Protein AF-A0A9D4RR10-F1 (afdb_monomer_lite)

Secondary structure (DSSP, 8-state):
----S---GGG-----SHHHHHHHHHIIIIIHHHHHHHHHHHHH-SSEEEEEEEEEETT----S-SPPP--STTSPEEE--TT-EEEEEEEETTEEEEEEEEEEEEEETTEEEEEEEE--GGGHHHHHHHHTTSS---HHHHHHHHHHHHHHHHHHHT-TTTEEEEEESSTTTHHHHHHHHHHHHHHS-TT------S--------EEEEE--TT-HHHHHHHHHHHHHTT--EEEEPTT--TT---S---EEEEEEE-HHHHH-HHHHHHHHHHSSHHHHTTSEEEEEEEETT--TTTS-GGGTTS-EEEE-STT-THHHHHHHHHHTT-----SS-------HHHHHHHHIIIIIHHHTTSSHHHHHHHHHHHHT----EESSEEEEEETT----S-HHHHHHTT-SSEEEEEEEEEEEE-S-BTTBTT-EEEEEEEEEEE-S-TT-----EEEEEE-HHHHHHHHHHHTTT---HHHHHHHHHHHHHHHHHHHTSHHHHHHH-TTSEEEEEE-TTT-SS-HHHHHHHHHS-TT--EE-

InterPro domains:
  IPR029158 Stimulator of interferon genes protein [PTHR34339] (342-522)
  IPR035897 Toll/interleukin-1 receptor homology (TIR) domain superfamily [SSF52200] (205-311)
  IPR038623 Stimulator of interferon genes protein, C-terminal domain superfamily [G3DSA:3.40.50.12100] (49-189)
  IPR038623 Stimulator of interferon genes protein, C-terminal domain superfamily [G3DSA:3.40.50.12100] (383-539)
  IPR055432 STING, ligand-binding domain [PF15009] (19-183)
  IPR055432 STING, ligand-binding domain [PF15009] (343-528)

Radius of gyration: 25.75 Å; chains: 1; bounding box: 68×58×80 Å

pLDDT: mean 74.66, std 16.78, range [21.3, 95.44]

Structure (mmCIF, N/CA/C/O backbone):
data_AF-A0A9D4RR10-F1
#
_entry.id   AF-A0A9D4RR10-F1
#
loop_
_atom_site.group_PDB
_atom_site.id
_atom_site.type_symbol
_atom_site.label_atom_id
_atom_site.label_alt_id
_atom_site.label_comp_id
_atom_site.label_asym_id
_atom_site.label_entity_id
_atom_site.label_seq_id
_atom_site.pdbx_PDB_ins_code
_atom_site.Cartn_x
_atom_site.Cartn_y
_atom_site.Cartn_z
_atom_site.occupancy
_atom_site.B_iso_or_equiv
_atom_site.auth_seq_id
_atom_site.auth_comp_id
_atom_site.auth_asym_id
_atom_site.auth_atom_id
_atom_site.pdbx_PDB_model_num
ATOM 1 N N . MET A 1 1 ? 17.602 -36.811 22.071 1.00 31.20 1 MET A N 1
ATOM 2 C CA . MET A 1 1 ? 17.901 -36.712 20.627 1.00 31.20 1 MET A CA 1
ATOM 3 C C . MET A 1 1 ? 18.195 -35.257 20.318 1.00 31.20 1 MET A C 1
ATOM 5 O O . MET A 1 1 ? 17.310 -34.424 20.443 1.00 31.20 1 MET A O 1
ATOM 9 N N . SER A 1 2 ? 19.460 -34.953 20.051 1.00 23.91 2 SER A N 1
ATOM 10 C CA . SER A 1 2 ? 19.988 -33.626 19.740 1.00 23.91 2 SER A CA 1
ATOM 11 C C . SER A 1 2 ? 19.700 -33.275 18.281 1.00 23.91 2 SER A C 1
ATOM 13 O O . SER A 1 2 ? 20.117 -33.990 17.374 1.00 23.91 2 SER A O 1
ATOM 15 N N . TYR A 1 3 ? 18.974 -32.180 18.058 1.00 23.17 3 TYR A N 1
ATOM 16 C CA . TYR A 1 3 ? 18.689 -31.652 16.727 1.00 23.17 3 TYR A CA 1
ATOM 17 C C . TYR A 1 3 ? 19.835 -30.713 16.319 1.00 23.17 3 TYR A C 1
ATOM 19 O O . TYR A 1 3 ? 19.978 -29.625 16.869 1.00 23.17 3 TYR A O 1
ATOM 27 N N . THR A 1 4 ? 20.685 -31.156 15.392 1.00 21.34 4 THR A N 1
ATOM 28 C CA . THR A 1 4 ? 21.861 -30.433 14.868 1.00 21.34 4 THR A CA 1
ATOM 29 C C . THR A 1 4 ? 21.644 -29.993 13.418 1.00 21.34 4 THR A C 1
ATOM 31 O O . THR A 1 4 ? 22.464 -30.250 12.540 1.00 21.34 4 THR A O 1
ATOM 34 N N . GLY A 1 5 ? 20.513 -29.339 13.149 1.00 23.22 5 GLY A N 1
ATOM 35 C CA . GLY A 1 5 ? 20.280 -28.632 11.890 1.00 23.22 5 GLY A CA 1
ATOM 36 C C . GLY A 1 5 ? 20.376 -27.119 12.102 1.00 23.22 5 GLY A C 1
ATOM 37 O O . GLY A 1 5 ? 19.870 -26.637 13.116 1.00 23.22 5 GLY A O 1
ATOM 38 N N . PRO A 1 6 ? 20.977 -26.343 11.182 1.00 21.30 6 PRO A N 1
ATOM 39 C CA . PRO A 1 6 ? 20.880 -24.892 11.242 1.00 21.30 6 PRO A CA 1
ATOM 40 C C . PRO A 1 6 ? 19.409 -24.498 11.067 1.00 21.30 6 PRO A C 1
ATOM 42 O O . PRO A 1 6 ? 18.796 -24.795 10.038 1.00 21.30 6 PRO A O 1
ATOM 45 N N . LEU A 1 7 ? 18.835 -23.837 12.075 1.00 23.58 7 LEU A N 1
ATOM 46 C CA . LEU A 1 7 ? 17.568 -23.123 11.939 1.00 23.58 7 LEU A CA 1
ATOM 47 C C . LEU A 1 7 ? 17.716 -22.136 10.775 1.00 23.58 7 LEU A C 1
ATOM 49 O O . LEU A 1 7 ? 18.450 -21.152 10.862 1.00 23.58 7 LEU A O 1
ATOM 53 N N . ARG A 1 8 ? 17.055 -22.419 9.648 1.00 23.31 8 ARG A N 1
ATOM 54 C CA . ARG A 1 8 ? 17.001 -21.487 8.522 1.00 23.31 8 ARG A CA 1
ATOM 55 C C . ARG A 1 8 ? 16.148 -20.291 8.947 1.00 23.31 8 ARG A C 1
ATOM 57 O O . ARG A 1 8 ? 14.933 -20.414 9.083 1.00 23.31 8 ARG A O 1
ATOM 64 N N . LEU A 1 9 ? 16.794 -19.135 9.104 1.00 26.72 9 LEU A N 1
ATOM 65 C CA . LEU A 1 9 ? 16.194 -17.818 9.383 1.00 26.72 9 LEU A CA 1
ATOM 66 C C . LEU A 1 9 ? 15.077 -17.393 8.399 1.00 26.72 9 LEU A C 1
ATOM 68 O O . LEU A 1 9 ? 14.430 -16.377 8.613 1.00 26.72 9 LEU A O 1
ATOM 72 N N . THR A 1 10 ? 14.841 -18.142 7.319 1.00 26.20 10 THR A N 1
ATOM 73 C CA . THR A 1 10 ? 13.804 -17.877 6.308 1.00 26.20 10 THR A CA 1
ATOM 74 C C . THR A 1 10 ? 12.398 -18.324 6.716 1.00 26.20 10 THR A C 1
ATOM 76 O O . THR A 1 10 ? 11.448 -17.974 6.029 1.00 26.20 10 THR A O 1
ATOM 79 N N . ASN A 1 11 ? 12.238 -19.080 7.809 1.00 27.48 11 ASN A N 1
ATOM 80 C CA . ASN A 1 11 ? 10.945 -19.683 8.172 1.00 27.48 11 ASN A CA 1
ATOM 81 C C . ASN A 1 11 ? 10.207 -18.984 9.328 1.00 27.48 11 ASN A C 1
ATOM 83 O O . ASN A 1 11 ? 9.135 -19.435 9.717 1.00 27.48 11 ASN A O 1
ATOM 87 N N . LEU A 1 12 ? 10.747 -17.887 9.860 1.00 28.78 12 LEU A N 1
ATOM 88 C CA . LEU A 1 12 ? 10.116 -17.065 10.896 1.00 28.78 12 LEU A CA 1
ATOM 89 C C . LEU A 1 12 ? 10.473 -15.598 10.635 1.00 28.78 12 LEU A C 1
ATOM 91 O O . LEU A 1 12 ? 11.396 -15.052 11.233 1.00 28.78 12 LEU A O 1
ATOM 95 N N . LEU A 1 13 ? 9.763 -14.954 9.710 1.00 31.12 13 LEU A N 1
ATOM 96 C CA . LEU A 1 13 ? 9.598 -13.506 9.790 1.00 31.12 13 LEU A CA 1
ATOM 97 C C . LEU A 1 13 ? 8.399 -13.281 10.723 1.00 31.12 13 LEU A C 1
ATOM 99 O O . LEU A 1 13 ? 7.273 -13.495 10.271 1.00 31.12 13 LEU A O 1
ATOM 103 N N . PRO A 1 14 ? 8.583 -12.907 12.006 1.00 35.19 14 PRO A N 1
ATOM 104 C CA . PRO A 1 14 ? 7.469 -12.359 12.769 1.00 35.19 14 PRO A CA 1
ATOM 105 C C . PRO A 1 14 ? 6.947 -11.148 11.990 1.00 35.19 14 PRO A C 1
ATOM 107 O O . PRO A 1 14 ? 7.732 -10.374 11.433 1.00 35.19 14 PRO A O 1
ATOM 110 N N . ALA A 1 15 ? 5.627 -11.051 11.857 1.00 36.97 15 ALA A N 1
ATOM 111 C CA . ALA A 1 15 ? 4.937 -10.048 11.059 1.00 36.97 15 ALA A CA 1
ATOM 112 C C . ALA A 1 15 ? 5.273 -8.629 11.561 1.00 36.97 15 ALA A C 1
ATOM 114 O O . ALA A 1 15 ? 4.588 -8.074 12.412 1.00 36.97 15 ALA A O 1
ATOM 115 N N . GLY A 1 16 ? 6.366 -8.042 11.070 1.00 49.56 16 GLY A N 1
ATOM 116 C CA . GLY A 1 16 ? 6.705 -6.648 11.340 1.00 49.56 16 GLY A CA 1
ATOM 117 C C . GLY A 1 16 ? 5.627 -5.741 10.762 1.00 49.56 16 GLY A C 1
ATOM 118 O O . GLY A 1 16 ? 5.204 -6.007 9.645 1.00 49.56 16 GLY A O 1
ATOM 119 N N . ASN A 1 17 ? 5.187 -4.735 11.532 1.00 65.88 17 ASN A N 1
ATOM 120 C CA . ASN A 1 17 ? 4.254 -3.640 11.203 1.00 65.88 17 ASN A CA 1
ATOM 121 C C . ASN A 1 17 ? 3.453 -3.783 9.890 1.00 65.88 17 ASN A C 1
ATOM 123 O O . ASN A 1 17 ? 3.435 -2.878 9.048 1.00 65.88 17 ASN A O 1
ATOM 127 N N . VAL A 1 18 ? 2.770 -4.923 9.716 1.00 73.69 18 VAL A N 1
ATOM 128 C CA . VAL A 1 18 ? 2.071 -5.275 8.473 1.00 73.69 18 VAL A CA 1
ATOM 129 C C . VAL A 1 18 ? 0.959 -4.272 8.272 1.00 73.69 18 VAL A C 1
ATOM 131 O O . VAL A 1 18 ? 0.927 -3.586 7.251 1.00 73.69 18 VAL A O 1
ATOM 134 N N . HIS A 1 19 ? 0.129 -4.105 9.302 1.00 77.88 19 HIS A N 1
ATOM 135 C CA . HIS A 1 19 ? -0.889 -3.071 9.374 1.00 77.88 19 HIS A CA 1
ATOM 136 C C . HIS A 1 19 ? -0.372 -1.686 8.956 1.00 77.88 19 HIS A C 1
ATOM 138 O O . HIS A 1 19 ? -1.045 -1.009 8.188 1.00 77.88 19 HIS A O 1
ATOM 144 N N . PHE A 1 20 ? 0.827 -1.268 9.376 1.00 79.12 20 PHE A N 1
ATOM 145 C CA . PHE A 1 20 ? 1.348 0.068 9.082 1.00 79.12 20 PHE A CA 1
ATOM 146 C C . PHE A 1 20 ? 1.616 0.261 7.585 1.00 79.12 20 PHE A C 1
ATOM 148 O O . PHE A 1 20 ? 1.197 1.259 6.997 1.00 79.12 20 PHE A O 1
ATOM 155 N N . GLY A 1 21 ? 2.235 -0.736 6.941 1.00 82.69 21 GLY A N 1
ATOM 156 C CA . GLY A 1 21 ? 2.408 -0.753 5.487 1.00 82.69 21 GLY A CA 1
ATOM 157 C C . GLY A 1 21 ? 1.069 -0.764 4.740 1.00 82.69 21 GLY A C 1
ATOM 158 O O . GLY A 1 21 ? 0.910 -0.052 3.749 1.00 82.69 21 GLY A O 1
ATOM 159 N N . LEU A 1 22 ? 0.078 -1.514 5.234 1.00 90.50 22 LEU A N 1
ATOM 160 C CA . LEU A 1 22 ? -1.264 -1.575 4.638 1.00 90.50 22 LEU A CA 1
ATOM 161 C C . LEU A 1 22 ? -2.017 -0.247 4.753 1.00 90.50 22 LEU A C 1
ATOM 163 O O . LEU A 1 22 ? -2.594 0.221 3.768 1.00 90.50 22 LEU A O 1
ATOM 167 N N . VAL A 1 23 ? -1.984 0.377 5.932 1.00 89.62 23 VAL A N 1
ATOM 168 C CA . VAL A 1 23 ? -2.591 1.685 6.185 1.00 89.62 23 VAL A CA 1
ATOM 169 C C . VAL A 1 23 ? -1.987 2.720 5.238 1.00 89.62 23 VAL A C 1
ATOM 171 O O . VAL A 1 23 ? -2.730 3.376 4.512 1.00 89.62 23 VAL A O 1
ATOM 174 N N . TYR A 1 24 ? -0.657 2.827 5.161 1.00 88.44 24 TYR A N 1
ATOM 175 C CA . TYR A 1 24 ? -0.015 3.793 4.266 1.00 88.44 24 TYR A CA 1
ATOM 176 C C . TYR A 1 24 ? -0.239 3.484 2.788 1.00 88.44 24 TYR A C 1
ATOM 178 O O . TYR A 1 24 ? -0.408 4.413 1.997 1.00 88.44 24 TYR A O 1
ATOM 186 N N . SER A 1 25 ? -0.322 2.209 2.403 1.00 90.31 25 SER A N 1
ATOM 187 C CA . SER A 1 25 ? -0.693 1.820 1.041 1.00 90.31 25 SER A CA 1
ATOM 188 C C . SER A 1 25 ? -2.091 2.328 0.672 1.00 90.31 25 SER A C 1
ATOM 190 O O . SER A 1 25 ? -2.288 2.888 -0.408 1.00 90.31 25 SER A O 1
ATOM 192 N N . HIS A 1 26 ? -3.061 2.207 1.583 1.00 92.06 26 HIS A N 1
ATOM 193 C CA . HIS A 1 26 ? -4.418 2.711 1.363 1.00 92.06 26 HIS A CA 1
ATOM 194 C C . HIS A 1 26 ? -4.498 4.242 1.417 1.00 92.06 26 HIS A C 1
ATOM 196 O O . HIS A 1 26 ? -5.138 4.856 0.562 1.00 92.06 26 HIS A O 1
ATOM 202 N N . VAL A 1 27 ? -3.807 4.874 2.366 1.00 89.56 27 VAL A N 1
ATOM 203 C CA . VAL A 1 27 ? -3.784 6.334 2.518 1.00 89.56 27 VAL A CA 1
ATOM 204 C C . VAL A 1 27 ? -3.126 7.001 1.313 1.00 89.56 27 VAL A C 1
ATOM 206 O O . VAL A 1 27 ? -3.752 7.842 0.675 1.00 89.56 27 VAL A O 1
ATOM 209 N N . SER A 1 28 ? -1.908 6.598 0.947 1.00 85.62 28 SER A N 1
ATOM 210 C CA . SER A 1 28 ? -1.189 7.172 -0.202 1.00 85.62 28 SER A CA 1
ATOM 211 C C . SER A 1 28 ? -1.834 6.809 -1.542 1.00 85.62 28 SER A C 1
ATOM 213 O O . SER A 1 28 ? -1.797 7.596 -2.487 1.00 85.62 28 SER A O 1
ATOM 215 N N . GLY A 1 29 ? -2.447 5.626 -1.635 1.00 82.44 29 GLY A N 1
ATOM 216 C CA . GLY A 1 29 ? -3.031 5.113 -2.869 1.00 82.44 29 GLY A CA 1
ATOM 217 C C . GLY A 1 29 ? -4.475 5.539 -3.131 1.00 82.44 29 GLY A C 1
ATOM 218 O O . GLY A 1 29 ? -4.905 5.466 -4.281 1.00 82.44 29 GLY A O 1
ATOM 219 N N . PHE A 1 30 ? -5.233 5.945 -2.108 1.00 88.00 30 PHE A N 1
ATOM 220 C CA . PHE A 1 30 ? -6.662 6.255 -2.225 1.00 88.00 30 PHE A CA 1
ATOM 221 C C . PHE A 1 30 ? -7.077 7.467 -1.382 1.00 88.00 30 PHE A C 1
ATOM 223 O O . PHE A 1 30 ? -7.479 8.486 -1.948 1.00 88.00 30 PHE A O 1
ATOM 230 N N . MET A 1 31 ? -6.969 7.394 -0.048 1.00 89.06 31 MET A N 1
ATOM 231 C CA . MET A 1 31 ? -7.573 8.430 0.805 1.00 89.06 31 MET A CA 1
ATOM 232 C C . MET A 1 31 ? -6.926 9.801 0.681 1.00 89.06 31 MET A C 1
ATOM 234 O O . MET A 1 31 ? -7.646 10.786 0.777 1.00 89.06 31 MET A O 1
ATOM 238 N N . GLY A 1 32 ? -5.628 9.887 0.390 1.00 84.56 32 GLY A N 1
ATOM 239 C CA . GLY A 1 32 ? -4.947 11.160 0.151 1.00 84.56 32 GLY A CA 1
ATOM 240 C C . GLY A 1 32 ? -5.601 12.013 -0.933 1.00 84.56 32 GLY A C 1
ATOM 241 O O . GLY A 1 32 ? -5.540 13.231 -0.852 1.00 84.56 32 GLY A O 1
ATOM 242 N N . PHE A 1 33 ? -6.281 11.392 -1.901 1.00 83.19 33 PHE A N 1
ATOM 243 C CA . PHE A 1 33 ? -7.001 12.105 -2.961 1.00 83.19 33 PHE A CA 1
ATOM 244 C C . PHE A 1 33 ? -8.492 12.207 -2.675 1.00 83.19 33 PHE A C 1
ATOM 246 O O . PHE A 1 33 ? -9.104 13.251 -2.878 1.00 83.19 33 PHE A O 1
ATOM 253 N N . VAL A 1 34 ? -9.085 11.116 -2.195 1.00 86.81 34 VAL A N 1
ATOM 254 C CA . VAL A 1 34 ? -10.532 11.034 -1.998 1.00 86.81 34 VAL A CA 1
ATOM 255 C C . VAL A 1 34 ? -10.985 11.895 -0.819 1.00 86.81 34 VAL A C 1
ATOM 257 O O . VAL A 1 34 ? -12.014 12.555 -0.918 1.00 86.81 34 VAL A O 1
ATOM 260 N N . ALA A 1 35 ? -10.202 11.975 0.260 1.00 86.69 35 ALA A N 1
ATOM 261 C CA . ALA A 1 35 ? -10.519 12.791 1.432 1.00 86.69 35 ALA A CA 1
ATOM 262 C C . ALA A 1 35 ? -10.748 14.270 1.075 1.00 86.69 35 ALA A C 1
ATOM 264 O O . ALA A 1 35 ? -11.745 14.861 1.491 1.00 86.69 35 ALA A O 1
ATOM 265 N N . GLU A 1 36 ? -9.856 14.865 0.281 1.00 82.06 36 GLU A N 1
ATOM 266 C CA . GLU A 1 36 ? -9.927 16.287 -0.076 1.00 82.06 36 GLU A CA 1
ATOM 267 C C . GLU A 1 36 ? -11.154 16.617 -0.929 1.00 82.06 36 GLU A C 1
ATOM 269 O O . GLU A 1 36 ? -11.826 17.630 -0.712 1.00 82.06 36 GLU A O 1
ATOM 274 N N . GLU A 1 37 ? -11.485 15.743 -1.876 1.00 85.44 37 GLU A N 1
ATOM 275 C CA . GLU A 1 37 ? -12.658 15.919 -2.727 1.00 85.44 37 GLU A CA 1
ATOM 276 C C . GLU A 1 37 ? -13.965 15.655 -1.968 1.00 85.44 37 GLU A C 1
ATOM 278 O O . GLU A 1 37 ? -14.949 16.378 -2.150 1.00 85.44 37 GLU A O 1
ATOM 283 N N . LEU A 1 38 ? -13.973 14.702 -1.031 1.00 85.00 38 LEU A N 1
ATOM 284 C CA . LEU A 1 38 ? -15.115 14.470 -0.145 1.00 85.00 38 LEU A CA 1
ATOM 285 C C . LEU A 1 38 ? -15.411 15.676 0.756 1.00 85.00 38 LEU A C 1
ATOM 287 O O . LEU A 1 38 ? -16.583 15.992 0.959 1.00 85.00 38 LEU A O 1
ATOM 291 N N . ILE A 1 39 ? -14.392 16.409 1.233 1.00 82.06 39 ILE A N 1
ATOM 292 C CA . ILE A 1 39 ? -14.600 17.671 1.976 1.00 82.06 39 ILE A CA 1
ATOM 293 C C . ILE A 1 39 ? -15.421 18.655 1.139 1.00 82.06 39 ILE A C 1
ATOM 295 O O . ILE A 1 39 ? -16.331 19.309 1.656 1.00 82.06 39 ILE A O 1
ATOM 299 N N . LYS A 1 40 ? -15.097 18.790 -0.151 1.00 81.38 40 LYS A N 1
ATOM 300 C CA . LYS A 1 40 ? -15.817 19.688 -1.064 1.00 81.38 40 LYS A CA 1
ATOM 301 C C . LYS A 1 40 ? -17.238 19.183 -1.303 1.00 81.38 40 LYS A C 1
ATOM 303 O O . LYS A 1 40 ? -18.181 19.970 -1.239 1.00 81.38 40 LYS A O 1
ATOM 308 N N . TYR A 1 41 ? -17.393 17.877 -1.508 1.00 81.69 41 TYR A N 1
ATOM 309 C CA . TYR A 1 41 ? -18.676 17.243 -1.791 1.00 81.69 41 TYR A CA 1
ATOM 310 C C . TYR A 1 41 ? -19.659 17.306 -0.606 1.00 81.69 41 TYR A C 1
ATOM 312 O O . TYR A 1 41 ? -20.813 17.706 -0.767 1.00 81.69 41 TYR A O 1
ATOM 320 N N . PHE A 1 42 ? -19.221 16.993 0.618 1.00 82.44 42 PHE A N 1
ATOM 321 C CA . PHE A 1 42 ? -20.088 17.016 1.808 1.00 82.44 42 PHE A CA 1
ATOM 322 C C . PHE A 1 42 ? -20.543 18.428 2.206 1.00 82.44 42 PHE A C 1
ATOM 324 O O . PHE A 1 42 ? -21.564 18.583 2.882 1.00 82.44 42 PHE A O 1
ATOM 331 N N . LYS A 1 43 ? -19.827 19.477 1.776 1.00 77.44 43 LYS A N 1
ATOM 332 C CA . LYS A 1 43 ? -20.264 20.870 1.966 1.00 77.44 43 LYS A CA 1
ATOM 333 C C . LYS A 1 43 ? -21.490 21.214 1.121 1.00 77.44 43 LYS A C 1
ATOM 335 O O . LYS A 1 43 ? -22.329 21.995 1.569 1.00 77.44 43 LYS A O 1
ATOM 340 N N . THR A 1 44 ? -21.601 20.652 -0.080 1.00 77.56 44 THR A N 1
ATOM 341 C CA . THR A 1 44 ? -22.658 20.996 -1.042 1.00 77.56 44 THR A CA 1
ATOM 342 C C . THR A 1 44 ? -23.853 20.050 -0.964 1.00 77.56 44 THR A C 1
ATOM 344 O O . THR A 1 44 ? -24.986 20.491 -1.163 1.00 77.56 44 THR A O 1
ATOM 347 N N . ASN A 1 45 ? -23.643 18.778 -0.611 1.00 74.75 45 ASN A N 1
ATOM 348 C CA . ASN A 1 45 ? -24.716 17.789 -0.548 1.00 74.75 45 ASN A CA 1
ATOM 349 C C . ASN A 1 45 ? -25.291 17.633 0.874 1.00 74.75 45 ASN A C 1
ATOM 351 O O . ASN A 1 45 ? -24.615 17.183 1.796 1.00 74.75 45 ASN A O 1
ATOM 355 N N . LYS A 1 46 ? -26.566 18.007 1.057 1.00 71.25 46 LYS A N 1
ATOM 356 C CA . LYS A 1 46 ? -27.280 17.914 2.348 1.00 71.25 46 LYS A CA 1
ATOM 357 C C . LYS A 1 46 ? -28.007 16.584 2.573 1.00 71.25 46 LYS A C 1
ATOM 359 O O . LYS A 1 46 ? -28.447 16.350 3.690 1.00 71.25 46 LYS A O 1
ATOM 364 N N . LYS A 1 47 ? -28.181 15.757 1.535 1.00 74.94 47 LYS A N 1
ATOM 365 C CA . LYS A 1 47 ? -28.913 14.480 1.630 1.00 74.94 47 LYS A CA 1
ATOM 366 C C . LYS A 1 47 ? -28.044 13.332 2.144 1.00 74.94 47 LYS A C 1
ATOM 368 O O . LYS A 1 47 ? -28.571 12.323 2.594 1.00 74.94 47 LYS A O 1
ATOM 373 N N . LEU A 1 48 ? -26.727 13.491 2.060 1.00 78.50 48 LEU A N 1
ATOM 374 C CA . LEU A 1 48 ? -25.757 12.479 2.442 1.00 78.50 48 LEU A CA 1
ATOM 375 C C . LEU A 1 48 ? -25.331 12.658 3.904 1.00 78.50 48 LEU A C 1
ATOM 377 O O . LEU A 1 48 ? -25.109 13.784 4.362 1.00 78.50 48 LEU A O 1
ATOM 381 N N . VAL A 1 49 ? -25.139 11.547 4.610 1.00 80.88 49 VAL A N 1
ATOM 382 C CA . VAL A 1 49 ? -24.398 11.536 5.871 1.00 80.88 49 VAL A CA 1
ATOM 383 C C . VAL A 1 49 ? -23.002 12.100 5.602 1.00 80.88 49 VAL A C 1
ATOM 385 O O . VAL A 1 49 ? -22.273 11.587 4.759 1.00 80.88 49 VAL A O 1
ATOM 388 N N . ARG A 1 50 ? -22.622 13.177 6.301 1.00 84.00 50 ARG A N 1
ATOM 389 C CA . ARG A 1 50 ? -21.389 13.953 6.047 1.00 84.00 50 ARG A CA 1
ATOM 390 C C . ARG A 1 50 ? -20.116 13.271 6.563 1.00 84.00 50 ARG A C 1
ATOM 392 O O . ARG A 1 50 ? -19.248 13.922 7.140 1.00 84.00 50 ARG A O 1
ATOM 399 N N . LYS A 1 51 ? -20.027 11.957 6.388 1.00 89.12 51 LYS A N 1
ATOM 400 C CA . LYS A 1 51 ? -18.871 11.131 6.713 1.00 89.12 51 LYS A CA 1
ATOM 401 C C . LYS A 1 51 ? -18.687 10.080 5.632 1.00 89.12 51 LYS A C 1
ATOM 403 O O . LYS A 1 51 ? -19.646 9.515 5.113 1.00 89.12 51 LYS A O 1
ATOM 408 N N . PHE A 1 52 ? -17.430 9.797 5.355 1.00 91.25 52 PHE A N 1
ATOM 409 C CA . PHE A 1 52 ? -16.978 8.614 4.665 1.00 91.25 52 PHE A CA 1
ATOM 410 C C . PHE A 1 52 ? -16.745 7.512 5.691 1.00 91.25 52 PHE A C 1
ATOM 412 O O . PHE A 1 52 ? -15.923 7.672 6.598 1.00 91.25 52 PHE A O 1
ATOM 419 N N . LEU A 1 53 ? -17.487 6.419 5.573 1.00 91.75 53 LEU A N 1
ATOM 420 C CA . LEU A 1 53 ? -17.405 5.300 6.500 1.00 91.75 53 LEU A CA 1
ATOM 421 C C . LEU A 1 53 ? -16.349 4.308 6.006 1.00 91.75 53 LEU A C 1
ATOM 423 O O . LEU A 1 53 ? -16.516 3.657 4.975 1.00 91.75 53 LEU A O 1
ATOM 427 N N . LEU A 1 54 ? -15.249 4.212 6.748 1.00 92.75 54 LEU A N 1
ATOM 428 C CA . LEU A 1 54 ? -14.194 3.237 6.520 1.00 92.75 54 LEU A CA 1
ATOM 429 C C . LEU A 1 54 ? -14.497 1.981 7.333 1.00 92.75 54 LEU A C 1
ATOM 431 O O . LEU A 1 54 ? -14.308 1.953 8.546 1.00 92.75 54 LEU A O 1
ATOM 435 N N . ILE A 1 55 ? -14.983 0.947 6.668 1.00 91.88 55 ILE A N 1
ATOM 436 C CA . ILE A 1 55 ? -15.466 -0.264 7.322 1.00 91.88 55 ILE A CA 1
ATOM 437 C C . ILE A 1 55 ? -14.309 -1.246 7.493 1.00 91.88 55 ILE A C 1
ATOM 439 O O . ILE A 1 55 ? -13.635 -1.577 6.520 1.00 91.88 55 ILE A O 1
ATOM 443 N N . VAL A 1 56 ? -14.090 -1.732 8.712 1.00 92.50 56 VAL A N 1
ATOM 444 C CA . VAL A 1 56 ? -13.024 -2.687 9.037 1.00 92.50 56 VAL A CA 1
ATOM 445 C C . VAL A 1 56 ? -13.622 -3.912 9.742 1.00 92.50 56 VAL A C 1
ATOM 447 O O .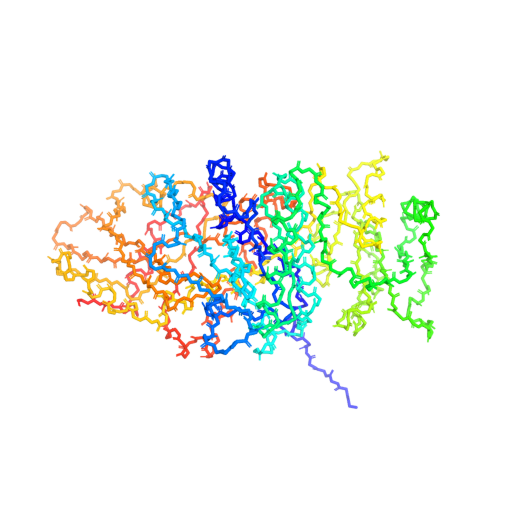 VAL A 1 56 ? -13.852 -3.859 10.953 1.00 92.50 56 VAL A O 1
ATOM 450 N N . PRO A 1 57 ? -13.876 -5.009 9.009 1.00 90.38 57 PRO A N 1
ATOM 451 C CA . PRO A 1 57 ? -14.294 -6.286 9.590 1.00 90.38 57 PRO A CA 1
ATOM 452 C C . PRO A 1 57 ? -13.241 -6.844 10.557 1.00 90.38 57 PRO A C 1
ATOM 454 O O . PRO A 1 57 ? -12.044 -6.724 10.288 1.00 90.38 57 PRO A O 1
ATOM 457 N N . GLU A 1 58 ? -13.662 -7.433 11.678 1.00 87.94 58 GLU A N 1
ATOM 458 C CA . GLU A 1 58 ? -12.767 -8.015 12.697 1.00 87.94 58 GLU A CA 1
ATOM 459 C C . GLU A 1 58 ? -11.950 -9.197 12.153 1.00 87.94 58 GLU A C 1
ATOM 461 O O . GLU A 1 58 ? -10.817 -9.417 12.580 1.00 87.94 58 GLU A O 1
ATOM 466 N N . ASP A 1 59 ? -12.490 -9.923 11.175 1.00 86.69 59 ASP A N 1
ATOM 467 C CA . ASP A 1 59 ? -11.826 -11.032 10.484 1.00 86.69 59 ASP A CA 1
ATOM 468 C C . ASP A 1 59 ? -10.944 -10.588 9.297 1.00 86.69 59 ASP A C 1
ATOM 470 O O . ASP A 1 59 ? -10.320 -11.423 8.634 1.00 86.69 59 ASP A O 1
ATOM 474 N N . CYS A 1 60 ? -10.877 -9.280 9.012 1.00 89.00 60 CYS A N 1
ATOM 475 C CA . CYS A 1 60 ? -10.215 -8.705 7.836 1.00 89.00 60 CYS A CA 1
ATOM 476 C C . CYS A 1 60 ? -10.666 -9.329 6.499 1.00 89.00 60 CYS A C 1
ATOM 478 O O . CYS A 1 60 ? -9.945 -9.247 5.492 1.00 89.00 60 CYS A O 1
ATOM 480 N N . ASN A 1 61 ? -11.839 -9.963 6.464 1.00 87.12 61 ASN A N 1
ATOM 481 C CA . ASN A 1 61 ? -12.416 -10.478 5.241 1.00 87.12 61 ASN A CA 1
ATOM 482 C C . ASN A 1 61 ? -13.061 -9.322 4.478 1.00 87.12 61 ASN A C 1
ATOM 484 O O . ASN A 1 61 ? -13.831 -8.539 5.027 1.00 87.12 61 ASN A O 1
ATOM 488 N N . VAL A 1 62 ? -12.709 -9.171 3.204 1.00 87.06 62 VAL A N 1
ATOM 489 C CA . VAL A 1 62 ? -13.203 -8.057 2.392 1.00 87.06 62 VAL A CA 1
ATOM 490 C C . VAL A 1 62 ? -14.317 -8.582 1.493 1.00 87.06 62 VAL A C 1
ATOM 492 O O . VAL A 1 62 ? -14.010 -9.323 0.555 1.00 87.06 62 VAL A O 1
ATOM 495 N N . PRO A 1 63 ? -15.584 -8.195 1.731 1.00 83.62 63 PRO A N 1
ATOM 496 C CA . PRO A 1 63 ? -16.690 -8.654 0.907 1.00 83.62 63 PRO A CA 1
ATOM 497 C C . PRO A 1 63 ? -16.569 -8.100 -0.516 1.00 83.62 63 PRO A C 1
ATOM 499 O O . PRO A 1 63 ? -15.912 -7.081 -0.773 1.00 83.62 63 PRO A O 1
ATOM 502 N N . GLN A 1 64 ? -17.208 -8.776 -1.469 1.00 75.88 64 GLN A N 1
ATOM 503 C CA . GLN A 1 64 ? -17.180 -8.365 -2.873 1.00 75.88 64 GLN A CA 1
ATOM 504 C C . GLN A 1 64 ? -17.919 -7.028 -3.080 1.00 75.88 64 GLN A C 1
ATOM 506 O O . GLN A 1 64 ? -17.424 -6.136 -3.776 1.00 75.88 64 GLN A O 1
ATOM 511 N N . ASP A 1 65 ? -19.073 -6.877 -2.429 1.00 74.38 65 ASP A N 1
ATOM 512 C CA . ASP A 1 65 ? -19.906 -5.674 -2.382 1.00 74.38 65 ASP A CA 1
ATOM 513 C C . ASP A 1 65 ? -20.535 -5.547 -0.980 1.00 74.38 65 ASP A C 1
ATOM 515 O O . ASP A 1 65 ? -20.535 -6.512 -0.224 1.00 74.38 65 ASP A O 1
ATOM 519 N N . LEU A 1 66 ? -21.051 -4.370 -0.625 1.00 78.38 66 LEU A N 1
ATOM 520 C CA . LEU A 1 66 ? -21.768 -4.138 0.638 1.00 78.38 66 LEU A CA 1
ATOM 521 C C . LEU A 1 66 ? -23.291 -4.302 0.493 1.00 78.38 66 LEU A C 1
ATOM 523 O O . LEU A 1 66 ? -24.019 -4.105 1.462 1.00 78.38 66 LEU A O 1
ATOM 527 N N . VAL A 1 67 ? -23.774 -4.615 -0.714 1.00 78.25 67 VAL A N 1
ATOM 528 C CA . VAL A 1 67 ? -25.197 -4.842 -1.005 1.00 78.25 67 VAL A CA 1
ATOM 529 C C . VAL A 1 67 ? -25.675 -6.119 -0.330 1.00 78.25 67 VAL A C 1
ATOM 531 O O . VAL A 1 67 ? -25.066 -7.174 -0.501 1.00 78.25 67 VAL A O 1
ATOM 534 N N . THR A 1 68 ? -26.799 -6.030 0.374 1.00 72.25 68 THR A N 1
ATOM 535 C CA . THR A 1 68 ? -27.478 -7.188 0.959 1.00 72.25 68 THR A CA 1
ATOM 536 C C . THR A 1 68 ? -28.625 -7.665 0.074 1.00 72.25 68 THR A C 1
ATOM 538 O O . THR A 1 68 ? -29.143 -6.912 -0.752 1.00 72.25 68 THR A O 1
ATOM 541 N N . ALA A 1 69 ? -29.002 -8.940 0.213 1.00 58.06 69 ALA A N 1
ATOM 542 C CA . ALA A 1 69 ? -30.209 -9.458 -0.423 1.00 58.06 69 ALA A CA 1
ATOM 543 C C . ALA A 1 69 ? -31.451 -8.763 0.159 1.00 58.06 69 ALA A C 1
ATOM 545 O O . ALA A 1 69 ? -31.500 -8.443 1.346 1.00 58.06 69 ALA A O 1
ATOM 546 N N . ASP A 1 70 ? -32.428 -8.508 -0.704 1.00 54.34 70 ASP A N 1
ATOM 547 C CA . ASP A 1 70 ? -33.668 -7.808 -0.376 1.00 54.34 70 ASP A CA 1
ATOM 548 C C . ASP A 1 70 ? -34.679 -8.845 0.140 1.00 54.34 70 ASP A C 1
ATOM 550 O O . ASP A 1 70 ? -35.500 -9.338 -0.629 1.00 54.34 70 ASP A O 1
ATOM 554 N N . ASP A 1 71 ? -34.571 -9.256 1.408 1.00 42.06 71 ASP A N 1
ATOM 555 C CA . ASP A 1 71 ? -35.465 -10.268 1.985 1.00 42.06 71 ASP A CA 1
ATOM 556 C C . ASP A 1 71 ? -36.197 -9.761 3.244 1.00 42.06 71 ASP A C 1
ATOM 558 O O . ASP A 1 71 ? -35.675 -9.707 4.350 1.00 42.06 71 ASP A O 1
ATOM 562 N N . SER A 1 72 ? -37.495 -9.498 3.061 1.00 42.88 72 SER A N 1
ATOM 563 C CA . SER A 1 72 ? -38.569 -9.435 4.071 1.00 42.88 72 SER A CA 1
ATOM 564 C C . SER A 1 72 ? -38.619 -8.276 5.093 1.00 42.88 72 SER A C 1
ATOM 566 O O . SER A 1 72 ? -37.639 -7.646 5.483 1.00 42.88 72 SER A O 1
ATOM 568 N N . GLU A 1 73 ? -39.855 -7.950 5.497 1.00 43.62 73 GLU A N 1
ATOM 569 C CA . GLU A 1 73 ? -40.215 -6.825 6.366 1.00 43.62 73 GLU A CA 1
ATOM 570 C C . GLU A 1 73 ? -39.503 -6.885 7.731 1.00 43.62 73 GLU A C 1
ATOM 572 O O . GLU A 1 73 ? -39.833 -7.707 8.583 1.00 43.62 73 GLU A O 1
ATOM 577 N N . GLY A 1 74 ? -38.559 -5.964 7.958 1.00 53.56 74 GLY A N 1
ATOM 578 C CA . GLY A 1 74 ? -37.881 -5.771 9.247 1.00 53.56 74 GLY A CA 1
ATOM 579 C C . GLY A 1 74 ? -36.351 -5.795 9.189 1.00 53.56 74 GLY A C 1
ATOM 580 O O . GLY A 1 74 ? -35.720 -5.384 10.163 1.00 53.56 74 GLY A O 1
ATOM 581 N N . GLU A 1 75 ? -35.751 -6.215 8.071 1.00 71.31 75 GLU A N 1
ATOM 582 C CA . GLU A 1 75 ? -34.293 -6.261 7.902 1.00 71.31 75 GLU A CA 1
ATOM 583 C C . GLU A 1 75 ? -33.697 -4.961 7.325 1.00 71.31 75 GLU A C 1
ATOM 585 O O . GLU A 1 75 ? -34.376 -4.147 6.692 1.00 71.31 75 GLU A O 1
ATOM 590 N N . ILE A 1 76 ? -32.406 -4.734 7.600 1.00 76.38 76 ILE A N 1
ATOM 591 C CA . ILE A 1 76 ? -31.648 -3.591 7.076 1.00 76.38 76 ILE A CA 1
ATOM 592 C C . ILE A 1 76 ? -31.219 -3.913 5.646 1.00 76.38 76 ILE A C 1
ATOM 594 O O . ILE A 1 76 ? -30.405 -4.807 5.421 1.00 76.38 76 ILE A O 1
ATOM 598 N N . VAL A 1 77 ? -31.707 -3.125 4.694 1.00 80.81 77 VAL A N 1
ATOM 599 C CA . VAL A 1 77 ? -31.378 -3.281 3.275 1.00 80.81 77 VAL A CA 1
ATOM 600 C C . VAL A 1 77 ? -30.300 -2.278 2.890 1.00 80.81 77 VAL A C 1
ATOM 602 O O . VAL A 1 77 ? -30.471 -1.070 3.087 1.00 80.81 77 VAL A O 1
ATOM 605 N N . ILE A 1 78 ? -29.200 -2.771 2.319 1.00 79.25 78 ILE A N 1
ATOM 606 C CA . ILE A 1 78 ? -28.159 -1.949 1.700 1.00 79.25 78 ILE A CA 1
ATOM 607 C C . ILE A 1 78 ? -28.258 -2.106 0.189 1.00 79.25 78 ILE A C 1
ATOM 609 O O . ILE A 1 78 ? -28.096 -3.199 -0.343 1.00 79.25 78 ILE A O 1
ATOM 613 N N . SER A 1 79 ? -28.475 -0.995 -0.507 1.00 80.62 79 SER A N 1
ATOM 614 C CA . SER A 1 79 ? -28.565 -0.945 -1.968 1.00 80.62 79 SER A CA 1
ATOM 615 C C . SER A 1 79 ? -27.736 0.207 -2.535 1.00 80.62 79 SER A C 1
ATOM 617 O O . SER A 1 79 ? -27.357 1.131 -1.815 1.00 80.62 79 SER A O 1
ATOM 619 N N . HIS A 1 80 ? -27.449 0.153 -3.833 1.00 78.69 80 HIS A N 1
ATOM 620 C CA . HIS A 1 80 ? -26.946 1.282 -4.620 1.00 78.69 80 HIS A CA 1
ATOM 621 C C . HIS A 1 80 ? -27.503 1.186 -6.041 1.00 78.69 80 HIS A C 1
ATOM 623 O O . HIS A 1 80 ? -27.666 0.087 -6.578 1.00 78.69 80 HIS A O 1
ATOM 629 N N . ASP A 1 81 ? -27.828 2.331 -6.635 1.00 69.44 81 ASP A N 1
ATOM 630 C CA . ASP A 1 81 ? -28.305 2.430 -8.010 1.00 69.44 81 ASP A CA 1
ATOM 631 C C . ASP A 1 81 ? -27.129 2.666 -8.980 1.00 69.44 81 ASP A C 1
ATOM 633 O O . ASP A 1 81 ? -26.065 3.186 -8.628 1.00 69.44 81 ASP A O 1
ATOM 637 N N . LYS A 1 82 ? -27.319 2.329 -10.267 1.00 56.75 82 LYS A N 1
ATOM 638 C CA . LYS A 1 82 ? -26.366 2.714 -11.325 1.00 56.75 82 LYS A CA 1
ATOM 639 C C . LYS A 1 82 ? -26.269 4.244 -11.390 1.00 56.75 82 LYS A C 1
ATOM 641 O O . LYS A 1 82 ? -27.173 4.890 -11.911 1.00 56.75 82 LYS A O 1
ATOM 646 N N . GLY A 1 83 ? -25.152 4.798 -10.922 1.00 57.56 83 GLY A N 1
ATOM 647 C CA . GLY A 1 83 ? -24.914 6.245 -10.859 1.00 57.56 83 GLY A CA 1
ATOM 648 C C . GLY A 1 83 ? -24.607 6.768 -9.455 1.00 57.56 83 GLY A C 1
ATOM 649 O O . GLY A 1 83 ? -24.177 7.912 -9.334 1.00 57.56 83 GLY A O 1
ATOM 650 N N . ASP A 1 84 ? -24.729 5.932 -8.421 1.00 70.31 84 ASP A N 1
ATOM 651 C CA . ASP A 1 84 ? -24.394 6.268 -7.031 1.00 70.31 84 ASP A CA 1
ATOM 652 C C . ASP A 1 84 ? -22.876 6.198 -6.752 1.00 70.31 84 ASP A C 1
ATOM 654 O O . ASP A 1 84 ? -22.428 5.854 -5.663 1.00 70.31 84 ASP A O 1
ATOM 658 N N . GLU A 1 85 ? -22.045 6.533 -7.739 1.00 78.44 85 GLU A N 1
ATOM 659 C CA . GLU A 1 85 ? -20.589 6.571 -7.602 1.00 78.44 85 GLU A CA 1
ATOM 660 C C . GLU A 1 85 ? -20.091 8.014 -7.652 1.00 78.44 85 GLU A C 1
ATOM 662 O O . GLU A 1 85 ? -20.350 8.764 -8.594 1.00 78.44 85 GLU A O 1
ATOM 667 N N . LEU A 1 86 ? -19.316 8.401 -6.644 1.00 80.75 86 LEU A N 1
ATOM 668 C CA . LEU A 1 86 ? -18.541 9.631 -6.672 1.00 80.75 86 LEU A CA 1
ATOM 669 C C . LEU A 1 86 ? -17.242 9.362 -7.424 1.00 80.75 86 LEU A C 1
ATOM 671 O O . LEU A 1 86 ? -16.400 8.591 -6.961 1.00 80.75 86 LEU A O 1
ATOM 675 N N . GLU A 1 87 ? -17.080 9.998 -8.581 1.00 83.00 87 GLU A N 1
ATOM 676 C CA . GLU A 1 87 ? -15.859 9.907 -9.375 1.00 83.00 87 GLU A CA 1
ATOM 677 C C . GLU A 1 87 ? -14.917 11.075 -9.075 1.00 83.00 87 GLU A C 1
ATOM 679 O O . GLU A 1 87 ? -15.256 12.244 -9.256 1.00 83.00 87 GLU A O 1
ATOM 684 N N . PHE A 1 88 ? -13.693 10.748 -8.668 1.00 81.44 88 PHE A N 1
ATOM 685 C CA . PHE A 1 88 ? -12.630 11.707 -8.399 1.00 81.44 88 PHE A CA 1
ATOM 686 C C . PHE A 1 88 ? -11.487 11.478 -9.374 1.00 81.44 88 PHE A C 1
ATOM 688 O O . PHE A 1 88 ? -10.873 10.410 -9.398 1.00 81.44 88 PHE A O 1
ATOM 695 N N . LYS A 1 89 ? -11.182 12.483 -10.189 1.00 77.44 89 LYS A N 1
ATOM 696 C CA . LYS A 1 89 ? -10.104 12.403 -11.173 1.00 77.44 89 LYS A CA 1
ATOM 697 C C . LYS A 1 89 ? -8.848 13.047 -10.613 1.00 77.44 89 LYS A C 1
ATOM 699 O O . LYS A 1 89 ? -8.845 14.232 -10.297 1.00 77.44 89 LYS A O 1
ATOM 704 N N . ARG A 1 90 ? -7.765 12.278 -10.542 1.00 72.12 90 ARG A N 1
ATOM 705 C CA . ARG A 1 90 ? -6.421 12.816 -10.327 1.00 72.12 90 ARG A CA 1
ATOM 706 C C . ARG A 1 90 ? -5.688 12.842 -11.657 1.00 72.12 90 ARG A C 1
ATOM 708 O O . ARG A 1 90 ? -5.597 11.810 -12.316 1.00 72.12 90 ARG A O 1
ATOM 715 N N . VAL A 1 91 ? -5.127 13.996 -12.000 1.00 62.22 91 VAL A N 1
ATOM 716 C CA . VAL A 1 91 ? -4.185 14.149 -13.112 1.00 62.22 91 VAL A CA 1
ATOM 717 C C . VAL A 1 91 ? -2.803 14.371 -12.507 1.00 62.22 91 VAL A C 1
ATOM 719 O O . VAL A 1 91 ? -2.609 15.316 -11.746 1.00 62.22 91 VAL A O 1
ATOM 722 N N . HIS A 1 92 ? -1.854 13.477 -12.782 1.00 58.12 92 HIS A N 1
ATOM 723 C CA . HIS A 1 92 ? -0.460 13.655 -12.367 1.00 58.12 92 HIS A CA 1
ATOM 724 C C . HIS A 1 92 ? 0.490 13.297 -13.509 1.00 58.12 92 HIS A C 1
ATOM 726 O O . HIS A 1 92 ? 0.462 12.160 -13.987 1.00 58.12 92 HIS A O 1
ATOM 732 N N . ALA A 1 93 ? 1.307 14.273 -13.919 1.00 53.97 93 ALA A N 1
ATOM 733 C CA . ALA A 1 93 ? 2.173 14.278 -15.101 1.00 53.97 93 ALA A CA 1
ATOM 734 C C . ALA A 1 93 ? 1.418 14.044 -16.428 1.00 53.97 93 ALA A C 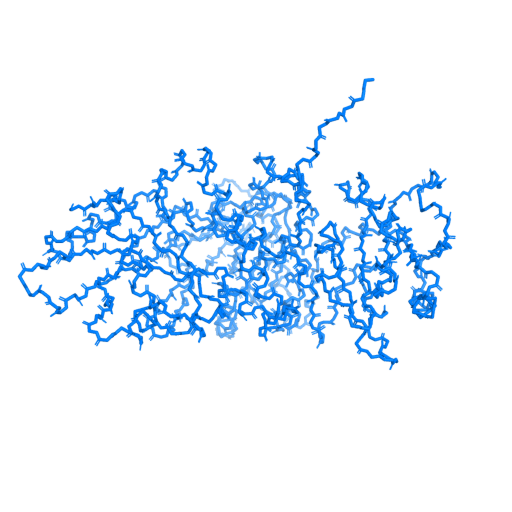1
ATOM 736 O O . ALA A 1 93 ? 1.336 14.980 -17.201 1.00 53.97 93 ALA A O 1
ATOM 737 N N . ASP A 1 94 ? 0.813 12.864 -16.623 1.00 45.16 94 ASP A N 1
ATOM 738 C CA . ASP A 1 94 ? -0.138 12.491 -17.701 1.00 45.16 94 ASP A CA 1
ATOM 739 C C . ASP A 1 94 ? -1.023 11.275 -17.325 1.00 45.16 94 ASP A C 1
ATOM 741 O O . ASP A 1 94 ? -1.742 10.687 -18.138 1.00 45.16 94 ASP A O 1
ATOM 745 N N . LYS A 1 95 ? -0.988 10.846 -16.057 1.00 57.81 95 LYS A N 1
ATOM 746 C CA . LYS A 1 95 ? -1.806 9.747 -15.541 1.00 57.81 95 LYS A CA 1
ATOM 747 C C . LYS A 1 95 ? -3.124 10.315 -15.033 1.00 57.81 95 LYS A C 1
ATOM 749 O O . LYS A 1 95 ? -3.196 10.787 -13.900 1.00 57.81 95 LYS A O 1
ATOM 754 N N . GLU A 1 96 ? -4.165 10.248 -15.859 1.00 66.25 96 GLU A N 1
ATOM 755 C CA . GLU A 1 96 ? -5.541 10.388 -15.378 1.00 66.25 96 GLU A CA 1
ATOM 756 C C . GLU A 1 96 ? -5.939 9.087 -14.672 1.00 66.25 96 GLU A C 1
ATOM 758 O O . GLU A 1 96 ? -6.069 8.025 -15.295 1.00 66.25 96 GLU A O 1
ATOM 763 N N . ARG A 1 97 ? -6.098 9.161 -13.350 1.00 70.94 97 ARG A N 1
ATOM 764 C CA . ARG A 1 97 ? -6.637 8.069 -12.541 1.00 70.94 97 ARG A CA 1
ATOM 765 C C . ARG A 1 97 ? -7.974 8.495 -11.960 1.00 70.94 97 ARG A C 1
ATOM 767 O O . ARG A 1 97 ? -8.049 9.483 -11.234 1.00 70.94 97 ARG A O 1
ATOM 774 N N . THR A 1 98 ? -9.003 7.716 -12.263 1.00 76.75 98 THR A N 1
ATOM 775 C CA . THR A 1 98 ? -10.322 7.862 -11.651 1.00 76.75 98 THR A CA 1
ATOM 776 C C . THR A 1 98 ? -10.384 7.005 -10.395 1.00 76.75 98 THR A C 1
ATOM 778 O O . THR A 1 98 ? -10.165 5.792 -10.445 1.00 76.75 98 THR A O 1
ATOM 781 N N . TYR A 1 99 ? -10.682 7.639 -9.271 1.00 79.94 99 TYR A N 1
ATOM 782 C CA . TYR A 1 99 ? -11.068 6.991 -8.028 1.00 79.94 99 TYR A CA 1
ATOM 783 C C . TYR A 1 99 ? -12.583 7.028 -7.914 1.00 79.94 99 TYR A C 1
ATOM 785 O O . TYR A 1 99 ? -13.204 8.021 -8.279 1.00 79.94 99 TYR A O 1
ATOM 793 N N . LYS A 1 100 ? -13.165 5.941 -7.419 1.00 80.56 100 LYS A N 1
ATOM 794 C CA . LYS A 1 100 ? -14.606 5.813 -7.236 1.00 80.56 100 LYS A CA 1
ATOM 795 C C . LYS A 1 100 ? -14.896 5.560 -5.768 1.00 80.56 100 LYS A C 1
ATOM 797 O O . LYS A 1 100 ? -14.220 4.733 -5.155 1.00 80.56 100 LYS A O 1
ATOM 802 N N . ALA A 1 101 ? -15.872 6.272 -5.224 1.00 83.50 101 ALA A N 1
ATOM 803 C CA . ALA A 1 101 ? -16.438 5.981 -3.917 1.00 83.50 101 ALA A CA 1
ATOM 804 C C . ALA A 1 101 ? -17.941 5.751 -4.064 1.00 83.50 101 ALA A C 1
ATOM 806 O O . ALA A 1 101 ? -18.647 6.596 -4.610 1.00 83.50 101 ALA A O 1
ATOM 807 N N . THR A 1 102 ? -18.407 4.602 -3.596 1.00 85.00 102 THR A N 1
ATOM 808 C CA . THR A 1 102 ? -19.801 4.188 -3.740 1.00 85.00 102 THR A CA 1
ATOM 809 C C . THR A 1 102 ? -20.645 4.819 -2.637 1.00 85.00 102 THR A C 1
ATOM 811 O O . THR A 1 102 ? -20.273 4.807 -1.458 1.00 85.00 102 THR A O 1
ATOM 814 N N . VAL A 1 103 ? -21.780 5.382 -3.032 1.00 86.44 103 VAL A N 1
ATOM 815 C CA . VAL A 1 103 ? -22.837 5.845 -2.143 1.00 86.44 103 VAL A CA 1
ATOM 816 C C . VAL A 1 103 ? -23.846 4.716 -1.994 1.00 86.44 103 VAL A C 1
ATOM 818 O O . VAL A 1 103 ? -24.370 4.194 -2.970 1.00 86.44 103 VAL A O 1
ATOM 821 N N . TYR A 1 104 ? -24.111 4.339 -0.753 1.00 86.75 104 TYR A N 1
ATOM 822 C CA . TYR A 1 104 ? -25.061 3.304 -0.397 1.00 86.75 104 TYR A CA 1
ATOM 823 C C . TYR A 1 104 ? -26.300 3.926 0.219 1.00 86.75 104 TYR A C 1
ATOM 825 O O . TYR A 1 104 ? -26.216 4.836 1.051 1.00 86.75 104 TYR A O 1
ATOM 833 N N . ARG A 1 105 ? -27.450 3.374 -0.148 1.00 88.50 105 ARG A N 1
ATOM 834 C CA . ARG A 1 105 ? -28.728 3.608 0.505 1.00 88.50 105 ARG A CA 1
ATOM 835 C C . ARG A 1 105 ? -28.947 2.511 1.537 1.00 88.50 105 ARG A C 1
ATOM 837 O O . ARG A 1 105 ? -29.041 1.338 1.184 1.00 88.50 105 ARG A O 1
ATOM 844 N N . ILE A 1 106 ? -29.029 2.908 2.802 1.00 88.12 106 ILE A N 1
ATOM 845 C CA . ILE A 1 106 ? -29.311 2.025 3.932 1.00 88.12 106 ILE A CA 1
ATOM 846 C C . ILE A 1 106 ? -30.736 2.301 4.395 1.00 88.12 106 ILE A C 1
ATOM 848 O O . ILE A 1 106 ? -31.040 3.425 4.803 1.00 88.12 106 ILE A O 1
ATOM 852 N N . LYS A 1 107 ? -31.596 1.285 4.352 1.00 87.81 107 LYS A N 1
ATOM 853 C CA . LYS A 1 107 ? -33.006 1.396 4.727 1.00 87.81 107 LYS A CA 1
ATOM 854 C C . LYS A 1 107 ? -33.359 0.421 5.845 1.00 87.81 107 LYS A C 1
ATOM 856 O O . LYS A 1 107 ? -32.969 -0.738 5.796 1.00 87.81 107 LYS A O 1
ATOM 861 N N . CYS A 1 108 ? -34.115 0.891 6.832 1.00 86.25 108 CYS A N 1
ATOM 862 C CA . CYS A 1 108 ? -34.713 0.061 7.878 1.00 86.25 108 CYS A CA 1
ATOM 863 C C . CYS A 1 108 ? -36.104 0.616 8.205 1.00 86.25 108 CYS A C 1
ATOM 865 O O . CYS A 1 108 ? -36.239 1.716 8.749 1.00 86.25 108 CYS A O 1
ATOM 867 N N . GLY A 1 109 ? -37.157 -0.107 7.815 1.00 85.62 109 GLY A N 1
ATOM 868 C CA . GLY A 1 109 ? -38.531 0.391 7.905 1.00 85.62 109 GLY A CA 1
ATOM 869 C C . GLY A 1 109 ? -38.733 1.687 7.104 1.00 85.62 109 GLY A C 1
ATOM 870 O O . GLY A 1 109 ? -38.572 1.706 5.882 1.00 85.62 109 GLY A O 1
ATOM 871 N N . THR A 1 110 ? -39.097 2.775 7.791 1.00 84.38 110 THR A N 1
ATOM 872 C CA . THR A 1 110 ? -39.300 4.110 7.192 1.00 84.38 110 THR A CA 1
ATOM 873 C C . THR A 1 110 ? -38.048 4.987 7.194 1.00 84.38 110 THR A C 1
ATOM 875 O O . THR A 1 110 ? -38.069 6.067 6.609 1.00 84.38 110 THR A O 1
ATOM 878 N N . GLU A 1 111 ? -36.986 4.578 7.889 1.00 87.88 111 GLU A N 1
ATOM 879 C CA . GLU A 1 111 ? -35.740 5.340 7.964 1.00 87.88 111 GLU A CA 1
ATOM 880 C C . GLU A 1 111 ? -34.845 4.992 6.769 1.00 87.88 111 GLU A C 1
ATOM 882 O O . GLU A 1 111 ? -34.626 3.819 6.460 1.00 87.88 111 GLU A O 1
ATOM 887 N N . GLU A 1 112 ? -34.322 6.023 6.105 1.00 88.81 112 GLU A N 1
ATOM 888 C CA . GLU A 1 112 ? -33.431 5.898 4.953 1.00 88.81 112 GLU A CA 1
ATOM 889 C C . GLU A 1 112 ? -32.241 6.845 5.110 1.00 88.81 112 GLU A C 1
ATOM 891 O O . GLU A 1 112 ? -32.406 8.039 5.379 1.00 88.81 112 GLU A O 1
ATOM 896 N N . TYR A 1 113 ? -31.039 6.312 4.904 1.00 88.12 113 TYR A N 1
ATOM 897 C CA . TYR A 1 113 ? -29.790 7.058 4.975 1.00 88.12 113 TYR A CA 1
ATOM 898 C C . TYR A 1 113 ? -28.949 6.818 3.728 1.00 88.12 113 TYR A C 1
ATOM 900 O O . TYR A 1 113 ? -28.849 5.697 3.237 1.00 88.12 113 TYR A O 1
ATOM 908 N N . HIS A 1 114 ? -28.303 7.877 3.245 1.00 87.81 114 HIS A N 1
ATOM 909 C CA . HIS A 1 114 ? -27.354 7.814 2.136 1.00 87.81 114 HIS A CA 1
ATOM 910 C C . HIS A 1 114 ? -25.953 8.000 2.706 1.00 87.81 114 HIS A C 1
ATOM 912 O O . HIS A 1 114 ? -25.667 9.046 3.294 1.00 87.81 114 HIS A O 1
ATOM 918 N N . VAL A 1 115 ? -25.090 6.995 2.568 1.00 87.69 115 VAL A N 1
ATOM 919 C CA . VAL A 1 115 ? -23.733 6.997 3.132 1.00 87.69 115 VAL A CA 1
ATOM 920 C C . VAL A 1 115 ? -22.701 6.728 2.054 1.00 87.69 115 VAL A C 1
ATOM 922 O O . VAL A 1 115 ? -22.907 5.890 1.189 1.00 87.69 115 VAL A O 1
ATOM 925 N N . CYS A 1 116 ? -21.561 7.406 2.117 1.00 88.75 116 CYS A N 1
ATOM 926 C CA . CYS A 1 116 ? -20.407 7.037 1.306 1.00 88.75 116 CYS A CA 1
ATOM 927 C C . CYS A 1 116 ? -19.527 6.105 2.142 1.00 88.75 116 CYS A C 1
ATOM 929 O O . CYS A 1 116 ? -19.133 6.485 3.246 1.00 88.75 116 CYS A O 1
ATOM 931 N N . ALA A 1 117 ? -19.258 4.889 1.669 1.00 89.19 117 ALA A N 1
ATOM 932 C CA . ALA A 1 117 ? -18.566 3.884 2.474 1.00 89.19 117 ALA A CA 1
ATOM 933 C C . ALA A 1 117 ? -17.650 2.984 1.640 1.00 89.19 117 ALA A C 1
ATOM 935 O O . ALA A 1 117 ? -17.873 2.790 0.446 1.00 89.19 117 ALA A O 1
ATOM 936 N N . GLN A 1 118 ? -16.628 2.402 2.270 1.00 89.50 118 GLN A N 1
ATOM 937 C CA . GLN A 1 118 ? -15.883 1.291 1.676 1.00 89.50 118 GLN A CA 1
ATOM 938 C C . GLN A 1 118 ? -15.229 0.401 2.726 1.00 89.50 118 GLN A C 1
ATOM 940 O O . GLN A 1 118 ? -14.888 0.863 3.816 1.00 89.50 118 GLN A O 1
ATOM 945 N N . VAL A 1 119 ? -14.906 -0.828 2.323 1.00 90.81 119 VAL A N 1
ATOM 946 C CA . VAL A 1 119 ? -13.952 -1.680 3.044 1.00 90.81 119 VAL A CA 1
ATOM 947 C C . VAL A 1 119 ? -12.563 -1.513 2.402 1.00 90.81 119 VAL A C 1
ATOM 949 O O . VAL A 1 119 ? -12.435 -1.637 1.179 1.00 90.81 119 VAL A O 1
ATOM 952 N N . PRO A 1 120 ? -11.490 -1.196 3.155 1.00 91.31 120 PRO A N 1
ATOM 953 C CA . PRO A 1 120 ? -10.141 -1.118 2.601 1.00 91.31 120 PRO A CA 1
ATOM 954 C C . PRO A 1 120 ? -9.704 -2.468 2.027 1.00 91.31 120 PRO A C 1
ATOM 956 O O . PRO A 1 120 ? -9.459 -3.417 2.765 1.00 91.31 120 PRO A O 1
ATOM 959 N N . THR A 1 121 ? -9.523 -2.548 0.707 1.00 89.00 121 THR A N 1
ATOM 960 C CA . THR A 1 121 ? -9.111 -3.802 0.051 1.00 89.00 121 THR A CA 1
ATOM 961 C C . THR A 1 121 ? -7.749 -4.298 0.529 1.00 89.00 121 THR A C 1
ATOM 963 O O . THR A 1 121 ? -7.481 -5.485 0.462 1.00 89.00 121 THR A O 1
ATOM 966 N N . VAL A 1 122 ? -6.899 -3.423 1.077 1.00 90.00 122 VAL A N 1
ATOM 967 C CA . VAL A 1 122 ? -5.615 -3.805 1.688 1.00 90.00 122 VAL A CA 1
ATOM 968 C C . VAL A 1 122 ? -5.760 -4.813 2.838 1.00 90.00 122 VAL A C 1
ATOM 970 O O . VAL A 1 122 ? -4.815 -5.552 3.094 1.00 90.00 122 VAL A O 1
ATOM 973 N N . LEU A 1 123 ? -6.932 -4.902 3.483 1.00 90.81 123 LEU A N 1
ATOM 974 C CA . LEU A 1 123 ? -7.212 -5.881 4.541 1.00 90.81 123 LEU A CA 1
ATOM 975 C C . LEU A 1 123 ? -7.201 -7.329 4.032 1.00 90.81 123 LEU A C 1
ATOM 977 O O . LEU A 1 123 ? -6.876 -8.228 4.807 1.00 90.81 123 LEU A O 1
ATOM 981 N N . THR A 1 124 ? -7.432 -7.557 2.729 1.00 87.75 124 THR A N 1
ATOM 982 C CA . THR A 1 124 ? -7.300 -8.894 2.123 1.00 87.75 124 THR A CA 1
ATOM 983 C C . THR A 1 124 ? -5.911 -9.483 2.340 1.00 87.75 124 THR A C 1
ATOM 985 O O . THR A 1 124 ? -5.766 -10.697 2.399 1.00 87.75 124 THR A O 1
ATOM 988 N N . ALA A 1 125 ? -4.876 -8.646 2.484 1.00 86.50 125 ALA A N 1
ATOM 989 C CA . ALA A 1 125 ? -3.529 -9.120 2.758 1.00 86.50 125 ALA A CA 1
ATOM 990 C C . ALA A 1 125 ? -3.435 -9.806 4.128 1.00 86.50 125 ALA A C 1
ATOM 992 O O . ALA A 1 125 ? -2.781 -10.840 4.233 1.00 86.50 125 ALA A O 1
ATOM 993 N N . ILE A 1 126 ? -4.114 -9.279 5.155 1.00 85.50 126 ILE A N 1
ATOM 994 C CA . ILE A 1 126 ? -4.126 -9.869 6.503 1.00 85.50 126 ILE A CA 1
ATOM 995 C C . ILE A 1 126 ? -4.845 -11.220 6.470 1.00 85.50 126 ILE A C 1
ATOM 997 O O . ILE A 1 126 ? -4.285 -12.223 6.916 1.00 85.50 126 ILE A O 1
ATOM 1001 N N . SER A 1 127 ? -6.047 -11.270 5.888 1.00 83.69 127 SER A N 1
ATOM 1002 C CA . SER A 1 127 ? -6.826 -12.512 5.800 1.00 83.69 127 SER A CA 1
ATOM 1003 C C . SER A 1 127 ? -6.122 -13.577 4.953 1.00 83.69 127 SER A C 1
ATOM 1005 O O . SER A 1 127 ? -6.032 -14.731 5.371 1.00 83.69 127 SER A O 1
ATOM 1007 N N . HIS A 1 128 ? -5.509 -13.208 3.823 1.00 78.88 128 HIS A N 1
ATOM 1008 C CA . HIS A 1 128 ? -4.713 -14.143 3.021 1.00 78.88 128 HIS A CA 1
ATOM 1009 C C . HIS A 1 128 ? -3.482 -14.674 3.753 1.00 78.88 128 HIS A C 1
ATOM 1011 O O . HIS A 1 128 ? -3.160 -15.858 3.613 1.00 78.88 128 HIS A O 1
ATOM 1017 N N . LEU A 1 129 ? -2.772 -13.822 4.495 1.00 74.31 129 LEU A N 1
ATOM 1018 C CA . LEU A 1 129 ? -1.606 -14.241 5.269 1.00 74.31 129 LEU A CA 1
ATOM 1019 C C . LEU A 1 129 ? -1.987 -15.270 6.337 1.00 74.31 129 LEU A C 1
ATOM 1021 O O . LEU A 1 129 ? -1.277 -16.266 6.492 1.00 74.31 129 LEU A O 1
ATOM 1025 N N . ALA A 1 130 ? -3.126 -15.062 7.002 1.00 76.00 130 ALA A N 1
ATOM 1026 C CA . ALA A 1 130 ? -3.664 -15.985 7.992 1.00 76.00 130 ALA A CA 1
ATOM 1027 C C . ALA A 1 130 ? -4.112 -17.321 7.373 1.00 76.00 130 ALA A C 1
ATOM 1029 O O . ALA A 1 130 ? -3.753 -18.385 7.874 1.00 76.00 130 ALA A O 1
ATOM 1030 N N . GLN A 1 131 ? -4.838 -17.284 6.250 1.00 73.69 131 GLN A N 1
ATOM 1031 C CA . GLN A 1 131 ? -5.382 -18.483 5.597 1.00 73.69 131 GLN A CA 1
ATOM 1032 C C . GLN A 1 131 ? -4.316 -19.365 4.939 1.00 73.69 131 GLN A C 1
ATOM 1034 O O . GLN A 1 131 ? -4.442 -20.585 4.934 1.00 73.69 131 GLN A O 1
ATOM 1039 N N . ASN A 1 132 ? -3.267 -18.772 4.362 1.00 64.12 132 ASN A N 1
ATOM 1040 C CA . ASN A 1 132 ? -2.278 -19.527 3.586 1.00 64.12 132 ASN A CA 1
ATOM 1041 C C . ASN A 1 132 ? -1.097 -20.031 4.434 1.00 64.12 132 ASN A C 1
ATOM 1043 O O . ASN A 1 132 ? -0.120 -20.515 3.871 1.00 64.12 132 ASN A O 1
ATOM 1047 N N . HIS A 1 133 ? -1.162 -19.924 5.769 1.00 52.34 133 HIS A N 1
ATOM 1048 C CA . HIS A 1 133 ? -0.100 -20.332 6.704 1.00 52.34 133 HIS A CA 1
ATOM 1049 C C . HIS A 1 133 ? 1.270 -19.689 6.421 1.00 52.34 133 HIS A C 1
ATOM 1051 O O . HIS A 1 133 ? 2.318 -20.252 6.741 1.00 52.34 133 HIS A O 1
ATOM 1057 N N . LEU A 1 134 ? 1.280 -18.501 5.806 1.00 49.00 134 LEU A N 1
ATOM 1058 C CA . LEU A 1 134 ? 2.512 -17.820 5.386 1.00 49.00 134 LEU A CA 1
ATOM 1059 C C . LEU A 1 134 ? 3.170 -17.026 6.524 1.00 49.00 134 LEU A C 1
ATOM 1061 O O . LEU A 1 134 ? 4.276 -16.515 6.358 1.00 49.00 134 LEU A O 1
ATOM 1065 N N . GLY A 1 135 ? 2.500 -16.991 7.676 1.00 49.09 135 GLY A N 1
ATOM 1066 C CA . GLY A 1 135 ? 2.981 -16.598 8.992 1.00 49.09 135 GLY A CA 1
ATOM 1067 C C . GLY A 1 135 ? 1.920 -16.958 10.039 1.00 49.09 135 GLY A C 1
ATOM 1068 O O . GLY A 1 135 ? 0.743 -17.093 9.704 1.00 49.09 135 GLY A O 1
ATOM 1069 N N . LYS A 1 136 ? 2.311 -17.117 11.309 1.00 53.72 136 LYS A N 1
ATOM 1070 C CA . LYS A 1 136 ? 1.350 -17.070 12.421 1.00 53.72 136 LYS A CA 1
ATOM 1071 C C . LYS A 1 136 ? 0.966 -15.603 12.616 1.00 53.72 136 LYS A C 1
ATOM 1073 O O . LYS A 1 136 ? 1.643 -14.891 13.348 1.00 53.72 136 LYS A O 1
ATOM 1078 N N . ILE A 1 137 ? -0.032 -15.128 11.875 1.00 64.19 137 ILE A N 1
ATOM 1079 C CA . ILE A 1 137 ? -0.582 -13.785 12.074 1.00 64.19 137 ILE A CA 1
ATOM 1080 C C . ILE A 1 137 ? -1.841 -13.909 12.913 1.00 64.19 137 ILE A C 1
ATOM 1082 O O . ILE A 1 137 ? -2.771 -14.623 12.540 1.00 64.19 137 ILE A O 1
ATOM 1086 N N . ASP A 1 138 ? -1.860 -13.190 14.028 1.00 70.69 138 ASP A N 1
ATOM 1087 C CA . ASP A 1 138 ? -3.085 -12.917 14.759 1.00 70.69 138 ASP A CA 1
ATOM 1088 C C . ASP A 1 138 ? -3.870 -11.838 14.001 1.00 70.69 138 ASP A C 1
ATOM 1090 O O . ASP A 1 138 ? -3.494 -10.662 13.963 1.00 70.69 138 ASP A O 1
ATOM 1094 N N . VAL A 1 139 ? -4.941 -12.272 13.335 1.00 80.38 139 VAL A N 1
ATOM 1095 C CA . VAL A 1 139 ? -5.805 -11.409 12.521 1.00 80.38 139 VAL A CA 1
ATOM 1096 C C . VAL A 1 139 ? -6.433 -10.309 13.368 1.00 80.38 139 VAL A C 1
ATOM 1098 O O . VAL A 1 139 ? -6.456 -9.161 12.929 1.00 80.38 139 VAL A O 1
ATOM 1101 N N . GLN A 1 140 ? -6.893 -10.638 14.578 1.00 77.62 140 GLN A N 1
ATOM 1102 C CA . GLN A 1 140 ? -7.560 -9.678 15.454 1.00 77.62 140 GLN A CA 1
ATOM 1103 C C . GLN A 1 140 ? -6.573 -8.609 15.917 1.00 77.62 140 GLN A C 1
ATOM 1105 O O . GLN A 1 140 ? -6.876 -7.416 15.870 1.00 77.62 140 GLN A O 1
ATOM 1110 N N . LEU A 1 141 ? -5.360 -9.016 16.297 1.00 73.38 141 LEU A N 1
ATOM 1111 C CA . LEU A 1 141 ? -4.315 -8.078 16.692 1.00 73.38 141 LEU A CA 1
ATOM 1112 C C . LEU A 1 141 ? -3.902 -7.152 15.536 1.00 73.38 141 LEU A C 1
ATOM 1114 O O . LEU A 1 141 ? -3.801 -5.938 15.726 1.00 73.38 141 LEU A O 1
ATOM 1118 N N . GLU A 1 142 ? -3.678 -7.682 14.329 1.00 77.06 142 GLU A N 1
ATOM 1119 C CA . GLU A 1 142 ? -3.315 -6.845 13.175 1.00 77.06 142 GLU A CA 1
ATOM 1120 C C . GLU A 1 142 ? -4.467 -5.939 12.719 1.00 77.06 142 GLU A C 1
ATOM 1122 O O . GLU A 1 142 ? -4.215 -4.809 12.298 1.00 77.06 142 GLU A O 1
ATOM 1127 N N . GLN A 1 143 ? -5.721 -6.372 12.862 1.00 86.25 143 GLN A N 1
ATOM 1128 C CA . GLN A 1 143 ? -6.901 -5.537 12.630 1.00 86.25 143 GLN A CA 1
ATOM 1129 C C . GLN A 1 143 ? -6.955 -4.356 13.606 1.00 86.25 143 GLN A C 1
ATOM 1131 O O . GLN A 1 143 ? -7.134 -3.208 13.186 1.00 86.25 143 GLN A O 1
ATOM 1136 N N . GLN A 1 144 ? -6.739 -4.607 14.899 1.00 76.00 144 GLN A N 1
ATOM 1137 C CA . GLN A 1 144 ? -6.740 -3.555 15.915 1.00 76.00 144 GLN A CA 1
ATOM 1138 C C . GLN A 1 144 ? -5.622 -2.548 15.648 1.00 76.00 144 GLN A C 1
ATOM 1140 O O . GLN A 1 144 ? -5.853 -1.335 15.656 1.00 76.00 144 GLN A O 1
ATOM 1145 N N . ARG A 1 145 ? -4.419 -3.041 15.335 1.00 75.50 145 ARG A N 1
ATOM 1146 C CA . ARG A 1 145 ? -3.269 -2.205 14.968 1.00 75.50 145 ARG A CA 1
ATOM 1147 C C . ARG A 1 145 ? -3.513 -1.410 13.684 1.00 75.50 145 ARG A C 1
ATOM 1149 O O . ARG A 1 145 ? -3.104 -0.248 13.605 1.00 75.50 145 ARG A O 1
ATOM 1156 N N . PHE A 1 146 ? -4.210 -1.991 12.702 1.00 84.44 146 PHE A N 1
ATOM 1157 C CA . PHE A 1 146 ? -4.650 -1.295 11.491 1.00 84.44 146 PHE A CA 1
ATOM 1158 C C . PHE A 1 146 ? -5.565 -0.127 11.845 1.00 84.44 146 PHE A C 1
ATOM 1160 O O . PHE A 1 146 ? -5.249 1.006 11.489 1.00 84.44 146 PHE A O 1
ATOM 1167 N N . CYS A 1 147 ? -6.637 -0.366 12.605 1.00 82.94 147 CYS A N 1
ATOM 1168 C CA . CYS A 1 147 ? -7.560 0.680 13.051 1.00 82.94 147 CYS A CA 1
ATOM 1169 C C . CYS A 1 147 ? -6.844 1.794 13.826 1.00 82.94 147 CYS A C 1
ATOM 1171 O O . CYS A 1 147 ? -7.066 2.971 13.552 1.00 82.94 147 CYS A O 1
ATOM 1173 N N . GLN A 1 148 ? -5.952 1.438 14.754 1.00 75.75 148 GLN A N 1
ATOM 1174 C CA . GLN A 1 148 ? -5.189 2.402 15.550 1.00 75.75 148 GLN A CA 1
ATOM 1175 C C . GLN A 1 148 ? -4.275 3.271 14.680 1.00 75.75 148 GLN A C 1
ATOM 1177 O O . GLN A 1 148 ? -4.300 4.495 14.793 1.00 75.75 148 GLN A O 1
ATOM 1182 N N . SER A 1 149 ? -3.499 2.653 13.788 1.00 76.75 149 SER A N 1
ATOM 1183 C CA . SER A 1 149 ? -2.599 3.368 12.875 1.00 76.75 149 SER A CA 1
ATOM 1184 C C . SER A 1 149 ? -3.368 4.247 11.889 1.00 76.75 149 SER A C 1
ATOM 1186 O O . SER A 1 149 ? -2.943 5.354 11.568 1.00 76.75 149 SER A O 1
ATOM 1188 N N . TYR A 1 150 ? -4.530 3.783 11.431 1.00 86.00 150 TYR A N 1
ATOM 1189 C CA . TYR A 1 150 ? -5.398 4.560 10.558 1.00 86.00 150 TYR A CA 1
ATOM 1190 C C . TYR A 1 150 ? -5.968 5.780 11.284 1.00 86.00 150 TYR A C 1
ATOM 1192 O O . TYR A 1 150 ? -5.864 6.896 10.778 1.00 86.00 150 TYR A O 1
ATOM 1200 N N . GLN A 1 151 ? -6.512 5.587 12.490 1.00 80.50 151 GLN A N 1
ATOM 1201 C CA . GLN A 1 151 ? -7.052 6.661 13.324 1.00 80.50 151 GLN A CA 1
ATOM 1202 C C . GLN A 1 151 ? -5.994 7.731 13.602 1.00 80.50 151 GLN A C 1
ATOM 1204 O O . GLN A 1 151 ? -6.251 8.919 13.440 1.00 80.50 151 GLN A O 1
ATOM 1209 N N . GLN A 1 152 ? -4.773 7.305 13.909 1.00 68.94 152 GLN A N 1
ATOM 1210 C CA . GLN A 1 152 ? -3.634 8.196 14.092 1.00 68.94 152 GLN A CA 1
ATOM 1211 C C . GLN A 1 152 ? -3.351 9.073 12.860 1.00 68.94 152 GLN A C 1
ATOM 1213 O O . GLN A 1 152 ? -3.056 10.263 12.995 1.00 68.94 152 GLN A O 1
ATOM 1218 N N . ILE A 1 153 ? -3.466 8.522 11.647 1.00 77.38 153 ILE A N 1
ATOM 1219 C CA . ILE A 1 153 ? -3.321 9.312 10.419 1.00 77.38 153 ILE A CA 1
ATOM 1220 C C . ILE A 1 153 ? -4.489 10.283 10.242 1.00 77.38 153 ILE A C 1
ATOM 1222 O O . ILE A 1 153 ? -4.261 11.428 9.845 1.00 77.38 153 ILE A O 1
ATOM 1226 N N . LEU A 1 154 ? -5.719 9.856 10.545 1.00 81.62 154 LEU A N 1
ATOM 1227 C CA . LEU A 1 154 ? -6.892 10.732 10.500 1.00 81.62 154 LEU A CA 1
ATOM 1228 C C . LEU A 1 154 ? -6.739 11.918 11.456 1.00 81.62 154 LEU A C 1
ATOM 1230 O O . LEU A 1 154 ? -7.024 13.048 11.057 1.00 81.62 154 LEU A O 1
ATOM 1234 N N . ASP A 1 155 ? -6.233 11.683 12.667 1.00 73.31 155 ASP A N 1
ATOM 1235 C CA . ASP A 1 155 ? -5.935 12.722 13.655 1.00 73.31 155 ASP A CA 1
ATOM 1236 C C . ASP A 1 155 ? -4.899 13.714 13.111 1.00 73.31 155 ASP A C 1
ATOM 1238 O O . ASP A 1 155 ? -5.147 14.922 13.052 1.00 73.31 155 ASP A O 1
ATOM 1242 N N . ALA A 1 156 ? -3.764 13.204 12.629 1.00 68.62 156 ALA A N 1
ATOM 1243 C CA . ALA A 1 156 ? -2.656 14.027 12.153 1.00 68.62 156 ALA A CA 1
ATOM 1244 C C . ALA A 1 156 ? -3.004 14.843 10.894 1.00 68.62 156 ALA A C 1
ATOM 1246 O O . ALA A 1 156 ? -2.610 16.005 10.777 1.00 68.62 156 ALA A O 1
ATOM 1247 N N . LYS A 1 157 ? -3.772 14.268 9.959 1.00 78.50 157 LYS A N 1
ATOM 1248 C CA . LYS A 1 157 ? -4.244 14.951 8.739 1.00 78.50 157 LYS A CA 1
ATOM 1249 C C . LYS A 1 157 ? -5.533 15.759 8.966 1.00 78.50 157 LYS A C 1
ATOM 1251 O O . LYS A 1 157 ? -5.999 16.419 8.040 1.00 78.50 157 LYS A O 1
ATOM 1256 N N . ARG A 1 158 ? -6.103 15.735 10.181 1.00 81.12 158 ARG A N 1
ATOM 1257 C CA . ARG A 1 158 ? -7.396 16.353 10.542 1.00 81.12 158 ARG A CA 1
ATOM 1258 C C . ARG A 1 158 ? -8.561 15.876 9.669 1.00 81.12 158 ARG A C 1
ATOM 1260 O O . ARG A 1 158 ? -9.465 16.636 9.331 1.00 81.12 158 ARG A O 1
ATOM 1267 N N . TRP A 1 159 ? -8.546 14.602 9.300 1.00 85.06 159 TRP A N 1
ATOM 1268 C CA . TRP A 1 159 ? -9.600 13.970 8.510 1.00 85.06 159 TRP A CA 1
ATOM 1269 C C . TRP A 1 159 ? -10.715 13.354 9.361 1.00 85.06 159 TRP A C 1
ATOM 1271 O O . TRP A 1 159 ? -11.697 12.878 8.804 1.00 85.06 159 TRP A O 1
ATOM 1281 N N . ASN A 1 160 ? -10.646 13.413 10.692 1.00 82.38 160 ASN A N 1
ATOM 1282 C CA . ASN A 1 160 ? -11.737 12.935 11.558 1.00 82.38 160 ASN A CA 1
ATOM 1283 C C . ASN A 1 160 ? -13.081 13.600 11.285 1.00 82.38 160 ASN A C 1
ATOM 1285 O O . ASN A 1 160 ? -14.128 13.002 11.519 1.00 82.38 160 ASN A O 1
ATOM 1289 N N . ASP A 1 161 ? -13.072 14.826 10.767 1.00 82.19 161 ASP A N 1
ATOM 1290 C CA . ASP A 1 161 ? -14.293 15.551 10.433 1.00 82.19 161 ASP A CA 1
ATOM 1291 C C . ASP A 1 161 ? -15.019 14.955 9.226 1.00 82.19 161 ASP A C 1
ATOM 1293 O O . ASP A 1 161 ? -16.235 15.112 9.121 1.00 82.19 161 ASP A O 1
ATOM 1297 N N . ILE A 1 162 ? -14.323 14.195 8.382 1.00 88.25 162 ILE A N 1
ATOM 1298 C CA . ILE A 1 162 ? -14.859 13.637 7.137 1.00 88.25 162 ILE A CA 1
ATOM 1299 C C . ILE A 1 162 ? -14.806 12.117 7.058 1.00 88.25 162 ILE A C 1
ATOM 1301 O O . ILE A 1 162 ? -15.561 11.558 6.277 1.00 88.25 162 ILE A O 1
ATOM 1305 N N . VAL A 1 163 ? -13.955 11.441 7.824 1.00 90.50 163 VAL A N 1
ATOM 1306 C CA . VAL A 1 163 ? -13.784 9.985 7.784 1.00 90.50 163 VAL A CA 1
ATOM 1307 C C . VAL A 1 163 ? -14.065 9.422 9.166 1.00 90.50 163 VAL A C 1
ATOM 1309 O O . VAL A 1 163 ? -13.626 9.985 10.166 1.00 90.50 163 VAL A O 1
ATOM 1312 N N . GLN A 1 164 ? -14.784 8.305 9.218 1.00 91.50 164 GLN A N 1
ATOM 1313 C CA . GLN A 1 164 ? -15.019 7.557 10.445 1.00 91.50 164 GLN A CA 1
ATOM 1314 C C . GLN A 1 164 ? -14.745 6.076 10.214 1.00 91.50 164 GLN A C 1
ATOM 1316 O O . GLN A 1 164 ? -15.259 5.490 9.264 1.00 91.50 164 GLN A O 1
ATOM 1321 N N . ILE A 1 165 ? -13.958 5.476 11.105 1.00 91.56 165 ILE A N 1
ATOM 1322 C CA . ILE A 1 165 ? -13.717 4.034 11.113 1.00 91.56 165 ILE A CA 1
ATOM 1323 C C . ILE A 1 165 ? -14.919 3.341 11.761 1.00 91.56 165 ILE A C 1
ATOM 1325 O O . ILE A 1 165 ? -15.386 3.757 12.821 1.00 91.56 165 ILE A O 1
ATOM 1329 N N . VAL A 1 166 ? -15.425 2.293 11.116 1.00 90.56 166 VAL A N 1
ATOM 1330 C CA . VAL A 1 166 ? -16.538 1.471 11.597 1.00 90.56 166 VAL A CA 1
ATOM 1331 C C . VAL A 1 166 ? -16.069 0.027 11.657 1.00 90.56 166 VAL A C 1
ATOM 1333 O O . VAL A 1 166 ? -15.819 -0.589 10.625 1.00 90.56 166 VAL A O 1
ATOM 1336 N N . THR A 1 167 ? -15.942 -0.519 12.861 1.00 88.69 167 THR A N 1
ATOM 1337 C CA . THR A 1 167 ? -15.636 -1.939 13.057 1.00 88.69 167 THR A CA 1
ATOM 1338 C C . THR A 1 167 ? -16.921 -2.761 13.060 1.00 88.69 167 THR A C 1
ATOM 1340 O O . THR A 1 167 ? -17.907 -2.347 13.671 1.00 88.69 167 THR A O 1
ATOM 1343 N N . CYS A 1 168 ? -16.906 -3.918 12.407 1.00 86.25 168 CYS A N 1
ATOM 1344 C CA . CYS A 1 168 ? -18.005 -4.890 12.414 1.00 86.25 168 CYS A CA 1
ATOM 1345 C C . CYS A 1 168 ? -17.431 -6.291 12.616 1.00 86.25 168 CYS A C 1
ATOM 1347 O O . CYS A 1 168 ? -16.275 -6.528 12.268 1.00 86.25 168 CYS A O 1
ATOM 1349 N N . LYS A 1 169 ? -18.211 -7.201 13.201 1.00 81.38 169 LYS A N 1
ATOM 1350 C CA . LYS A 1 169 ? -17.710 -8.547 13.525 1.00 81.38 169 LYS A CA 1
ATOM 1351 C C . LYS A 1 169 ? -17.387 -9.359 12.277 1.00 81.38 169 LYS A C 1
ATOM 1353 O O . LYS A 1 169 ? -16.326 -9.962 12.177 1.00 81.38 169 LYS A O 1
ATOM 1358 N N . ASP A 1 170 ? -18.315 -9.349 11.335 1.00 78.38 170 ASP A N 1
ATOM 1359 C CA . ASP A 1 170 ? -18.266 -10.120 10.105 1.00 78.38 170 ASP A CA 1
ATOM 1360 C C . ASP A 1 170 ? -19.171 -9.469 9.046 1.00 78.38 170 ASP A C 1
ATOM 1362 O O . ASP A 1 170 ? -19.783 -8.415 9.260 1.00 78.38 170 ASP A O 1
ATOM 1366 N N . GLU A 1 171 ? -19.254 -10.111 7.883 1.00 78.31 171 GLU A N 1
ATOM 1367 C CA . GLU A 1 171 ? -20.122 -9.696 6.780 1.00 78.31 171 GLU A CA 1
ATOM 1368 C C . GLU A 1 171 ? -21.615 -9.689 7.161 1.00 78.31 171 GLU A C 1
ATOM 1370 O O . GLU A 1 171 ? -22.373 -8.885 6.623 1.00 78.31 171 GLU A O 1
ATOM 1375 N N . ALA A 1 172 ? -22.047 -10.515 8.121 1.00 80.81 172 ALA A N 1
ATOM 1376 C CA . ALA A 1 172 ? -23.442 -10.574 8.558 1.00 80.81 172 ALA A CA 1
ATOM 1377 C C . ALA A 1 172 ? -23.818 -9.415 9.502 1.00 80.81 172 ALA A C 1
ATOM 1379 O O . ALA A 1 172 ? -24.951 -8.936 9.472 1.00 80.81 172 ALA A O 1
ATOM 1380 N N . ASP A 1 173 ? -22.884 -8.922 10.321 1.00 83.31 173 ASP A N 1
ATOM 1381 C CA . ASP A 1 173 ? -23.086 -7.749 11.187 1.00 83.31 173 ASP A CA 1
ATOM 1382 C C . ASP A 1 173 ? -22.942 -6.413 10.434 1.00 83.31 173 ASP A C 1
ATOM 1384 O O . ASP A 1 173 ? -23.418 -5.374 10.904 1.00 83.31 173 ASP A O 1
ATOM 1388 N N . LEU A 1 174 ? -22.335 -6.425 9.242 1.00 82.69 174 LEU A N 1
ATOM 1389 C CA . LEU A 1 174 ? -22.110 -5.245 8.404 1.00 82.69 174 LEU A CA 1
ATOM 1390 C C . LEU A 1 174 ? -23.351 -4.333 8.260 1.00 82.69 174 LEU A C 1
ATOM 1392 O O . LEU A 1 174 ? -23.211 -3.123 8.485 1.00 82.69 174 LEU A O 1
ATOM 1396 N N . PRO A 1 175 ? -24.567 -4.838 7.951 1.00 85.19 175 PRO A N 1
ATOM 1397 C CA . PRO A 1 175 ? -25.737 -3.980 7.761 1.00 85.19 175 PRO A CA 1
ATOM 1398 C C . PRO A 1 175 ? -26.174 -3.304 9.060 1.00 85.19 175 PRO A C 1
ATOM 1400 O O . PRO A 1 175 ? -26.431 -2.098 9.093 1.00 85.19 175 PRO A O 1
ATOM 1403 N N . SER A 1 176 ? -26.176 -4.067 10.156 1.00 84.50 176 SER A N 1
ATOM 1404 C CA . SER A 1 176 ? -26.473 -3.595 11.513 1.00 84.50 176 SER A CA 1
ATOM 1405 C C . SER A 1 176 ? -25.501 -2.500 11.953 1.00 84.50 176 SER A C 1
ATOM 1407 O O . SER A 1 176 ? -25.933 -1.442 12.426 1.00 84.50 176 SER A O 1
ATOM 1409 N N . ALA A 1 177 ? -24.198 -2.722 11.769 1.00 84.44 177 ALA A N 1
ATOM 1410 C CA . ALA A 1 177 ? -23.157 -1.767 12.128 1.00 84.44 177 ALA A CA 1
ATOM 1411 C C . ALA A 1 177 ? -23.296 -0.457 11.336 1.00 84.44 177 ALA A C 1
ATOM 1413 O O . ALA A 1 177 ? -23.313 0.632 11.920 1.00 84.44 177 ALA A O 1
ATOM 1414 N N . LEU A 1 178 ? -23.474 -0.559 10.017 1.00 84.25 178 LEU A N 1
ATOM 1415 C CA . LEU A 1 178 ? -23.626 0.596 9.139 1.00 84.25 178 LEU A CA 1
ATOM 1416 C C . LEU A 1 178 ? -24.879 1.414 9.449 1.00 84.25 178 LEU A C 1
ATOM 1418 O O . LEU A 1 178 ? -24.792 2.638 9.550 1.00 84.25 178 LEU A O 1
ATOM 1422 N N . PHE A 1 179 ? -26.027 0.766 9.653 1.00 85.44 179 PHE A N 1
ATOM 1423 C CA . PHE A 1 179 ? -27.269 1.461 9.983 1.00 85.44 179 PHE A CA 1
ATOM 1424 C C . PHE A 1 179 ? -27.177 2.221 11.308 1.00 85.44 179 PHE A C 1
ATOM 1426 O O . PHE A 1 179 ? -27.563 3.388 11.376 1.00 85.44 179 PHE A O 1
ATOM 1433 N N . LYS A 1 180 ? -26.618 1.598 12.356 1.00 86.31 180 LYS A N 1
ATOM 1434 C CA . LYS A 1 180 ? -26.433 2.243 13.669 1.00 86.31 180 LYS A CA 1
ATOM 1435 C C . LYS A 1 180 ? -25.580 3.506 13.558 1.00 86.31 180 LYS A C 1
ATOM 1437 O O . LYS A 1 180 ? -25.945 4.543 14.116 1.00 86.31 180 LYS A O 1
ATOM 1442 N N . VAL A 1 181 ? -24.474 3.436 12.816 1.00 85.38 181 VAL A N 1
ATOM 1443 C CA . VAL A 1 181 ? -23.590 4.587 12.596 1.00 85.38 181 VAL A CA 1
ATOM 1444 C C . VAL A 1 181 ? -24.284 5.649 11.745 1.00 85.38 181 VAL A C 1
ATOM 1446 O O . VAL A 1 181 ? -24.305 6.811 12.140 1.00 85.38 181 VAL A O 1
ATOM 1449 N N . ALA A 1 182 ? -24.919 5.270 10.634 1.00 85.56 182 ALA A N 1
ATOM 1450 C CA . ALA A 1 182 ? -25.634 6.197 9.758 1.00 85.56 182 ALA A CA 1
ATOM 1451 C C . ALA A 1 182 ? -26.737 6.965 10.505 1.00 85.56 182 ALA A C 1
ATOM 1453 O O . ALA A 1 182 ? -26.797 8.192 10.428 1.00 85.56 182 ALA A O 1
ATOM 1454 N N . LYS A 1 183 ? -27.548 6.257 11.300 1.00 87.44 183 LYS A N 1
ATOM 1455 C CA . LYS A 1 183 ? -28.592 6.837 12.150 1.00 87.44 183 LYS A CA 1
ATOM 1456 C C . LYS A 1 183 ? -28.020 7.795 13.194 1.00 87.44 183 LYS A C 1
ATOM 1458 O O . LYS A 1 183 ? -28.529 8.902 13.354 1.00 87.44 183 LYS A O 1
ATOM 1463 N N . SER A 1 184 ? -26.948 7.401 13.884 1.00 86.44 184 SER A N 1
ATOM 1464 C CA . SER A 1 184 ? -26.267 8.257 14.868 1.00 86.44 184 SER A CA 1
ATOM 1465 C C . SER A 1 184 ? -25.728 9.547 14.232 1.00 86.44 184 SER A C 1
ATOM 1467 O O . SER A 1 184 ? -25.926 10.649 14.750 1.00 86.44 184 SER A O 1
ATOM 1469 N N . LEU A 1 185 ? -25.116 9.429 13.053 1.00 83.94 185 LEU A N 1
ATOM 1470 C CA . LEU A 1 185 ? -24.568 10.557 12.302 1.00 83.94 185 LEU A CA 1
ATOM 1471 C C . LEU A 1 185 ? -25.643 11.484 11.724 1.00 83.94 185 LEU A C 1
ATOM 1473 O O . LEU A 1 185 ? -25.438 12.691 11.662 1.00 83.94 185 LEU A O 1
ATOM 1477 N N . ALA A 1 186 ? -26.783 10.942 11.300 1.00 81.56 186 ALA A N 1
ATOM 1478 C CA . ALA A 1 186 ? -27.896 11.738 10.792 1.00 81.56 186 ALA A CA 1
ATOM 1479 C C . ALA A 1 186 ? -28.620 12.511 11.907 1.00 81.56 186 ALA A C 1
ATOM 1481 O O . ALA A 1 186 ? -29.089 13.626 11.683 1.00 81.56 186 ALA A O 1
ATOM 1482 N N . ASN A 1 187 ? -28.688 11.932 13.110 1.00 79.69 187 ASN A N 1
ATOM 1483 C CA . ASN A 1 187 ? -29.385 12.517 14.259 1.00 79.69 187 ASN A CA 1
ATOM 1484 C C . ASN A 1 187 ? -28.530 13.498 15.071 1.00 79.69 187 ASN A C 1
ATOM 1486 O O . ASN A 1 187 ? -29.044 14.202 15.941 1.00 79.69 187 ASN A O 1
ATOM 1490 N N . SER A 1 188 ? -27.226 13.552 14.820 1.00 68.75 188 SER A N 1
ATOM 1491 C CA . SER A 1 188 ? -26.322 14.461 15.513 1.00 68.75 188 SER A CA 1
ATOM 1492 C C . SER A 1 188 ? -26.253 15.812 14.800 1.00 68.75 188 SER A C 1
ATOM 1494 O O . SER A 1 188 ? -25.990 15.918 13.603 1.00 68.75 188 SER A O 1
ATOM 1496 N N . LEU A 1 189 ? -26.476 16.885 15.564 1.00 51.81 189 LEU A N 1
ATOM 1497 C CA . LEU A 1 189 ? -26.207 18.248 15.107 1.00 51.81 189 LEU A CA 1
ATOM 1498 C C . LEU A 1 189 ? -24.714 18.386 14.750 1.00 51.81 189 LEU A C 1
ATOM 1500 O O . LEU A 1 189 ? -23.876 17.765 15.418 1.00 51.81 189 LEU A O 1
ATOM 1504 N N . PRO A 1 190 ? -24.356 19.205 13.740 1.00 46.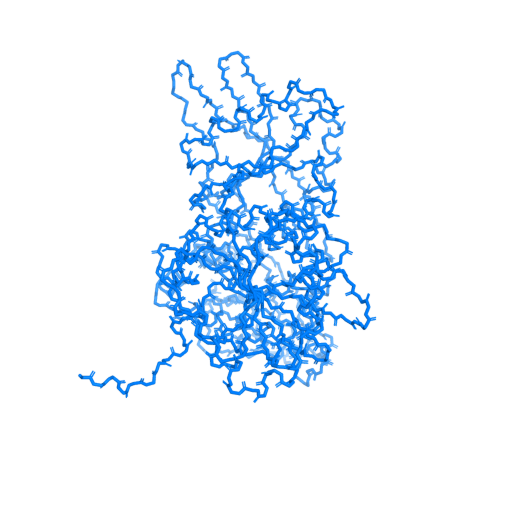78 190 PRO A N 1
ATOM 1505 C CA . PRO A 1 190 ? -22.964 19.422 13.363 1.00 46.78 190 PRO A CA 1
ATOM 1506 C C . PRO A 1 190 ? -22.212 20.036 14.553 1.00 46.78 190 PRO A C 1
ATOM 1508 O O . PRO A 1 190 ? -22.339 21.228 14.818 1.00 46.78 190 PRO A O 1
ATOM 1511 N N . GLY A 1 191 ? -21.484 19.201 15.300 1.00 39.72 191 GLY A N 1
ATOM 1512 C CA . GLY A 1 191 ? -20.716 19.609 16.480 1.00 39.72 191 GLY A CA 1
ATOM 1513 C C . GLY A 1 191 ? -20.643 18.600 17.635 1.00 39.72 191 GLY A C 1
ATOM 1514 O O . GLY A 1 191 ? -19.749 18.744 18.458 1.00 39.72 191 GLY A O 1
ATOM 1515 N N . ASN A 1 192 ? -21.512 17.577 17.703 1.00 31.81 192 ASN A N 1
ATOM 1516 C CA . ASN A 1 192 ? -21.628 16.718 18.905 1.00 31.81 192 ASN A CA 1
ATOM 1517 C C . ASN A 1 192 ? -21.231 15.241 18.738 1.00 31.81 192 ASN A C 1
ATOM 1519 O O . ASN A 1 192 ? -21.439 14.443 19.651 1.00 31.81 192 ASN A O 1
ATOM 1523 N N . LEU A 1 193 ? -20.648 14.849 17.608 1.00 36.97 193 LEU A N 1
ATOM 1524 C CA . LEU A 1 193 ? -20.164 13.480 17.438 1.00 36.97 193 LEU A CA 1
ATOM 1525 C C . LEU A 1 193 ? -18.776 13.342 18.047 1.00 36.97 193 LEU A C 1
ATOM 1527 O O . LEU A 1 193 ? -17.781 13.718 17.427 1.00 36.97 193 LEU A O 1
ATOM 1531 N N . GLN A 1 194 ? -18.708 12.774 19.250 1.00 33.12 194 GLN A N 1
ATOM 1532 C CA . GLN A 1 194 ? -17.458 12.171 19.685 1.00 33.12 194 GLN A CA 1
ATOM 1533 C C . GLN A 1 194 ? -17.141 10.998 18.748 1.00 33.12 194 GLN A C 1
ATOM 1535 O O . GLN A 1 194 ? -18.049 10.224 18.426 1.00 33.12 194 GLN A O 1
ATOM 1540 N N . PRO A 1 195 ? -15.891 10.857 18.280 1.00 35.72 195 PRO A N 1
ATOM 1541 C CA . PRO A 1 195 ? -15.493 9.678 17.536 1.00 35.72 195 PRO A CA 1
ATOM 1542 C C . PRO A 1 195 ? -15.778 8.455 18.410 1.00 35.72 195 PRO A C 1
ATOM 1544 O O . PRO A 1 195 ? -15.224 8.319 19.501 1.00 35.72 195 PRO A O 1
ATOM 1547 N N . HIS A 1 196 ? -16.648 7.559 17.940 1.00 35.50 196 HIS A N 1
ATOM 1548 C CA . HIS A 1 196 ? -16.620 6.186 18.420 1.00 35.50 196 HIS A CA 1
ATOM 1549 C C . HIS A 1 196 ? -15.292 5.616 17.934 1.00 35.50 196 HIS A C 1
ATOM 1551 O O . HIS A 1 196 ? -15.184 5.144 16.804 1.00 35.50 196 HIS A O 1
ATOM 1557 N N . GLY A 1 197 ? -14.255 5.755 18.764 1.00 35.59 197 GLY A N 1
ATOM 1558 C CA . GLY A 1 197 ? -13.030 4.995 18.592 1.00 35.59 197 GLY A CA 1
ATOM 1559 C C . GLY A 1 197 ? -13.377 3.506 18.519 1.00 35.59 197 GLY A C 1
ATOM 1560 O O . GLY A 1 197 ? -14.452 3.113 18.992 1.00 35.59 197 GLY A O 1
ATOM 1561 N N . PRO A 1 198 ? -12.501 2.674 17.928 1.00 33.09 198 PRO A N 1
ATOM 1562 C CA . PRO A 1 198 ? -12.681 1.229 17.991 1.00 33.09 198 PRO A CA 1
ATOM 1563 C C . PRO A 1 198 ? -13.003 0.870 19.439 1.00 33.09 198 PRO A C 1
ATOM 1565 O O . PRO A 1 198 ? -12.362 1.426 20.339 1.00 33.09 198 PRO A O 1
ATOM 1568 N N . ASN A 1 199 ? -14.023 0.023 19.657 1.00 33.38 199 ASN A N 1
ATOM 1569 C CA . ASN A 1 199 ? -14.292 -0.558 20.970 1.00 33.38 199 ASN A CA 1
ATOM 1570 C C . ASN A 1 199 ? -12.930 -0.922 21.539 1.00 33.38 199 ASN A C 1
ATOM 1572 O O . ASN A 1 199 ? -12.244 -1.770 20.966 1.00 33.38 199 ASN A O 1
ATOM 1576 N N . GLN A 1 200 ? -12.490 -0.189 22.565 1.00 34.84 200 GLN A N 1
ATOM 1577 C CA . GLN A 1 200 ? -11.215 -0.446 23.196 1.00 34.84 200 GLN A CA 1
ATOM 1578 C C . GLN A 1 200 ? -11.391 -1.809 23.852 1.00 34.84 200 GLN A C 1
ATOM 1580 O O . GLN A 1 200 ? -11.788 -1.912 25.010 1.00 34.84 200 GLN A O 1
ATOM 1585 N N . ALA A 1 201 ? -11.106 -2.874 23.103 1.00 33.75 201 ALA A N 1
ATOM 1586 C CA . ALA A 1 201 ? -10.518 -4.058 23.668 1.00 33.75 201 ALA A CA 1
ATOM 1587 C C . ALA A 1 201 ? -9.215 -3.555 24.281 1.00 33.75 201 ALA A C 1
ATOM 1589 O O . ALA A 1 201 ? -8.161 -3.515 23.655 1.00 33.75 201 ALA A O 1
ATOM 1590 N N . THR A 1 202 ? -9.324 -3.037 25.501 1.00 37.31 202 THR A N 1
ATOM 1591 C CA . THR A 1 202 ? -8.195 -2.834 26.374 1.00 37.31 202 THR A CA 1
ATOM 1592 C C . THR A 1 202 ? -7.682 -4.235 26.659 1.00 37.31 202 THR A C 1
ATOM 1594 O O . THR A 1 202 ? -7.998 -4.815 27.696 1.00 37.31 202 THR A O 1
ATOM 1597 N N . THR A 1 203 ? -6.873 -4.798 25.765 1.00 41.31 203 THR A N 1
ATOM 1598 C CA . THR A 1 203 ? -5.798 -5.683 26.201 1.00 41.31 203 THR A CA 1
ATOM 1599 C C . THR A 1 203 ? -4.872 -4.788 27.012 1.00 41.31 203 THR A C 1
ATOM 1601 O O . THR A 1 203 ? -3.874 -4.260 26.524 1.00 41.31 203 THR A O 1
ATOM 1604 N N . LYS A 1 204 ? -5.306 -4.485 28.241 1.00 48.41 204 LYS A N 1
ATOM 1605 C CA . LYS A 1 204 ? -4.557 -3.748 29.245 1.00 48.41 204 LYS A CA 1
ATOM 1606 C C . LYS A 1 204 ? -3.440 -4.696 29.658 1.00 48.41 204 LYS A C 1
ATOM 1608 O O . LYS A 1 204 ? -3.555 -5.405 30.651 1.00 48.41 204 LYS A O 1
ATOM 1613 N N . LEU A 1 205 ? -2.390 -4.749 28.844 1.00 55.06 205 LEU A N 1
ATOM 1614 C CA . LEU A 1 205 ? -1.111 -5.304 29.251 1.00 55.06 205 LEU A CA 1
ATOM 1615 C C . LEU A 1 205 ? -0.742 -4.558 30.537 1.00 55.06 205 LEU A C 1
ATOM 1617 O O . LEU A 1 205 ? -0.581 -3.339 30.541 1.00 55.06 205 LEU A O 1
ATOM 1621 N N . SER A 1 206 ? -0.797 -5.276 31.653 1.00 60.03 206 SER A N 1
ATOM 1622 C CA . SER A 1 206 ? -1.041 -4.674 32.969 1.00 60.03 206 SER A CA 1
ATOM 1623 C C . SER A 1 206 ? 0.225 -4.144 33.641 1.00 60.03 206 SER A C 1
ATOM 1625 O O . SER A 1 206 ? 0.137 -3.432 34.640 1.00 60.03 206 SER A O 1
ATOM 1627 N N . SER A 1 207 ? 1.395 -4.496 33.105 1.00 75.69 207 SER A N 1
ATOM 1628 C CA . SER A 1 207 ? 2.700 -4.193 33.691 1.00 75.69 207 SER A CA 1
ATOM 1629 C C . SER A 1 207 ? 3.736 -3.838 32.624 1.00 75.69 207 SER A C 1
ATOM 1631 O O . SER A 1 207 ? 3.730 -4.403 31.531 1.00 75.69 207 SER A O 1
ATOM 1633 N N . VAL A 1 208 ? 4.656 -2.932 32.958 1.00 81.06 208 VAL A N 1
ATOM 1634 C CA . VAL A 1 208 ? 5.809 -2.559 32.129 1.00 81.06 208 VAL A CA 1
ATOM 1635 C C . VAL A 1 208 ? 7.100 -3.055 32.779 1.00 81.06 208 VAL A C 1
ATOM 1637 O O . VAL A 1 208 ? 7.446 -2.673 33.891 1.00 81.06 208 VAL A O 1
ATOM 1640 N N . TYR A 1 209 ? 7.843 -3.895 32.080 1.00 82.69 209 TYR A N 1
ATOM 1641 C CA . TYR A 1 209 ? 9.151 -4.386 32.480 1.00 82.69 209 TYR A CA 1
ATOM 1642 C C . TYR A 1 209 ? 10.223 -3.524 31.827 1.00 82.69 209 TYR A C 1
ATOM 1644 O O . TYR A 1 209 ? 10.307 -3.424 30.606 1.00 82.69 209 TYR A O 1
ATOM 1652 N N . LEU A 1 210 ? 11.045 -2.893 32.648 1.00 84.12 210 LEU A N 1
ATOM 1653 C CA . LEU A 1 210 ? 12.157 -2.065 32.214 1.00 84.12 210 LEU A CA 1
ATOM 1654 C C . LEU A 1 210 ? 13.430 -2.912 32.232 1.00 84.12 210 LEU A C 1
ATOM 1656 O O . LEU A 1 210 ? 13.827 -3.403 33.292 1.00 84.12 210 LEU A O 1
ATOM 1660 N N . TYR A 1 211 ? 14.047 -3.103 31.064 1.00 81.38 211 TYR A N 1
ATOM 1661 C CA . TYR A 1 211 ? 15.281 -3.872 30.916 1.00 81.38 211 TYR A CA 1
ATOM 1662 C C . TYR A 1 211 ? 16.479 -2.973 30.611 1.00 81.38 211 TYR A C 1
ATOM 1664 O O . TYR A 1 211 ? 16.385 -2.068 29.776 1.00 81.38 211 TYR A O 1
ATOM 1672 N N . ASN A 1 212 ? 17.619 -3.293 31.238 1.00 70.31 212 ASN A N 1
ATOM 1673 C CA . ASN A 1 212 ? 18.865 -2.552 31.092 1.00 70.31 212 ASN A CA 1
ATOM 1674 C C . ASN A 1 212 ? 20.106 -3.407 30.830 1.00 70.31 212 ASN A C 1
ATOM 1676 O O . ASN A 1 212 ? 20.213 -4.526 31.330 1.00 70.31 212 ASN A O 1
ATOM 1680 N N . SER A 1 213 ? 21.118 -2.790 30.218 1.00 68.69 213 SER A N 1
ATOM 1681 C CA . SER A 1 213 ? 22.523 -3.067 30.546 1.00 68.69 213 SER A CA 1
ATOM 1682 C C . SER A 1 213 ? 22.990 -2.124 31.657 1.00 68.69 213 SER A C 1
ATOM 1684 O O . SER A 1 213 ? 22.488 -1.019 31.793 1.00 68.69 213 SER A O 1
ATOM 1686 N N . SER A 1 214 ? 23.992 -2.491 32.454 1.00 67.38 214 SER A N 1
ATOM 1687 C CA . SER A 1 214 ? 24.505 -1.648 33.558 1.00 67.38 214 SER A CA 1
ATOM 1688 C C . SER A 1 214 ? 24.907 -0.206 33.170 1.00 67.38 214 SER A C 1
ATOM 1690 O O . SER A 1 214 ? 25.112 0.631 34.045 1.00 67.38 214 SER A O 1
ATOM 1692 N N . THR A 1 215 ? 25.001 0.094 31.876 1.00 71.62 215 THR A N 1
ATOM 1693 C CA . THR A 1 215 ? 25.413 1.367 31.280 1.00 71.62 215 THR A CA 1
ATOM 1694 C C . THR A 1 215 ? 24.306 2.407 31.095 1.00 71.62 215 THR A C 1
ATOM 1696 O O . THR A 1 215 ? 24.643 3.564 30.866 1.00 71.62 215 THR A O 1
ATOM 1699 N N . ASP A 1 216 ? 23.017 2.047 31.171 1.00 77.44 216 ASP A N 1
ATOM 1700 C CA . ASP A 1 216 ? 21.914 2.941 30.758 1.00 77.44 216 ASP A CA 1
ATOM 1701 C C . ASP A 1 216 ? 20.869 3.218 31.860 1.00 77.44 216 ASP A C 1
ATOM 1703 O O . ASP A 1 216 ? 19.680 3.401 31.603 1.00 77.44 216 ASP A O 1
ATOM 1707 N N . LEU A 1 217 ? 21.313 3.215 33.125 1.00 80.38 217 LEU A N 1
ATOM 1708 C CA . LEU A 1 217 ? 20.455 3.366 34.315 1.00 80.38 217 LEU A CA 1
ATOM 1709 C C . LEU A 1 217 ? 19.732 4.715 34.392 1.00 80.38 217 LEU A C 1
ATOM 1711 O O . LEU A 1 217 ? 18.558 4.757 34.736 1.00 80.38 217 LEU A O 1
ATOM 1715 N N . ASP A 1 218 ? 20.406 5.796 34.013 1.00 84.69 218 ASP A N 1
ATOM 1716 C CA . ASP A 1 218 ? 19.858 7.153 34.030 1.00 84.69 218 ASP A CA 1
ATOM 1717 C C . ASP A 1 218 ? 18.604 7.289 33.155 1.00 84.69 218 ASP A C 1
ATOM 1719 O O . ASP A 1 218 ? 17.588 7.843 33.568 1.00 84.69 218 ASP A O 1
ATOM 1723 N N . MET A 1 219 ? 18.648 6.712 31.958 1.00 84.75 219 MET A N 1
ATOM 1724 C CA . MET A 1 219 ? 17.534 6.738 31.017 1.00 84.75 219 MET A CA 1
ATOM 1725 C C . MET A 1 219 ? 16.356 5.877 31.486 1.00 84.75 219 MET A C 1
ATOM 1727 O O . MET A 1 219 ? 15.193 6.210 31.258 1.00 84.75 219 MET A O 1
ATOM 1731 N N . LEU A 1 220 ? 16.644 4.766 32.163 1.00 85.06 220 LEU A N 1
ATOM 1732 C CA . LEU A 1 220 ? 15.601 3.961 32.782 1.00 85.06 220 LEU A CA 1
ATOM 1733 C C . LEU A 1 220 ? 14.928 4.671 33.943 1.00 85.06 220 LEU A C 1
ATOM 1735 O O . LEU A 1 220 ? 13.709 4.571 34.058 1.00 85.06 220 LEU A O 1
ATOM 1739 N N . ASP A 1 221 ? 15.687 5.392 34.763 1.00 86.94 221 ASP A N 1
ATOM 1740 C CA . ASP A 1 221 ? 15.125 6.194 35.844 1.00 86.94 221 ASP A CA 1
ATOM 1741 C C . ASP A 1 221 ? 14.189 7.275 35.283 1.00 86.94 221 ASP A C 1
ATOM 1743 O O . ASP A 1 221 ? 13.101 7.480 35.817 1.00 86.94 221 ASP A O 1
ATOM 1747 N N . GLU A 1 222 ? 14.530 7.904 34.152 1.00 89.00 222 GLU A N 1
ATOM 1748 C CA . GLU A 1 222 ? 13.627 8.832 33.453 1.00 89.00 222 GLU A CA 1
ATOM 1749 C C . GLU A 1 222 ? 12.321 8.160 32.997 1.00 89.00 222 GLU A C 1
ATOM 1751 O O . GLU A 1 222 ? 11.232 8.690 33.238 1.00 89.00 222 GLU A O 1
ATOM 1756 N N . ILE A 1 223 ? 12.408 6.989 32.354 1.00 89.31 223 ILE A N 1
ATOM 1757 C CA . ILE A 1 223 ? 11.227 6.238 31.895 1.00 89.31 223 ILE A CA 1
ATOM 1758 C C . ILE A 1 223 ? 10.371 5.809 33.087 1.00 89.31 223 ILE A C 1
ATOM 1760 O O . ILE A 1 223 ? 9.150 5.956 33.053 1.00 89.31 223 ILE A O 1
ATOM 1764 N N . ARG A 1 224 ? 11.008 5.292 34.139 1.00 89.75 224 ARG A N 1
ATOM 1765 C CA . ARG A 1 224 ? 10.363 4.841 35.369 1.00 89.75 224 ARG A CA 1
ATOM 1766 C C . ARG A 1 224 ? 9.617 5.974 36.053 1.00 89.75 224 ARG A C 1
ATOM 1768 O O . ARG A 1 224 ? 8.435 5.823 36.335 1.00 89.75 224 ARG A O 1
ATOM 1775 N N . ASN A 1 225 ? 10.283 7.110 36.248 1.00 90.62 225 ASN A N 1
ATOM 1776 C CA . ASN A 1 225 ? 9.679 8.288 36.857 1.00 90.62 225 ASN A CA 1
ATOM 1777 C C . ASN A 1 225 ? 8.438 8.733 36.078 1.00 90.62 225 ASN A C 1
ATOM 1779 O O . ASN A 1 225 ? 7.409 9.026 36.679 1.00 90.62 225 ASN A O 1
ATOM 1783 N N . GLU A 1 226 ? 8.499 8.739 34.743 1.00 91.25 226 GLU A N 1
ATOM 1784 C CA . GLU A 1 226 ? 7.330 9.075 33.932 1.00 91.25 226 GLU A CA 1
ATOM 1785 C C . GLU A 1 226 ? 6.216 8.018 34.085 1.00 91.25 226 GLU A C 1
ATOM 1787 O O . GLU A 1 226 ? 5.065 8.379 34.304 1.00 91.25 226 GLU A O 1
ATOM 1792 N N . LEU A 1 227 ? 6.517 6.715 34.049 1.00 89.31 227 LEU A N 1
ATOM 1793 C CA . LEU A 1 227 ? 5.512 5.662 34.273 1.00 89.31 227 LEU A CA 1
ATOM 1794 C C . LEU A 1 227 ? 4.848 5.766 35.658 1.00 89.31 227 LEU A C 1
ATOM 1796 O O . LEU A 1 227 ? 3.628 5.618 35.758 1.00 89.31 227 LEU A O 1
ATOM 1800 N N . ASP A 1 228 ? 5.628 6.070 36.698 1.00 89.81 228 ASP A N 1
ATOM 1801 C CA . ASP A 1 228 ? 5.154 6.261 38.072 1.00 89.81 228 ASP A CA 1
ATOM 1802 C C . ASP A 1 228 ? 4.225 7.483 38.187 1.00 89.81 228 ASP A C 1
ATOM 1804 O O . ASP A 1 228 ? 3.169 7.393 38.821 1.00 89.81 228 ASP A O 1
ATOM 1808 N N . ILE A 1 229 ? 4.561 8.596 37.516 1.00 90.50 229 ILE A N 1
ATOM 1809 C CA . ILE A 1 229 ? 3.711 9.800 37.424 1.00 90.50 229 ILE A CA 1
ATOM 1810 C C . ILE A 1 229 ? 2.332 9.464 36.840 1.00 90.50 229 ILE A C 1
ATOM 1812 O O . ILE A 1 229 ? 1.326 10.010 37.290 1.00 90.50 229 ILE A O 1
ATOM 1816 N N . HIS A 1 230 ? 2.269 8.557 35.859 1.00 84.56 230 HIS A N 1
ATOM 1817 C CA . HIS A 1 230 ? 1.017 8.131 35.216 1.00 84.56 230 HIS A CA 1
ATOM 1818 C C . HIS A 1 230 ? 0.387 6.884 35.855 1.00 84.56 230 HIS A C 1
ATOM 1820 O O . HIS A 1 230 ? -0.565 6.331 35.306 1.00 84.56 230 HIS A O 1
ATOM 1826 N N . HIS A 1 231 ? 0.885 6.450 37.017 1.00 87.62 231 HIS A N 1
ATOM 1827 C CA . HIS A 1 231 ? 0.388 5.290 37.766 1.00 87.62 231 HIS A CA 1
ATOM 1828 C C . HIS A 1 231 ? 0.373 3.979 36.960 1.00 87.62 231 HIS A C 1
ATOM 1830 O O . HIS A 1 231 ? -0.509 3.135 37.141 1.00 87.62 231 HIS A O 1
ATOM 1836 N N . ILE A 1 232 ? 1.348 3.795 36.067 1.00 82.69 232 ILE A N 1
ATOM 1837 C CA . ILE A 1 232 ? 1.497 2.572 35.275 1.00 82.69 232 ILE A CA 1
ATOM 1838 C C . ILE A 1 232 ? 2.394 1.597 36.047 1.00 82.69 232 ILE A C 1
ATOM 1840 O O . ILE A 1 232 ? 3.559 1.924 36.302 1.00 82.69 232 ILE A O 1
ATOM 1844 N N . PRO A 1 233 ? 1.901 0.392 36.404 1.00 84.19 233 PRO A N 1
ATOM 1845 C CA . PRO A 1 233 ? 2.701 -0.590 37.125 1.00 84.19 233 PRO A CA 1
ATOM 1846 C C . PRO A 1 233 ? 3.960 -0.936 36.337 1.00 84.19 233 PRO A C 1
ATOM 1848 O O . PRO A 1 233 ? 3.880 -1.363 35.184 1.00 84.19 233 PRO A O 1
ATOM 1851 N N . ASN A 1 234 ? 5.125 -0.758 36.952 1.00 86.25 234 ASN A N 1
ATOM 1852 C CA . ASN A 1 234 ? 6.397 -1.065 36.318 1.00 86.25 234 ASN A CA 1
ATOM 1853 C C . ASN A 1 234 ? 7.344 -1.822 37.253 1.00 86.25 234 ASN A C 1
ATOM 1855 O O . ASN A 1 234 ? 7.251 -1.732 38.478 1.00 86.25 234 ASN A O 1
ATOM 1859 N N . LYS A 1 235 ? 8.224 -2.627 36.657 1.00 82.38 235 LYS A N 1
ATOM 1860 C CA . LYS A 1 235 ? 9.257 -3.404 37.348 1.00 82.38 235 LYS A CA 1
ATOM 1861 C C . LYS A 1 235 ? 10.579 -3.234 36.614 1.00 82.38 235 LYS A C 1
ATOM 1863 O O . LYS A 1 235 ? 10.638 -3.425 35.402 1.00 82.38 235 LYS A O 1
ATOM 1868 N N . THR A 1 236 ? 11.636 -2.905 37.345 1.00 71.50 236 THR A N 1
ATOM 1869 C CA . THR A 1 236 ? 13.003 -2.884 36.815 1.00 71.50 236 THR A CA 1
ATOM 1870 C C . THR A 1 236 ? 13.659 -4.216 37.137 1.00 71.50 236 THR A C 1
ATOM 1872 O O . THR A 1 236 ? 13.724 -4.577 38.308 1.00 71.50 236 THR A O 1
ATOM 1875 N N . ASN A 1 237 ? 14.139 -4.929 36.120 1.00 65.81 237 ASN A N 1
ATOM 1876 C CA . ASN A 1 237 ? 14.990 -6.097 36.341 1.00 65.81 237 ASN A CA 1
ATOM 1877 C C . ASN A 1 237 ? 16.450 -5.642 36.312 1.00 65.81 237 ASN A C 1
ATOM 1879 O O . ASN A 1 237 ? 16.857 -4.917 35.399 1.00 65.81 237 ASN A O 1
ATOM 1883 N N . LEU A 1 238 ? 17.229 -6.047 37.314 1.00 53.16 238 LEU A N 1
ATOM 1884 C CA . LEU A 1 238 ? 18.661 -5.753 37.356 1.00 53.16 238 LEU A CA 1
ATOM 1885 C C . LEU A 1 238 ? 19.433 -6.670 36.383 1.00 53.16 238 LEU A C 1
ATOM 1887 O O . LEU A 1 238 ? 18.977 -7.782 36.097 1.00 53.16 238 LEU A O 1
ATOM 1891 N N . PRO A 1 239 ? 20.611 -6.248 35.881 1.00 47.69 239 PRO A N 1
ATOM 1892 C CA . PRO A 1 239 ? 21.509 -7.131 35.133 1.00 47.69 239 PRO A CA 1
ATOM 1893 C C . PRO A 1 239 ? 21.773 -8.427 35.919 1.00 47.69 239 PRO A C 1
ATOM 1895 O O . PRO A 1 239 ? 22.038 -8.383 37.121 1.00 47.69 239 PRO A O 1
ATOM 1898 N N . GLY A 1 240 ? 21.662 -9.581 35.262 1.00 46.47 240 GLY A N 1
ATOM 1899 C CA . GLY A 1 240 ? 21.745 -10.909 35.881 1.00 46.47 240 GLY A CA 1
ATOM 1900 C C . GLY A 1 240 ? 20.427 -11.506 36.399 1.00 46.47 240 GLY A C 1
ATOM 1901 O O . GLY A 1 240 ? 20.371 -12.718 36.622 1.00 46.47 240 GLY A O 1
ATOM 1902 N N . GLU A 1 241 ? 19.347 -10.729 36.539 1.00 54.00 241 GLU A N 1
ATOM 1903 C CA . GLU A 1 241 ? 18.028 -11.272 36.881 1.00 54.00 241 GLU A CA 1
ATOM 1904 C C . GLU A 1 241 ? 17.327 -11.809 35.629 1.00 54.00 241 GLU A C 1
ATOM 1906 O O . GLU A 1 241 ? 17.133 -11.116 34.627 1.00 54.00 241 GLU A O 1
ATOM 1911 N N . SER A 1 242 ? 16.929 -13.082 35.662 1.00 52.72 242 SER A N 1
ATOM 1912 C CA . SER A 1 242 ? 16.181 -13.667 34.555 1.00 52.72 242 SER A CA 1
ATOM 1913 C C . SER A 1 242 ? 14.775 -13.067 34.521 1.00 52.72 242 SER A C 1
ATOM 1915 O O . SER A 1 242 ? 13.928 -13.399 35.348 1.00 52.72 242 SER A O 1
ATOM 1917 N N . ILE A 1 243 ? 14.495 -12.272 33.484 1.00 55.59 243 ILE A N 1
ATOM 1918 C CA . ILE A 1 243 ? 13.147 -11.780 33.132 1.00 55.59 243 ILE A CA 1
ATOM 1919 C C . ILE A 1 243 ? 12.115 -12.932 33.141 1.00 55.59 243 ILE A C 1
ATOM 1921 O O . ILE A 1 243 ? 10.938 -12.728 33.418 1.00 55.59 243 ILE A O 1
ATOM 1925 N N . LEU A 1 244 ? 12.574 -14.165 32.879 1.00 53.28 244 LEU A N 1
ATOM 1926 C CA . LEU A 1 244 ? 11.768 -15.373 32.701 1.00 53.28 244 LEU A CA 1
ATOM 1927 C C . LEU A 1 244 ? 11.607 -16.264 33.951 1.00 53.28 244 LEU A C 1
ATOM 1929 O O . LEU A 1 244 ? 10.954 -17.301 33.846 1.00 53.28 244 LEU A O 1
ATOM 1933 N N . SER A 1 245 ? 12.207 -15.943 35.108 1.00 51.50 245 SER A N 1
ATOM 1934 C CA . SER A 1 245 ? 12.178 -16.844 36.285 1.00 51.50 245 SER A CA 1
ATOM 1935 C C . SER A 1 245 ? 10.995 -16.640 37.245 1.00 51.50 245 SER A C 1
ATOM 1937 O O . SER A 1 245 ? 10.888 -17.373 38.225 1.00 51.50 245 SER A O 1
ATOM 1939 N N . GLY A 1 246 ? 10.092 -15.690 36.976 1.00 49.03 246 GLY A N 1
ATOM 1940 C CA . GLY A 1 246 ? 8.862 -15.482 37.753 1.00 49.03 246 GLY A CA 1
ATOM 1941 C C . GLY A 1 246 ? 7.654 -16.161 37.103 1.00 49.03 246 GLY A C 1
ATOM 1942 O O . GLY A 1 246 ? 7.311 -15.850 35.966 1.00 49.03 246 GLY A O 1
ATOM 1943 N N . GLY A 1 247 ? 7.015 -17.093 37.810 1.00 42.50 247 GLY A N 1
ATOM 1944 C CA . GLY A 1 247 ? 5.910 -17.928 37.321 1.00 42.50 247 GLY A CA 1
ATOM 1945 C C . GLY A 1 247 ? 4.523 -17.277 37.232 1.00 42.50 247 GLY A C 1
ATOM 1946 O O . GLY A 1 247 ? 3.557 -18.021 37.123 1.00 42.50 247 GLY A O 1
ATOM 1947 N N . ASP A 1 248 ? 4.395 -15.948 37.244 1.00 46.38 248 ASP A N 1
ATOM 1948 C CA . ASP A 1 248 ? 3.090 -15.269 37.253 1.00 46.38 248 ASP A CA 1
ATOM 1949 C C . ASP A 1 248 ? 2.865 -14.423 35.988 1.00 46.38 248 ASP A C 1
ATOM 1951 O O . ASP A 1 248 ? 3.714 -13.612 35.625 1.00 46.38 248 ASP A O 1
ATOM 1955 N N . ASN A 1 249 ? 1.715 -14.644 35.333 1.00 50.53 249 ASN A N 1
ATOM 1956 C CA . ASN A 1 249 ? 1.075 -13.855 34.266 1.00 50.53 249 ASN A CA 1
ATOM 1957 C C . ASN A 1 249 ? 1.988 -12.930 33.437 1.00 50.53 249 ASN A C 1
ATOM 1959 O O . ASN A 1 249 ? 2.212 -11.767 33.769 1.00 50.53 249 ASN A O 1
ATOM 1963 N N . ARG A 1 250 ? 2.430 -13.435 32.278 1.00 58.06 250 ARG A N 1
ATOM 1964 C CA . ARG A 1 250 ? 3.316 -12.760 31.310 1.00 58.06 250 ARG A CA 1
ATOM 1965 C C . ARG A 1 250 ? 2.601 -11.735 30.415 1.00 58.06 250 ARG A C 1
ATOM 1967 O O . ARG A 1 250 ? 2.955 -11.606 29.250 1.00 58.06 250 ARG A O 1
ATOM 1974 N N . GLU A 1 251 ? 1.593 -11.037 30.938 1.00 61.25 251 GLU A N 1
ATOM 1975 C CA . GLU A 1 251 ? 0.818 -10.033 30.196 1.00 61.25 251 GLU A CA 1
ATOM 1976 C C . GLU A 1 251 ? 1.349 -8.619 30.476 1.00 61.25 251 GLU A C 1
ATOM 1978 O O . GLU A 1 251 ? 1.027 -8.006 31.499 1.00 61.25 251 GLU A O 1
ATOM 1983 N N . GLY A 1 252 ? 2.182 -8.084 29.580 1.00 70.75 252 GLY A N 1
ATOM 1984 C CA . GLY A 1 252 ? 2.847 -6.799 29.806 1.00 70.75 252 GLY A CA 1
ATOM 1985 C C . GLY A 1 252 ? 3.616 -6.234 28.612 1.00 70.75 252 GLY A C 1
ATOM 1986 O O . GLY A 1 252 ? 3.610 -6.790 27.518 1.00 70.75 252 GLY A O 1
ATOM 1987 N N . TRP A 1 253 ? 4.305 -5.119 28.842 1.00 74.69 253 TRP A N 1
ATOM 1988 C CA . TRP A 1 253 ? 5.275 -4.527 27.918 1.00 74.69 253 TRP A CA 1
ATOM 1989 C C . TRP A 1 253 ? 6.693 -4.732 28.436 1.00 74.69 253 TRP A C 1
ATOM 1991 O O . TRP A 1 253 ? 6.916 -4.562 29.624 1.00 74.69 253 TRP A O 1
ATOM 2001 N N . ILE A 1 254 ? 7.665 -5.006 27.571 1.00 79.38 254 ILE A N 1
ATOM 2002 C CA . ILE A 1 254 ? 9.092 -4.893 27.884 1.00 79.38 254 ILE A CA 1
ATOM 2003 C C . ILE A 1 254 ? 9.667 -3.698 27.140 1.00 79.38 254 ILE A C 1
ATOM 2005 O O . ILE A 1 254 ? 9.550 -3.610 25.919 1.00 79.38 254 ILE A O 1
ATOM 2009 N N . VAL A 1 255 ? 10.315 -2.799 27.871 1.00 83.50 255 VAL A N 1
ATOM 2010 C CA . VAL A 1 255 ? 11.041 -1.653 27.329 1.00 83.50 255 VAL A CA 1
ATOM 2011 C C . VAL A 1 255 ? 12.537 -1.922 27.463 1.00 83.50 255 VAL A C 1
ATOM 2013 O O . VAL A 1 255 ? 13.066 -1.973 28.572 1.00 83.50 255 VAL A O 1
ATOM 2016 N N . PHE A 1 256 ? 13.214 -2.087 26.331 1.00 83.81 256 PHE A N 1
ATOM 2017 C CA . PHE A 1 256 ? 14.667 -2.218 26.249 1.00 83.81 256 PHE A CA 1
ATOM 2018 C C . PHE A 1 256 ? 15.296 -0.859 25.988 1.00 83.81 256 PHE A C 1
ATOM 2020 O O . PHE A 1 256 ? 15.014 -0.252 24.956 1.00 83.81 256 PHE A O 1
ATOM 2027 N N . VAL A 1 257 ? 16.198 -0.408 26.855 1.00 87.06 257 VAL A N 1
ATOM 2028 C CA . VAL A 1 257 ? 17.097 0.700 26.513 1.00 87.06 257 VAL A CA 1
ATOM 2029 C C . VAL A 1 257 ? 18.324 0.134 25.805 1.00 87.06 257 VAL A C 1
ATOM 2031 O O . VAL A 1 257 ? 18.965 -0.787 26.301 1.00 87.06 257 VAL A O 1
ATOM 2034 N N . VAL A 1 258 ? 18.609 0.654 24.610 1.00 85.56 258 VAL A N 1
ATOM 2035 C CA . VAL A 1 258 ? 19.622 0.128 23.695 1.00 85.56 258 VAL A CA 1
ATOM 2036 C C . VAL A 1 258 ? 20.616 1.232 23.329 1.00 85.56 258 VAL A C 1
ATOM 2038 O O . VAL A 1 258 ? 20.322 2.123 22.531 1.00 85.56 258 VAL A O 1
ATOM 2041 N N . SER A 1 259 ? 21.812 1.154 23.903 1.00 87.19 259 SER A N 1
ATOM 2042 C CA . SER A 1 259 ? 23.005 1.934 23.550 1.00 87.19 259 SER A CA 1
ATOM 2043 C C . SER A 1 259 ? 24.028 1.083 22.777 1.00 87.19 259 SER A C 1
ATOM 2045 O O . SER A 1 259 ? 23.932 -0.147 22.766 1.00 87.19 259 SER A O 1
ATOM 2047 N N . LYS A 1 260 ? 25.048 1.702 22.157 1.00 84.88 260 LYS A N 1
ATOM 2048 C CA . LYS A 1 260 ? 26.146 0.956 21.500 1.00 84.88 260 LYS A CA 1
ATOM 2049 C C . LYS A 1 260 ? 26.830 -0.003 22.487 1.00 84.88 260 LYS A C 1
ATOM 2051 O O . LYS A 1 260 ? 27.001 -1.176 22.177 1.00 84.88 260 LYS A O 1
ATOM 2056 N N . ALA A 1 261 ? 27.095 0.465 23.709 1.00 83.25 261 ALA A N 1
ATOM 2057 C CA . ALA A 1 261 ? 27.666 -0.354 24.778 1.00 83.25 261 ALA A CA 1
ATOM 2058 C C . ALA A 1 261 ? 26.745 -1.522 25.180 1.00 83.25 261 ALA A C 1
ATOM 2060 O O . ALA A 1 261 ? 27.215 -2.636 25.405 1.00 83.25 261 ALA A O 1
ATOM 2061 N N . SER A 1 262 ? 25.425 -1.297 25.219 1.00 83.25 262 SER A N 1
ATOM 2062 C CA . SER A 1 262 ? 24.460 -2.366 25.496 1.00 83.25 262 SER A CA 1
ATOM 2063 C C . SER A 1 262 ? 24.472 -3.452 24.414 1.00 83.25 262 SER A C 1
ATOM 2065 O O . SER A 1 262 ? 24.371 -4.627 24.747 1.00 83.25 262 SER A O 1
ATOM 2067 N N . LEU A 1 263 ? 24.638 -3.083 23.138 1.00 82.00 263 LEU A N 1
ATOM 2068 C CA . LEU A 1 263 ? 24.635 -4.014 22.005 1.00 82.00 263 LEU A CA 1
ATOM 2069 C C . LEU A 1 263 ? 25.907 -4.863 21.940 1.00 82.00 263 LEU A C 1
ATOM 2071 O O . LEU A 1 263 ? 25.853 -6.017 21.522 1.00 82.00 263 LEU A O 1
ATOM 2075 N N . GLU A 1 264 ? 27.035 -4.321 22.399 1.00 81.56 264 GLU A N 1
ATOM 2076 C CA . GLU A 1 264 ? 28.294 -5.061 22.546 1.00 81.56 264 GLU A CA 1
ATOM 2077 C C . GLU A 1 264 ? 28.242 -6.086 23.694 1.00 81.56 264 GLU A C 1
ATOM 2079 O O . GLU A 1 264 ? 29.027 -7.037 23.727 1.00 81.56 264 GLU A O 1
ATOM 2084 N N . SER A 1 265 ? 27.289 -5.942 24.623 1.00 80.44 265 SER A N 1
ATOM 2085 C CA . SER A 1 265 ? 27.096 -6.893 25.713 1.00 80.44 265 SER A CA 1
ATOM 2086 C C . SER A 1 265 ? 26.404 -8.172 25.233 1.00 80.44 265 SER A C 1
ATOM 2088 O O . SER A 1 265 ? 25.239 -8.187 24.815 1.00 80.44 265 SER A O 1
ATOM 2090 N N . SER A 1 266 ? 27.117 -9.292 25.374 1.00 74.06 266 SER A N 1
ATOM 2091 C CA . SER A 1 266 ? 26.568 -10.636 25.145 1.00 74.06 266 SER A CA 1
ATOM 2092 C C . SER A 1 266 ? 25.364 -10.944 26.044 1.00 74.06 266 SER A C 1
ATOM 2094 O O . SER A 1 266 ? 24.445 -11.640 25.616 1.00 74.06 266 SER A O 1
ATOM 2096 N N . GLU A 1 267 ? 25.326 -10.374 27.250 1.00 74.12 267 GLU A N 1
ATOM 2097 C CA . GLU A 1 267 ? 24.213 -10.507 28.189 1.00 74.12 267 GLU A CA 1
ATOM 2098 C C . GLU A 1 267 ? 22.949 -9.822 27.659 1.00 74.12 267 GLU A C 1
ATOM 2100 O O . GLU A 1 267 ? 21.889 -10.444 27.604 1.00 74.12 267 GLU A O 1
ATOM 2105 N N . THR A 1 268 ? 23.066 -8.574 27.198 1.00 73.19 268 THR A N 1
ATOM 2106 C CA . THR A 1 268 ? 21.954 -7.830 26.588 1.00 73.19 268 THR A CA 1
ATOM 2107 C C . THR A 1 268 ? 21.414 -8.562 25.376 1.00 73.19 268 THR A C 1
ATOM 2109 O O . THR A 1 268 ? 20.214 -8.799 25.292 1.00 73.19 268 THR A O 1
ATOM 2112 N N . SER A 1 269 ? 22.293 -8.992 24.469 1.00 70.50 269 SER A N 1
ATOM 2113 C CA . SER A 1 269 ? 21.893 -9.739 23.275 1.00 70.50 269 SER A CA 1
ATOM 2114 C C . SER A 1 269 ? 21.166 -11.040 23.627 1.00 70.50 269 SER A C 1
ATOM 2116 O O . SER A 1 269 ? 20.142 -11.368 23.028 1.00 70.50 269 SER A O 1
ATOM 2118 N N . PHE A 1 270 ? 21.653 -11.773 24.629 1.00 72.81 270 PHE A N 1
ATOM 2119 C CA . PHE A 1 270 ? 21.035 -13.012 25.092 1.00 72.81 270 PHE A CA 1
ATOM 2120 C C . PHE A 1 270 ? 19.680 -12.784 25.773 1.00 72.81 270 PHE A C 1
ATOM 2122 O O . PHE A 1 270 ? 18.735 -13.528 25.513 1.00 72.81 270 PHE A O 1
ATOM 2129 N N . ASN A 1 271 ? 19.552 -11.753 26.610 1.00 71.25 271 ASN A N 1
ATOM 2130 C CA . ASN A 1 271 ? 18.303 -11.421 27.299 1.00 71.25 271 ASN A CA 1
ATOM 2131 C C . ASN A 1 271 ? 17.253 -10.834 26.354 1.00 71.25 271 ASN A C 1
ATOM 2133 O O . ASN A 1 271 ? 16.078 -11.182 26.464 1.00 71.25 271 ASN A O 1
ATOM 2137 N N . MET A 1 272 ? 17.678 -10.027 25.379 1.00 72.88 272 MET A N 1
ATOM 2138 C CA . MET A 1 272 ? 16.851 -9.640 24.243 1.00 72.88 272 MET A CA 1
ATOM 2139 C C . MET A 1 272 ? 16.348 -10.906 23.538 1.00 72.88 272 MET A C 1
ATOM 2141 O O . MET A 1 272 ? 15.151 -11.156 23.528 1.00 72.88 272 MET A O 1
ATOM 2145 N N . LEU A 1 273 ? 17.225 -11.791 23.053 1.00 68.69 273 LEU A N 1
ATOM 2146 C CA . LEU A 1 273 ? 16.812 -13.029 22.368 1.00 68.69 273 LEU A CA 1
ATOM 2147 C C . LEU A 1 273 ? 15.872 -13.916 23.198 1.00 68.69 273 LEU A C 1
ATOM 2149 O O . LEU A 1 273 ? 14.923 -14.471 22.656 1.00 68.69 273 LEU A O 1
ATOM 2153 N N . LYS A 1 274 ? 16.093 -14.009 24.510 1.00 66.19 274 LYS A N 1
ATOM 2154 C CA . LYS A 1 274 ? 15.203 -14.706 25.449 1.00 66.19 274 LYS A CA 1
ATOM 2155 C C . LYS A 1 274 ? 13.804 -14.107 25.543 1.00 66.19 274 LYS A C 1
ATOM 2157 O O . LYS A 1 274 ? 12.897 -14.822 25.938 1.00 66.19 274 LYS A O 1
ATOM 2162 N N . CYS A 1 275 ? 13.619 -12.829 25.236 1.00 62.50 275 CYS A N 1
ATOM 2163 C CA . CYS A 1 275 ? 12.295 -12.210 25.210 1.00 62.50 275 CYS A CA 1
ATOM 2164 C C . CYS A 1 275 ? 11.555 -12.484 23.900 1.00 62.50 275 CYS A C 1
ATOM 2166 O O . CYS A 1 275 ? 10.344 -12.323 23.857 1.00 62.50 275 CYS A O 1
ATOM 2168 N N . ILE A 1 276 ? 12.246 -12.964 22.860 1.00 59.78 276 ILE A N 1
ATOM 2169 C CA . ILE A 1 276 ? 11.621 -13.550 21.667 1.00 59.78 276 ILE A CA 1
ATOM 2170 C C . ILE A 1 276 ? 11.217 -14.997 21.989 1.00 59.78 276 ILE A C 1
ATOM 2172 O O . ILE A 1 276 ? 11.740 -15.963 21.434 1.00 59.78 276 ILE A O 1
ATOM 2176 N N . THR A 1 277 ? 10.334 -15.159 22.972 1.00 56.41 277 THR A N 1
ATOM 2177 C CA . THR A 1 277 ? 9.698 -16.437 23.309 1.00 56.41 277 THR A CA 1
ATOM 2178 C C . THR A 1 277 ? 8.317 -16.531 22.674 1.00 56.41 277 THR A C 1
ATOM 2180 O O . THR A 1 277 ? 7.785 -15.558 22.141 1.00 56.41 277 THR A O 1
ATOM 2183 N N . ALA A 1 278 ? 7.697 -17.706 22.819 1.00 43.88 278 ALA A N 1
ATOM 2184 C CA . ALA A 1 278 ? 6.293 -17.945 22.496 1.00 43.88 278 ALA A CA 1
ATOM 2185 C C . ALA A 1 278 ? 5.332 -16.878 23.065 1.00 43.88 278 ALA A C 1
ATOM 2187 O O . ALA A 1 278 ? 4.256 -16.707 22.525 1.00 43.88 278 ALA A O 1
ATOM 2188 N N . ASP A 1 279 ? 5.706 -16.121 24.104 1.00 49.97 279 ASP A N 1
ATOM 2189 C CA . ASP A 1 279 ? 4.868 -15.059 24.681 1.00 49.97 279 ASP A CA 1
ATOM 2190 C C . ASP A 1 279 ? 4.720 -13.824 23.783 1.00 49.97 279 ASP A C 1
ATOM 2192 O O . ASP A 1 279 ? 3.683 -13.164 23.820 1.00 49.97 279 ASP A O 1
ATOM 2196 N N . VAL A 1 280 ? 5.736 -13.521 22.971 1.00 50.16 280 VAL A N 1
ATOM 2197 C CA . VAL A 1 280 ? 5.650 -12.483 21.934 1.00 50.16 280 VAL A CA 1
ATOM 2198 C C . VAL A 1 280 ? 4.836 -13.000 20.749 1.00 50.16 280 VAL A C 1
ATOM 2200 O O . VAL A 1 280 ? 3.978 -12.283 20.240 1.00 50.16 280 VAL A O 1
ATOM 2203 N N . ASP A 1 281 ? 5.050 -14.262 20.361 1.00 44.12 281 ASP A N 1
ATOM 2204 C CA . ASP A 1 281 ? 4.303 -14.915 19.277 1.00 44.12 281 ASP A CA 1
ATOM 2205 C C . ASP A 1 281 ? 2.814 -15.125 19.623 1.00 44.12 281 ASP A C 1
ATOM 2207 O O . ASP A 1 281 ? 1.967 -15.116 18.734 1.00 44.12 281 ASP A O 1
ATOM 2211 N N . GLU A 1 282 ? 2.487 -15.300 20.905 1.00 46.41 282 GLU A N 1
ATOM 2212 C CA . GLU A 1 282 ? 1.126 -15.440 21.445 1.00 46.41 282 GLU A CA 1
ATOM 2213 C C . GLU A 1 282 ? 0.518 -14.087 21.871 1.00 46.41 282 GLU A C 1
ATOM 2215 O O . GLU A 1 282 ? -0.543 -14.060 22.4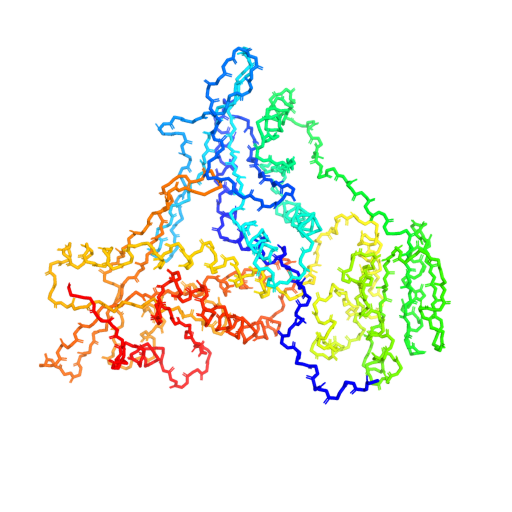89 1.00 46.41 282 GLU A O 1
ATOM 2220 N N . GLY A 1 283 ? 1.182 -12.958 21.578 1.00 46.47 283 GLY A N 1
ATOM 2221 C CA . GLY A 1 283 ? 0.655 -11.607 21.818 1.00 46.47 283 GLY A CA 1
ATOM 2222 C C . GLY A 1 283 ? 0.531 -11.197 23.292 1.00 46.47 283 GLY A C 1
ATOM 2223 O O . GLY A 1 283 ? -0.010 -10.133 23.587 1.00 46.47 283 GLY A O 1
ATOM 2224 N N . ARG A 1 284 ? 1.052 -12.004 24.224 1.00 55.12 284 ARG A N 1
ATOM 2225 C CA . ARG A 1 284 ? 1.028 -11.724 25.670 1.00 55.12 284 ARG A CA 1
ATOM 2226 C C . ARG A 1 284 ? 2.037 -10.650 26.070 1.00 55.12 284 ARG A C 1
ATOM 2228 O O . ARG A 1 284 ? 1.852 -9.973 27.075 1.00 55.12 284 ARG A O 1
ATOM 2235 N N . LEU A 1 285 ? 3.091 -10.472 25.276 1.00 60.62 285 LEU A N 1
ATOM 2236 C CA . LEU A 1 285 ? 4.192 -9.573 25.591 1.00 60.62 285 LEU A CA 1
ATOM 2237 C C . LEU A 1 285 ? 4.424 -8.550 24.472 1.00 60.62 285 LEU A C 1
ATOM 2239 O O . LEU A 1 285 ? 4.845 -8.894 23.368 1.00 60.62 285 LEU A O 1
ATOM 2243 N N . GLY A 1 286 ? 4.184 -7.273 24.767 1.00 61.56 286 GLY A N 1
ATOM 2244 C CA . GLY A 1 286 ? 4.597 -6.162 23.913 1.00 61.56 286 GLY A CA 1
ATOM 2245 C C . GLY A 1 286 ? 6.085 -5.875 24.095 1.00 61.56 286 GLY A C 1
ATOM 2246 O O . GLY A 1 286 ? 6.583 -5.902 25.216 1.00 61.56 286 GLY A O 1
ATOM 2247 N N . VAL A 1 287 ? 6.809 -5.569 23.021 1.00 71.31 287 VAL A N 1
ATOM 2248 C CA . VAL A 1 287 ? 8.218 -5.158 23.105 1.00 71.31 287 VAL A CA 1
ATOM 2249 C C . VAL A 1 287 ? 8.362 -3.739 22.572 1.00 71.31 287 VAL A C 1
ATOM 2251 O O . VAL A 1 287 ? 7.723 -3.366 21.588 1.00 71.31 287 VAL A O 1
ATOM 2254 N N . LEU A 1 288 ? 9.202 -2.946 23.229 1.00 74.56 288 LEU A N 1
ATOM 2255 C CA . LEU A 1 288 ? 9.538 -1.587 22.848 1.00 74.56 288 LEU A CA 1
ATOM 2256 C C . LEU A 1 288 ? 11.042 -1.375 22.997 1.00 74.56 288 LEU A C 1
ATOM 2258 O O . LEU A 1 288 ? 11.618 -1.727 24.023 1.00 74.56 288 LEU A O 1
ATOM 2262 N N . LEU A 1 289 ? 11.683 -0.787 21.990 1.00 78.69 289 LEU A N 1
ATOM 2263 C CA . LEU A 1 289 ? 13.099 -0.422 22.070 1.00 78.69 289 LEU A CA 1
ATOM 2264 C C . LEU A 1 289 ? 13.252 1.085 22.270 1.00 78.69 289 LEU A C 1
ATOM 2266 O O . LEU A 1 289 ? 12.501 1.883 21.718 1.00 78.69 289 LEU A O 1
ATOM 2270 N N . VAL A 1 290 ? 14.260 1.497 23.017 1.00 84.81 290 VAL A N 1
ATOM 2271 C CA . VAL A 1 290 ? 14.620 2.897 23.212 1.00 84.81 290 VAL A CA 1
ATOM 2272 C C . VAL A 1 290 ? 16.079 3.051 22.814 1.00 84.81 290 VAL A C 1
ATOM 2274 O O . VAL A 1 290 ? 16.976 2.643 23.541 1.00 84.81 290 VAL A O 1
ATOM 2277 N N . LEU A 1 291 ? 16.316 3.594 21.624 1.00 84.69 291 LEU A N 1
ATOM 2278 C CA . LEU A 1 291 ? 17.646 3.778 21.057 1.00 84.69 291 LEU A CA 1
ATOM 2279 C C . LEU A 1 291 ? 18.292 5.030 21.656 1.00 84.69 291 LEU A C 1
ATOM 2281 O O . LEU A 1 291 ? 17.762 6.142 21.515 1.00 84.69 291 LEU A O 1
ATOM 2285 N N . ARG A 1 292 ? 19.444 4.843 22.303 1.00 84.75 292 ARG A N 1
ATOM 2286 C CA . ARG A 1 292 ? 20.219 5.899 22.956 1.00 84.75 292 ARG A CA 1
ATOM 2287 C C . ARG A 1 292 ? 21.404 6.330 22.094 1.00 84.75 292 ARG A C 1
ATOM 2289 O O . ARG A 1 292 ? 22.190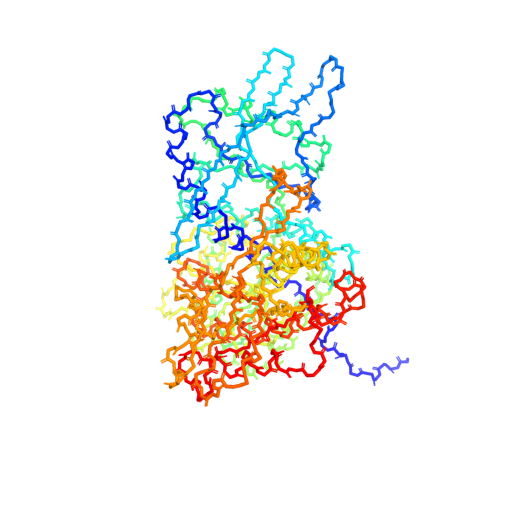 5.502 21.636 1.00 84.75 292 ARG A O 1
ATOM 2296 N N . GLY A 1 293 ? 21.579 7.643 21.952 1.00 80.50 293 GLY A N 1
ATOM 2297 C CA . GLY A 1 293 ? 22.741 8.232 21.289 1.00 80.50 293 GLY A CA 1
ATOM 2298 C C . GLY A 1 293 ? 22.757 7.951 19.787 1.00 80.50 293 GLY A C 1
ATOM 2299 O O . GLY A 1 293 ? 21.765 8.177 19.098 1.00 80.50 293 GLY A O 1
ATOM 2300 N N . GLU A 1 294 ? 23.890 7.461 19.285 1.00 76.81 294 GLU A N 1
ATOM 2301 C CA . GLU A 1 294 ? 24.117 7.185 17.858 1.00 76.81 294 GLU A CA 1
ATOM 2302 C C . GLU A 1 294 ? 23.720 5.765 17.425 1.00 76.81 294 GLU A C 1
ATOM 2304 O O . GLU A 1 294 ? 24.204 5.283 16.404 1.00 76.81 294 GLU A O 1
ATOM 2309 N N . VAL A 1 295 ? 22.910 5.052 18.212 1.00 79.06 295 VAL A N 1
ATOM 2310 C CA . VAL A 1 295 ? 22.437 3.723 17.808 1.00 79.06 295 VAL A CA 1
ATOM 2311 C C . VAL A 1 295 ? 21.450 3.864 16.655 1.00 79.06 295 VAL A C 1
ATOM 2313 O O . VAL A 1 295 ? 20.372 4.460 16.784 1.00 79.06 295 VAL A O 1
ATOM 2316 N N . GLU A 1 296 ? 21.810 3.270 15.526 1.00 70.50 296 GLU A N 1
ATOM 2317 C CA . GLU A 1 296 ? 20.940 3.126 14.374 1.00 70.50 296 GLU A CA 1
ATOM 2318 C C . GLU A 1 296 ? 20.187 1.792 14.439 1.00 70.50 296 GLU A C 1
ATOM 2320 O O . GLU A 1 296 ? 20.616 0.821 15.063 1.00 70.50 296 GLU A O 1
ATOM 2325 N N . ILE A 1 297 ? 19.029 1.714 13.778 1.00 63.94 297 ILE A N 1
ATOM 2326 C CA . ILE A 1 297 ? 18.230 0.475 13.759 1.00 63.94 297 ILE A CA 1
ATOM 2327 C C . ILE A 1 297 ? 18.984 -0.688 13.092 1.00 63.94 297 ILE A C 1
ATOM 2329 O O . ILE A 1 297 ? 18.717 -1.855 13.372 1.00 63.94 297 ILE A O 1
ATOM 2333 N N . SER A 1 298 ? 19.955 -0.380 12.228 1.00 64.94 298 SER A N 1
ATOM 2334 C CA . SER A 1 298 ? 20.880 -1.353 11.644 1.00 64.94 298 SER A CA 1
ATOM 2335 C C . SER A 1 298 ? 21.762 -2.038 12.686 1.00 64.94 298 SER A C 1
ATOM 2337 O O . SER A 1 298 ? 22.153 -3.184 12.471 1.00 64.94 298 SER A O 1
ATOM 2339 N N . ASP A 1 299 ? 22.044 -1.381 13.808 1.00 72.56 299 ASP A N 1
ATOM 2340 C CA . ASP A 1 299 ? 22.924 -1.904 14.856 1.00 72.56 299 ASP A CA 1
ATOM 2341 C C . ASP A 1 299 ? 22.179 -2.901 15.757 1.00 72.56 299 ASP A C 1
ATOM 2343 O O . ASP A 1 299 ? 22.774 -3.799 16.349 1.00 72.56 299 ASP A O 1
ATOM 2347 N N . VAL A 1 300 ? 20.849 -2.788 15.816 1.00 70.94 300 VAL A N 1
ATOM 2348 C CA . VAL A 1 300 ? 19.971 -3.682 16.578 1.00 70.94 300 VAL A CA 1
ATOM 2349 C C . VAL A 1 300 ? 19.952 -5.083 15.940 1.00 70.94 300 VAL A C 1
ATOM 2351 O O . VAL A 1 300 ? 19.898 -5.191 14.705 1.00 70.94 300 VAL A O 1
ATOM 2354 N N . PRO A 1 301 ? 19.936 -6.177 16.734 1.00 67.19 301 PRO A N 1
ATOM 2355 C CA . PRO A 1 301 ? 19.823 -7.535 16.213 1.00 67.19 301 PRO A CA 1
ATOM 2356 C C . PRO A 1 301 ? 18.634 -7.686 15.262 1.00 67.19 301 PRO A C 1
ATOM 2358 O O . PRO A 1 301 ? 17.546 -7.176 15.524 1.00 67.19 301 PRO A O 1
ATOM 2361 N N . GLN A 1 302 ? 18.820 -8.411 14.154 1.00 56.03 302 GLN A N 1
ATOM 2362 C CA . GLN A 1 302 ? 17.815 -8.534 13.085 1.00 56.03 302 GLN A CA 1
ATOM 2363 C C . GLN A 1 302 ? 16.432 -8.963 13.603 1.00 56.03 302 GLN A C 1
ATOM 2365 O O . GLN A 1 302 ? 15.407 -8.475 13.132 1.00 56.03 302 GLN A O 1
ATOM 2370 N N . CYS A 1 303 ? 16.414 -9.836 14.606 1.00 56.19 303 CYS A N 1
ATOM 2371 C CA . CYS A 1 303 ? 15.221 -10.336 15.272 1.00 56.19 303 CYS A CA 1
ATOM 2372 C C . CYS A 1 303 ? 14.499 -9.304 16.160 1.00 56.19 303 CYS A C 1
ATOM 2374 O O . CYS A 1 303 ? 13.473 -9.644 16.724 1.00 56.19 303 CYS A O 1
ATOM 2376 N N . PHE A 1 304 ? 14.991 -8.069 16.262 1.00 60.16 304 PHE A N 1
ATOM 2377 C CA . PHE A 1 304 ? 14.377 -6.950 16.984 1.00 60.16 304 PHE A CA 1
ATOM 2378 C C . PHE A 1 304 ? 14.120 -5.725 16.103 1.00 60.16 304 PHE A C 1
ATOM 2380 O O . PHE A 1 304 ? 13.390 -4.823 16.502 1.00 60.16 304 PHE A O 1
ATOM 2387 N N . ARG A 1 305 ? 14.652 -5.692 14.873 1.00 60.75 305 ARG A N 1
ATOM 2388 C CA . ARG A 1 305 ? 14.491 -4.551 13.948 1.00 60.75 305 ARG A CA 1
ATOM 2389 C C . ARG A 1 305 ? 13.044 -4.289 13.515 1.00 60.75 305 ARG A C 1
ATOM 2391 O O . ARG A 1 305 ? 12.755 -3.251 12.930 1.00 60.75 305 ARG A O 1
ATOM 2398 N N . TRP A 1 306 ? 12.146 -5.240 13.753 1.00 51.34 306 TRP A N 1
ATOM 2399 C CA . TRP A 1 306 ? 10.722 -5.133 13.439 1.00 51.34 306 TRP A CA 1
ATOM 2400 C C . TRP A 1 306 ? 9.887 -4.546 14.587 1.00 51.34 306 TRP A C 1
ATOM 2402 O O . TRP A 1 306 ? 8.712 -4.259 14.374 1.00 51.34 306 TRP A O 1
ATOM 2412 N N . VAL A 1 307 ? 10.475 -4.366 15.772 1.00 56.62 307 VAL A N 1
ATOM 2413 C CA . VAL A 1 307 ? 9.799 -3.864 16.973 1.00 56.62 307 VAL A CA 1
ATOM 2414 C C . VAL A 1 307 ? 9.722 -2.333 16.955 1.00 56.62 307 VAL A C 1
ATOM 2416 O O . VAL A 1 307 ? 10.641 -1.658 16.489 1.00 56.62 307 VAL A O 1
ATOM 2419 N N . THR A 1 308 ? 8.635 -1.773 17.493 1.00 59.09 308 THR A N 1
ATOM 2420 C CA . THR A 1 308 ? 8.481 -0.329 17.727 1.00 59.09 308 THR A CA 1
ATOM 2421 C C . THR A 1 308 ? 9.646 0.208 18.559 1.00 59.09 308 THR A C 1
ATOM 2423 O O . THR A 1 308 ? 9.929 -0.308 19.642 1.00 59.09 308 THR A O 1
ATOM 2426 N N . TYR A 1 309 ? 10.306 1.268 18.083 1.00 69.81 309 TYR A N 1
ATOM 2427 C CA . TYR A 1 309 ? 11.427 1.874 18.796 1.00 69.81 309 TYR A CA 1
ATOM 2428 C C . TYR A 1 309 ? 11.324 3.395 18.910 1.00 69.81 309 TYR A C 1
ATOM 2430 O O . TYR A 1 309 ? 10.910 4.078 17.980 1.00 69.81 309 TYR A O 1
ATOM 2438 N N . TYR A 1 310 ? 11.761 3.960 20.029 1.00 74.94 310 TYR A N 1
ATOM 2439 C CA . TYR A 1 310 ? 11.898 5.401 20.211 1.00 74.94 310 TYR A CA 1
ATOM 2440 C C . TYR A 1 310 ? 13.360 5.803 20.240 1.00 74.94 310 TYR A C 1
ATOM 2442 O O . TYR A 1 310 ? 14.183 5.108 20.815 1.00 74.94 310 TYR A O 1
ATOM 2450 N N . ARG A 1 311 ? 13.695 6.934 19.617 1.00 74.94 311 ARG A N 1
ATOM 2451 C CA . ARG A 1 311 ? 15.048 7.495 19.673 1.00 74.94 311 ARG A CA 1
ATOM 2452 C C . ARG A 1 311 ? 15.072 8.642 20.670 1.00 74.94 311 ARG A C 1
ATOM 2454 O O . ARG A 1 311 ? 14.311 9.594 20.497 1.00 74.94 311 ARG A O 1
ATOM 2461 N N . ALA A 1 312 ? 15.980 8.590 21.637 1.00 78.06 312 ALA A N 1
ATOM 2462 C CA . ALA A 1 312 ? 16.315 9.760 22.441 1.00 78.06 312 ALA A CA 1
ATOM 2463 C C . ALA A 1 312 ? 17.423 10.541 21.741 1.00 78.06 312 ALA A C 1
ATOM 2465 O O . ALA A 1 312 ? 18.591 10.151 21.751 1.00 78.06 312 ALA A O 1
ATOM 2466 N N . LYS A 1 313 ? 17.020 11.611 21.047 1.00 61.47 313 LYS A N 1
ATOM 2467 C CA . LYS A 1 313 ? 17.878 12.333 20.098 1.00 61.47 313 LYS A CA 1
ATOM 2468 C C . LYS A 1 313 ? 18.887 13.276 20.771 1.00 61.47 313 LYS A C 1
ATOM 2470 O O . LYS A 1 313 ? 19.853 13.648 20.114 1.00 61.47 313 LYS A O 1
ATOM 2475 N N . ALA A 1 314 ? 18.682 13.677 22.030 1.00 63.03 314 ALA A N 1
ATOM 2476 C CA . ALA A 1 314 ? 19.570 14.596 22.747 1.00 63.03 314 ALA A CA 1
ATOM 2477 C C . ALA A 1 314 ? 19.460 14.452 24.275 1.00 63.03 314 ALA A C 1
ATOM 2479 O O . ALA A 1 314 ? 18.433 14.012 24.791 1.00 63.03 314 ALA A O 1
ATOM 2480 N N . VAL A 1 315 ? 20.504 14.883 24.994 1.00 57.69 315 VAL A N 1
ATOM 2481 C CA . VAL A 1 315 ? 20.489 15.027 26.460 1.00 57.69 315 VAL A CA 1
ATOM 2482 C C . VAL A 1 315 ? 19.360 15.991 26.854 1.00 57.69 315 VAL A C 1
ATOM 2484 O O . VAL A 1 315 ? 19.344 17.134 26.400 1.00 57.69 315 VAL A O 1
ATOM 2487 N N . GLY A 1 316 ? 18.408 15.522 27.667 1.00 59.00 316 GLY A N 1
ATOM 2488 C CA . GLY A 1 316 ? 17.250 16.300 28.132 1.00 59.00 316 GLY A CA 1
ATOM 2489 C C . GLY A 1 316 ? 15.988 16.228 27.256 1.00 59.00 316 GLY A C 1
ATOM 2490 O O . GLY A 1 316 ? 14.989 16.867 27.588 1.00 59.00 316 GLY A O 1
ATOM 2491 N N . ASP A 1 317 ? 15.983 15.466 26.155 1.00 67.81 317 ASP A N 1
ATOM 2492 C CA . ASP A 1 317 ? 14.755 15.202 25.392 1.00 67.81 317 ASP A CA 1
ATOM 2493 C C . ASP A 1 317 ? 13.865 14.206 26.146 1.00 67.81 317 ASP A C 1
ATOM 2495 O O . ASP A 1 317 ? 14.034 13.008 26.002 1.00 67.81 317 ASP A O 1
ATOM 2499 N N . THR A 1 318 ? 12.882 14.679 26.912 1.00 70.81 318 THR A N 1
ATOM 2500 C CA . THR A 1 318 ? 11.907 13.818 27.615 1.00 70.81 318 THR A CA 1
ATOM 2501 C C . THR A 1 318 ? 10.695 13.456 26.753 1.00 70.81 318 THR A C 1
ATOM 2503 O O . THR A 1 318 ? 9.722 12.866 27.221 1.00 70.81 318 THR A O 1
ATOM 2506 N N . SER A 1 319 ? 10.694 13.800 25.460 1.00 71.88 319 SER A N 1
ATOM 2507 C CA . SER A 1 319 ? 9.529 13.532 24.613 1.00 71.88 319 SER A CA 1
ATOM 2508 C C . SER A 1 319 ? 9.319 12.040 24.347 1.00 71.88 319 SER A C 1
ATOM 2510 O O . SER A 1 319 ? 8.197 11.639 24.035 1.00 71.88 319 SER A O 1
ATOM 2512 N N . TYR A 1 320 ? 10.361 11.212 24.481 1.00 76.19 320 TYR A N 1
ATOM 2513 C CA . TYR A 1 320 ? 10.261 9.763 24.304 1.00 76.19 320 TYR A CA 1
ATOM 2514 C C . TYR A 1 320 ? 9.573 9.074 25.494 1.00 76.19 320 TYR A C 1
ATOM 2516 O O . TYR A 1 320 ? 8.773 8.169 25.263 1.00 76.19 320 TYR A O 1
ATOM 2524 N N . THR A 1 321 ? 9.778 9.527 26.739 1.00 83.38 321 THR A N 1
ATOM 2525 C CA . THR A 1 321 ? 9.143 8.926 27.931 1.00 83.38 321 THR A CA 1
ATOM 2526 C C . THR A 1 321 ? 7.622 9.065 27.869 1.00 83.38 321 THR A C 1
ATOM 2528 O O . THR A 1 321 ? 6.893 8.084 28.010 1.00 83.38 321 THR A O 1
ATOM 2531 N N . LYS A 1 322 ? 7.126 10.248 27.488 1.00 78.31 322 LYS A N 1
ATOM 2532 C CA . LYS A 1 322 ? 5.692 10.498 27.257 1.00 78.31 322 LYS A CA 1
ATOM 2533 C C . LYS A 1 322 ? 5.099 9.610 26.160 1.00 78.31 322 LYS A C 1
ATOM 2535 O O . LYS A 1 322 ? 3.931 9.231 26.230 1.00 78.31 322 LYS A O 1
ATOM 2540 N N . ARG A 1 323 ? 5.880 9.265 25.128 1.00 68.62 323 ARG A N 1
ATOM 2541 C CA . ARG A 1 323 ? 5.439 8.328 24.078 1.00 68.62 323 ARG A CA 1
ATOM 2542 C C . ARG A 1 323 ? 5.370 6.903 24.597 1.00 68.62 323 ARG A C 1
ATOM 2544 O O . ARG A 1 323 ? 4.420 6.208 24.254 1.00 68.62 323 ARG A O 1
ATOM 2551 N N . ILE A 1 324 ? 6.325 6.488 25.430 1.00 78.38 324 ILE A N 1
ATOM 2552 C CA . ILE A 1 324 ? 6.296 5.179 26.094 1.00 78.38 324 ILE A CA 1
ATOM 2553 C C . ILE A 1 324 ? 5.009 5.059 26.901 1.00 78.38 324 ILE A C 1
ATOM 2555 O O . ILE A 1 324 ? 4.236 4.152 26.619 1.00 78.38 324 ILE A O 1
ATOM 2559 N N . VAL A 1 325 ? 4.711 6.024 27.778 1.00 80.00 325 VAL A N 1
ATOM 2560 C CA . VAL A 1 325 ? 3.459 6.074 28.560 1.00 80.00 325 VAL A CA 1
ATOM 2561 C C . VAL A 1 325 ? 2.231 5.915 27.671 1.00 80.00 325 VAL A C 1
ATOM 2563 O O . VAL A 1 325 ? 1.374 5.080 27.951 1.00 80.00 325 VAL A O 1
ATOM 2566 N N . ARG A 1 326 ? 2.146 6.678 26.574 1.00 65.62 326 ARG A N 1
ATOM 2567 C CA . ARG A 1 326 ? 1.016 6.586 25.636 1.00 65.62 326 ARG A CA 1
ATOM 2568 C C . ARG A 1 326 ? 0.910 5.201 25.003 1.00 65.62 326 ARG A C 1
ATOM 2570 O O . ARG A 1 326 ? -0.179 4.643 24.967 1.00 65.62 326 ARG A O 1
ATOM 2577 N N . THR A 1 327 ? 2.037 4.637 24.575 1.00 67.75 327 THR A N 1
ATOM 2578 C CA . THR A 1 327 ? 2.106 3.316 23.927 1.00 67.75 327 THR A CA 1
ATOM 2579 C C . THR A 1 327 ? 1.662 2.213 24.871 1.00 67.75 327 THR A C 1
ATOM 2581 O O . THR A 1 327 ? 0.772 1.439 24.535 1.00 67.75 327 THR A O 1
ATOM 2584 N N . VAL A 1 328 ? 2.240 2.170 26.074 1.00 72.06 328 VAL A N 1
ATOM 2585 C CA . VAL A 1 328 ? 1.946 1.112 27.047 1.00 72.06 328 VAL A CA 1
ATOM 2586 C C . VAL A 1 328 ? 0.532 1.229 27.617 1.00 72.06 328 VAL A C 1
ATOM 2588 O O . VAL A 1 328 ? -0.074 0.225 27.971 1.00 72.06 328 VAL A O 1
ATOM 2591 N N . SER A 1 329 ? -0.023 2.444 27.639 1.00 65.25 329 SER A N 1
ATOM 2592 C CA . SER A 1 329 ? -1.406 2.712 28.048 1.00 65.25 329 SER A CA 1
ATOM 2593 C C . SER A 1 329 ? -2.439 2.485 26.938 1.00 65.25 329 SER A C 1
ATOM 2595 O O . SER A 1 329 ? -3.631 2.646 27.188 1.00 65.25 329 SER A O 1
ATOM 2597 N N . GLY A 1 330 ? -2.014 2.167 25.709 1.00 53.78 330 GLY A N 1
ATOM 2598 C CA . GLY A 1 330 ? -2.917 2.020 24.563 1.00 53.78 330 GLY A CA 1
ATOM 2599 C C . GLY A 1 330 ? -3.533 3.335 24.061 1.00 53.78 330 GLY A C 1
ATOM 2600 O O . GLY A 1 330 ? -4.514 3.301 23.319 1.00 53.78 330 GLY A O 1
ATOM 2601 N N . TYR A 1 331 ? -2.985 4.495 24.447 1.00 41.41 331 TYR A N 1
ATOM 2602 C CA . TYR A 1 331 ? -3.412 5.788 23.910 1.00 41.41 331 TYR A CA 1
ATOM 2603 C C . TYR A 1 331 ? -2.848 5.995 22.496 1.00 41.41 331 TYR A C 1
ATOM 2605 O O . TYR A 1 331 ? -1.662 5.733 22.268 1.00 41.41 331 TYR A O 1
ATOM 2613 N N . PRO A 1 332 ? -3.643 6.539 21.553 1.00 36.53 332 PRO A N 1
ATOM 2614 C CA . PRO A 1 332 ? -3.118 6.981 20.269 1.00 36.53 332 PRO A CA 1
ATOM 2615 C C . PRO A 1 332 ? -2.007 8.016 20.508 1.00 36.53 332 PRO A C 1
ATOM 2617 O O . PRO A 1 332 ? -2.185 9.016 21.207 1.00 36.53 332 PRO A O 1
ATOM 2620 N N . VAL A 1 333 ? -0.810 7.726 19.998 1.00 36.81 333 VAL A N 1
ATOM 2621 C CA . VAL A 1 333 ? 0.374 8.569 20.189 1.00 36.81 333 VAL A CA 1
ATOM 2622 C C . VAL A 1 333 ? 0.173 9.860 19.393 1.00 36.81 333 VAL A C 1
ATOM 2624 O O . VAL A 1 333 ? 0.156 9.813 18.174 1.00 36.81 333 VAL A O 1
ATOM 2627 N N . ASP A 1 334 ? 0.023 11.006 20.068 1.00 32.34 334 ASP A N 1
ATOM 2628 C CA . ASP A 1 334 ? -0.115 12.329 19.428 1.00 32.34 334 ASP A CA 1
ATOM 2629 C C . ASP A 1 334 ? 1.112 12.632 18.541 1.00 32.34 334 ASP A C 1
ATOM 2631 O O . ASP A 1 334 ? 2.237 12.806 19.036 1.00 32.34 334 ASP A O 1
ATOM 2635 N N . ILE A 1 335 ? 0.905 12.627 17.220 1.00 35.31 335 ILE A N 1
ATOM 2636 C CA . ILE A 1 335 ? 1.958 12.606 16.196 1.00 35.31 335 ILE A CA 1
ATOM 2637 C C . ILE A 1 335 ? 2.401 14.022 15.829 1.00 35.31 335 ILE A C 1
ATOM 2639 O O . ILE A 1 335 ? 2.365 14.454 14.679 1.00 35.31 335 ILE A O 1
ATOM 2643 N N . GLY A 1 336 ? 2.922 14.743 16.814 1.00 30.42 336 GLY A N 1
ATOM 2644 C CA . GLY A 1 336 ? 3.703 15.940 16.518 1.00 30.42 336 GLY A CA 1
ATOM 2645 C C . GLY A 1 336 ? 5.011 15.615 15.779 1.00 30.42 336 GLY A C 1
ATOM 2646 O O . GLY A 1 336 ? 5.553 16.484 15.100 1.00 30.42 336 GLY A O 1
ATOM 2647 N N . ARG A 1 337 ? 5.559 14.391 15.922 1.00 36.62 337 ARG A N 1
ATOM 2648 C CA . ARG A 1 337 ? 6.870 13.995 15.365 1.00 36.62 337 ARG A CA 1
ATOM 2649 C C . ARG A 1 337 ? 7.001 12.475 15.155 1.00 36.62 337 ARG A C 1
ATOM 2651 O O . ARG A 1 337 ? 7.161 11.764 16.143 1.00 36.62 337 ARG A O 1
ATOM 2658 N N . GLN A 1 338 ? 7.027 12.053 13.883 1.00 37.12 338 GLN A N 1
ATOM 2659 C CA . GLN A 1 338 ? 7.535 10.787 13.304 1.00 37.12 338 GLN A CA 1
ATOM 2660 C C . GLN A 1 338 ? 7.258 9.482 14.089 1.00 37.12 338 GLN A C 1
ATOM 2662 O O . GLN A 1 338 ? 7.869 9.233 15.129 1.00 37.12 338 GLN A O 1
ATOM 2667 N N . LEU A 1 339 ? 6.388 8.622 13.546 1.00 38.44 339 LEU A N 1
ATOM 2668 C CA . LEU A 1 339 ? 6.193 7.234 13.990 1.00 38.44 339 LEU A CA 1
ATOM 2669 C C . LEU A 1 339 ? 7.414 6.369 13.623 1.00 38.44 339 LEU A C 1
ATOM 2671 O O . LEU A 1 339 ? 7.939 6.518 12.533 1.00 38.44 339 LEU A O 1
ATOM 2675 N N . PRO A 1 340 ? 7.899 5.444 14.459 1.00 43.56 340 PRO A N 1
ATOM 2676 C CA . PRO A 1 340 ? 8.896 4.473 14.014 1.00 43.56 340 PRO A CA 1
ATOM 2677 C C . PRO A 1 340 ? 8.220 3.420 13.123 1.00 43.56 340 PRO A C 1
ATOM 2679 O O . PRO A 1 340 ? 7.489 2.563 13.614 1.00 43.56 340 PRO A O 1
ATOM 2682 N N . ALA A 1 341 ? 8.448 3.471 11.809 1.00 48.22 341 ALA A N 1
ATOM 2683 C CA . ALA A 1 341 ? 7.726 2.630 10.847 1.00 48.22 341 ALA A CA 1
ATOM 2684 C C . ALA A 1 341 ? 7.931 1.109 11.018 1.00 48.22 341 ALA A C 1
ATOM 2686 O O . ALA A 1 341 ? 7.149 0.327 10.481 1.00 48.22 341 ALA A O 1
ATOM 2687 N N . GLY A 1 342 ? 8.938 0.656 11.774 1.00 54.59 342 GLY A N 1
ATOM 2688 C CA . GLY A 1 342 ? 9.311 -0.763 11.836 1.00 54.59 342 GLY A CA 1
ATOM 2689 C C . GLY A 1 342 ? 9.558 -1.346 10.436 1.00 54.59 342 GLY A C 1
ATOM 2690 O O . GLY A 1 342 ? 9.897 -0.622 9.497 1.00 54.59 342 GLY A O 1
ATOM 2691 N N . ASN A 1 343 ? 9.380 -2.660 10.266 1.00 65.94 343 ASN A N 1
ATOM 2692 C CA . ASN A 1 343 ? 9.500 -3.299 8.952 1.00 65.94 343 ASN A CA 1
ATOM 2693 C C . ASN A 1 343 ? 8.150 -3.331 8.214 1.00 65.94 343 ASN A C 1
ATOM 2695 O O . ASN A 1 343 ? 7.363 -4.252 8.403 1.00 65.94 343 ASN A O 1
ATOM 2699 N N . VAL A 1 344 ? 7.917 -2.361 7.331 1.00 75.88 344 VAL A N 1
ATOM 2700 C CA . VAL A 1 344 ? 6.673 -2.229 6.541 1.00 75.88 344 VAL A CA 1
ATOM 2701 C C . VAL A 1 344 ? 6.629 -3.112 5.290 1.00 75.88 344 VAL A C 1
ATOM 2703 O O . VAL A 1 344 ? 5.591 -3.215 4.631 1.00 75.88 344 VAL A O 1
ATOM 2706 N N . VAL A 1 345 ? 7.756 -3.747 4.943 1.00 79.44 345 VAL A N 1
ATOM 2707 C CA . VAL A 1 345 ? 7.930 -4.521 3.705 1.00 79.44 345 VAL A CA 1
ATOM 2708 C C . VAL A 1 345 ? 6.865 -5.600 3.531 1.00 79.44 345 VAL A C 1
ATOM 2710 O O . VAL A 1 345 ? 6.307 -5.670 2.433 1.00 79.44 345 VAL A O 1
ATOM 2713 N N . PRO A 1 346 ? 6.540 -6.428 4.547 1.00 77.19 346 PRO A N 1
ATOM 2714 C CA . PRO A 1 346 ? 5.586 -7.506 4.341 1.00 77.19 346 PRO A CA 1
ATOM 2715 C C . PRO A 1 346 ? 4.197 -6.976 3.984 1.00 77.19 346 PRO A C 1
ATOM 2717 O O . PRO A 1 346 ? 3.608 -7.450 3.016 1.00 77.19 346 PRO A O 1
ATOM 2720 N N . GLY A 1 347 ? 3.717 -5.939 4.680 1.00 81.69 347 GLY A N 1
ATOM 2721 C CA . GLY A 1 347 ? 2.434 -5.302 4.369 1.00 81.69 347 GLY A CA 1
ATOM 2722 C C . GLY A 1 347 ? 2.396 -4.730 2.953 1.00 81.69 347 GLY A C 1
ATOM 2723 O O . GLY A 1 347 ? 1.482 -5.034 2.189 1.00 81.69 347 GLY A O 1
ATOM 2724 N N . LEU A 1 348 ? 3.423 -3.968 2.563 1.00 89.56 348 LEU A N 1
ATOM 2725 C CA . LEU A 1 348 ? 3.499 -3.374 1.226 1.00 89.56 348 LEU A CA 1
ATOM 2726 C C . LEU A 1 348 ? 3.575 -4.426 0.109 1.00 89.56 348 LEU A C 1
ATOM 2728 O O . LEU A 1 348 ? 2.909 -4.289 -0.918 1.00 89.56 348 LEU A O 1
ATOM 2732 N N . CYS A 1 349 ? 4.379 -5.474 0.299 1.00 87.44 349 CYS A N 1
ATOM 2733 C CA . CYS A 1 349 ? 4.592 -6.507 -0.710 1.00 87.44 349 CYS A CA 1
ATOM 2734 C C . CYS A 1 349 ? 3.347 -7.382 -0.891 1.00 87.44 349 CYS A C 1
ATOM 2736 O O . CYS A 1 349 ? 2.886 -7.561 -2.018 1.00 87.44 349 CYS A O 1
ATOM 2738 N N . TRP A 1 350 ? 2.742 -7.851 0.206 1.00 85.38 350 TRP A N 1
ATOM 2739 C CA . TRP A 1 350 ? 1.523 -8.660 0.149 1.00 85.38 350 TRP A CA 1
ATOM 2740 C C . TRP A 1 350 ? 0.323 -7.877 -0.371 1.00 85.38 350 TRP A C 1
ATOM 2742 O O . TRP A 1 350 ? -0.422 -8.404 -1.197 1.00 85.38 350 TRP A O 1
ATOM 2752 N N . ALA A 1 351 ? 0.159 -6.612 0.029 1.00 88.50 351 ALA A N 1
ATOM 2753 C CA . ALA A 1 351 ? -0.891 -5.770 -0.535 1.00 88.50 351 ALA A CA 1
ATOM 2754 C C . ALA A 1 351 ? -0.726 -5.583 -2.040 1.00 88.50 351 ALA A C 1
ATOM 2756 O O . ALA A 1 351 ? -1.701 -5.738 -2.771 1.00 88.50 351 ALA A O 1
ATOM 2757 N N . TYR A 1 352 ? 0.485 -5.273 -2.510 1.00 91.38 352 TYR A N 1
ATOM 2758 C CA . TYR A 1 352 ? 0.744 -5.113 -3.940 1.00 91.38 352 TYR A CA 1
ATOM 2759 C C . TYR A 1 352 ? 0.519 -6.419 -4.703 1.00 91.38 352 TYR A C 1
ATOM 2761 O O . TYR A 1 352 ? -0.084 -6.431 -5.773 1.00 91.38 352 TYR A O 1
ATOM 2769 N N . PHE A 1 353 ? 0.933 -7.544 -4.133 1.00 88.94 353 PHE A N 1
ATOM 2770 C CA . PHE A 1 353 ? 0.725 -8.834 -4.761 1.00 88.94 353 PHE A CA 1
ATOM 2771 C C . PHE A 1 353 ? -0.767 -9.194 -4.874 1.00 88.94 353 PHE A C 1
ATOM 2773 O O . PHE A 1 353 ? -1.258 -9.430 -5.976 1.00 88.94 353 PHE A O 1
ATOM 2780 N N . ILE A 1 354 ? -1.503 -9.186 -3.761 1.00 86.06 354 ILE A N 1
ATOM 2781 C CA . ILE A 1 354 ? -2.894 -9.666 -3.696 1.00 86.06 354 ILE A CA 1
ATOM 2782 C C . ILE A 1 354 ? -3.857 -8.683 -4.364 1.00 86.06 354 ILE A C 1
ATOM 2784 O O . ILE A 1 354 ? -4.709 -9.082 -5.153 1.00 86.06 354 ILE A O 1
ATOM 2788 N N . ASN A 1 355 ? -3.716 -7.388 -4.074 1.00 84.94 355 ASN A N 1
ATOM 2789 C CA . ASN A 1 355 ? -4.688 -6.376 -4.500 1.00 84.94 355 ASN A CA 1
ATOM 2790 C C . ASN A 1 355 ? -4.367 -5.743 -5.851 1.00 84.94 355 ASN A C 1
ATOM 2792 O O . ASN A 1 355 ? -5.121 -4.885 -6.314 1.00 84.94 355 ASN A O 1
ATOM 2796 N N . TYR A 1 356 ? -3.242 -6.108 -6.462 1.00 87.56 356 TYR A N 1
ATOM 2797 C CA . TYR A 1 356 ? -2.856 -5.566 -7.754 1.00 87.56 356 TYR A CA 1
ATOM 2798 C C . TYR A 1 356 ? -2.375 -6.648 -8.713 1.00 87.56 356 TYR A C 1
ATOM 2800 O O . TYR A 1 356 ? -3.078 -6.930 -9.678 1.00 87.56 356 TYR A O 1
ATOM 2808 N N . LEU A 1 357 ? -1.242 -7.303 -8.453 1.00 89.00 357 LEU A N 1
ATOM 2809 C CA . LEU A 1 357 ? -0.662 -8.251 -9.417 1.00 89.00 357 LEU A CA 1
ATOM 2810 C C . LEU A 1 357 ? -1.554 -9.469 -9.664 1.00 89.00 357 LEU A C 1
ATOM 2812 O O . LEU A 1 357 ? -1.766 -9.865 -10.807 1.00 89.00 357 LEU A O 1
ATOM 2816 N N . MET A 1 358 ? -2.139 -10.034 -8.609 1.00 85.06 358 MET A N 1
ATOM 2817 C CA . MET A 1 358 ? -3.098 -11.127 -8.743 1.00 85.06 358 MET A CA 1
ATOM 2818 C C . MET A 1 358 ? -4.357 -10.723 -9.500 1.00 85.06 358 MET A C 1
ATOM 2820 O O . MET A 1 358 ? -5.039 -11.590 -10.021 1.00 85.06 358 MET A O 1
ATOM 2824 N N . ILE A 1 359 ? -4.683 -9.443 -9.586 1.00 81.88 359 ILE A N 1
ATOM 2825 C CA . ILE A 1 359 ? -5.853 -8.973 -10.319 1.00 81.88 359 ILE A CA 1
ATOM 2826 C C . ILE A 1 359 ? -5.488 -8.738 -11.783 1.00 81.88 359 ILE A C 1
ATOM 2828 O O . ILE A 1 359 ? -6.150 -9.251 -12.681 1.00 81.88 359 ILE A O 1
ATOM 2832 N N . THR A 1 360 ? -4.406 -7.998 -12.019 1.00 81.38 360 THR A N 1
ATOM 2833 C CA . THR A 1 360 ? -4.007 -7.554 -13.356 1.00 81.38 360 THR A CA 1
ATOM 2834 C C . THR A 1 360 ? -3.378 -8.660 -14.199 1.00 81.38 360 THR A C 1
ATOM 2836 O O . THR A 1 360 ? -3.403 -8.566 -15.426 1.00 81.38 360 THR A O 1
ATOM 2839 N N . LEU A 1 361 ? -2.828 -9.708 -13.570 1.00 82.88 361 LEU A N 1
ATOM 2840 C CA . LEU A 1 361 ? -2.100 -10.770 -14.272 1.00 82.88 361 LEU A CA 1
ATOM 2841 C C . LEU A 1 361 ? -2.848 -12.114 -14.359 1.00 82.88 361 LEU A C 1
ATOM 2843 O O . LEU A 1 361 ? -2.545 -12.880 -15.272 1.00 82.88 361 LEU A O 1
ATOM 2847 N N . THR A 1 362 ? -3.802 -12.428 -13.465 1.00 72.69 362 THR A N 1
ATOM 2848 C CA . THR A 1 362 ? -4.474 -13.756 -13.454 1.00 72.69 362 THR A CA 1
ATOM 2849 C C . THR A 1 362 ? -5.615 -13.898 -14.456 1.00 72.69 362 THR A C 1
ATOM 2851 O O . THR A 1 362 ? -5.860 -15.000 -14.941 1.00 72.69 362 THR A O 1
ATOM 2854 N N . SER A 1 363 ? -6.337 -12.820 -14.769 1.00 59.06 363 SER A N 1
ATOM 2855 C CA . SER A 1 363 ? -7.530 -12.895 -15.613 1.00 59.06 363 SER A CA 1
ATOM 2856 C C . SER A 1 363 ? -7.381 -11.964 -16.808 1.00 59.06 363 SER A C 1
ATOM 2858 O O . SER A 1 363 ? -7.331 -10.747 -16.688 1.00 59.06 363 SER A O 1
ATOM 2860 N N . ASP A 1 364 ? -7.257 -12.574 -17.985 1.00 70.50 364 ASP A N 1
ATOM 2861 C CA . ASP A 1 364 ? -7.362 -11.914 -19.283 1.00 70.50 364 ASP A CA 1
ATOM 2862 C C . ASP A 1 364 ? -6.233 -10.959 -19.702 1.00 70.50 364 ASP A C 1
ATOM 2864 O O . ASP A 1 364 ? -6.419 -10.250 -20.686 1.00 70.50 364 ASP A O 1
ATOM 2868 N N . LEU A 1 365 ? -5.035 -10.979 -19.094 1.00 76.44 365 LEU A N 1
ATOM 2869 C CA . LEU A 1 365 ? -3.897 -10.182 -19.599 1.00 76.44 365 LEU A CA 1
ATOM 2870 C C . LEU A 1 365 ? -3.669 -10.411 -21.105 1.00 76.44 365 LEU A C 1
ATOM 2872 O O . LEU A 1 365 ? -3.581 -9.458 -21.874 1.00 76.44 365 LEU A O 1
ATOM 2876 N N . ASP A 1 366 ? -3.669 -11.672 -21.539 1.00 82.50 366 ASP A N 1
ATOM 2877 C CA . ASP A 1 366 ? -3.463 -12.032 -22.943 1.00 82.50 366 ASP A CA 1
ATOM 2878 C C . ASP A 1 366 ? -4.587 -11.511 -23.844 1.00 82.50 366 ASP A C 1
ATOM 2880 O O . ASP A 1 366 ? -4.323 -10.920 -24.888 1.00 82.50 366 ASP A O 1
ATOM 2884 N N . LYS A 1 367 ? -5.849 -11.684 -23.425 1.00 84.50 367 LYS A N 1
ATOM 2885 C CA . LYS A 1 367 ? -7.008 -11.176 -24.171 1.00 84.50 367 LYS A CA 1
ATOM 2886 C C . LYS A 1 367 ? -6.990 -9.653 -24.235 1.00 84.50 367 LYS A C 1
ATOM 2888 O O . LYS A 1 367 ? -7.300 -9.084 -25.274 1.00 84.50 367 LYS A O 1
ATOM 2893 N N . THR A 1 368 ? -6.606 -8.992 -23.147 1.00 85.00 368 THR A N 1
ATOM 2894 C CA . THR A 1 368 ? -6.556 -7.532 -23.064 1.00 85.00 368 THR A CA 1
ATOM 2895 C C . THR A 1 368 ? -5.438 -6.983 -23.951 1.00 85.00 368 THR A C 1
ATOM 2897 O O . THR A 1 368 ? -5.657 -6.010 -24.672 1.00 85.00 368 THR A O 1
ATOM 2900 N N . ILE A 1 369 ? -4.281 -7.656 -23.993 1.00 87.94 369 ILE A N 1
ATOM 2901 C CA . ILE A 1 369 ? -3.205 -7.359 -24.946 1.00 87.94 369 ILE A CA 1
ATOM 2902 C C . ILE A 1 369 ? -3.693 -7.569 -26.387 1.00 87.94 369 ILE A C 1
ATOM 2904 O O . ILE A 1 369 ? -3.518 -6.676 -27.209 1.00 87.94 369 ILE A O 1
ATOM 2908 N N . GLN A 1 370 ? -4.364 -8.681 -26.703 1.00 88.00 370 GLN A N 1
ATOM 2909 C CA . GLN A 1 370 ? -4.910 -8.922 -28.049 1.00 88.00 370 GLN A CA 1
ATOM 2910 C C . GLN A 1 370 ? -5.936 -7.862 -28.468 1.00 88.00 370 GLN A C 1
ATOM 2912 O O . GLN A 1 370 ? -5.914 -7.395 -29.606 1.00 88.00 370 GLN A O 1
ATOM 2917 N N . ILE A 1 371 ? -6.836 -7.459 -27.565 1.00 87.81 371 ILE A N 1
ATOM 2918 C CA . ILE A 1 371 ? -7.800 -6.379 -27.817 1.00 87.81 371 ILE A CA 1
ATOM 2919 C C . ILE A 1 371 ? -7.052 -5.077 -28.116 1.00 87.81 371 ILE A C 1
ATOM 2921 O O . ILE A 1 371 ? -7.372 -4.404 -29.095 1.00 87.81 371 ILE A O 1
ATOM 2925 N N . PHE A 1 372 ? -6.036 -4.748 -27.318 1.00 88.88 372 PHE A N 1
ATOM 2926 C CA . PHE A 1 372 ? -5.211 -3.560 -27.514 1.00 88.88 372 PHE A CA 1
ATOM 2927 C C . PHE A 1 372 ? -4.470 -3.573 -28.861 1.00 88.88 372 PHE A C 1
ATOM 2929 O O . PHE A 1 372 ? -4.526 -2.586 -29.594 1.00 88.88 372 PHE A O 1
ATOM 2936 N N . LEU A 1 373 ? -3.839 -4.694 -29.229 1.00 88.75 373 LEU A N 1
ATOM 2937 C CA . LEU A 1 373 ? -3.139 -4.857 -30.509 1.00 88.75 373 LEU A CA 1
ATOM 2938 C C . LEU A 1 373 ? -4.092 -4.694 -31.701 1.00 88.75 373 LEU A C 1
ATOM 2940 O O . LEU A 1 373 ? -3.811 -3.919 -32.617 1.00 88.75 373 LEU A O 1
ATOM 2944 N N . ARG A 1 374 ? -5.277 -5.319 -31.643 1.00 88.00 374 ARG A N 1
ATOM 2945 C CA . ARG A 1 374 ? -6.329 -5.168 -32.666 1.00 88.00 374 ARG A CA 1
ATOM 2946 C C . ARG A 1 374 ? -6.820 -3.729 -32.792 1.00 88.00 374 ARG A C 1
ATOM 2948 O O . ARG A 1 374 ? -6.982 -3.242 -33.905 1.00 88.00 374 ARG A O 1
ATOM 2955 N N . GLN A 1 375 ? -7.042 -3.038 -31.673 1.00 88.50 375 GLN A N 1
ATOM 2956 C CA . GLN A 1 375 ? -7.474 -1.633 -31.668 1.00 88.50 375 GLN A CA 1
ATOM 2957 C C . GLN A 1 375 ? -6.424 -0.698 -32.266 1.00 88.50 375 GLN A C 1
ATOM 2959 O O . GLN A 1 375 ? -6.768 0.307 -32.884 1.00 88.50 375 GLN A O 1
ATOM 2964 N N . LYS A 1 376 ? -5.144 -1.014 -32.070 1.00 86.94 376 LYS A N 1
ATOM 2965 C CA . LYS A 1 376 ? -4.035 -0.233 -32.614 1.00 86.94 376 LYS A CA 1
ATOM 2966 C C . LYS A 1 376 ? -3.739 -0.547 -34.079 1.00 86.94 376 LYS A C 1
ATOM 2968 O O . LYS A 1 376 ? -3.081 0.266 -34.720 1.00 86.94 376 LYS A O 1
ATOM 2973 N N . ASN A 1 377 ? -4.257 -1.663 -34.601 1.00 83.75 377 ASN A N 1
ATOM 2974 C CA . ASN A 1 377 ? -4.066 -2.122 -35.976 1.00 83.75 377 ASN A CA 1
ATOM 2975 C C . ASN A 1 377 ? -2.579 -2.162 -36.372 1.00 83.75 377 ASN A C 1
ATOM 2977 O O . ASN A 1 377 ? -2.167 -1.594 -37.383 1.00 83.75 377 ASN A O 1
ATOM 2981 N N . VAL A 1 378 ? -1.766 -2.781 -35.515 1.00 76.81 378 VAL A N 1
ATOM 2982 C CA . VAL A 1 378 ? -0.315 -2.899 -35.682 1.00 76.81 378 VAL A CA 1
ATOM 2983 C C . VAL A 1 378 ? 0.094 -4.359 -35.835 1.00 76.81 378 VAL A C 1
ATOM 2985 O O . VAL A 1 378 ? -0.483 -5.236 -35.204 1.00 76.81 378 VAL A O 1
ATOM 2988 N N . GLU A 1 379 ? 1.128 -4.611 -36.636 1.00 71.88 379 GLU A N 1
ATOM 2989 C CA . GLU A 1 379 ? 1.730 -5.946 -36.799 1.00 71.88 379 GLU A CA 1
ATOM 2990 C C . GLU A 1 379 ? 2.790 -6.258 -35.723 1.00 71.88 379 GLU A C 1
ATOM 2992 O O . GLU A 1 379 ? 3.382 -7.338 -35.710 1.00 71.88 379 GLU A O 1
ATOM 2997 N N . CYS A 1 380 ? 3.078 -5.311 -34.821 1.00 76.56 380 CYS A N 1
ATOM 2998 C CA . CYS A 1 380 ? 4.069 -5.505 -33.769 1.00 76.56 380 CYS A CA 1
ATOM 2999 C C . CYS A 1 380 ? 3.494 -6.300 -32.594 1.00 76.56 380 CYS A C 1
ATOM 3001 O O . CYS A 1 380 ? 2.433 -5.974 -32.065 1.00 76.56 380 CYS A O 1
ATOM 3003 N N . GLY A 1 381 ? 4.244 -7.304 -32.142 1.00 84.88 381 GLY A N 1
ATOM 3004 C CA . GLY A 1 381 ? 3.882 -8.072 -30.959 1.00 84.88 381 GLY A CA 1
ATOM 3005 C C . GLY A 1 381 ? 4.111 -7.299 -29.655 1.00 84.88 381 GLY A C 1
ATOM 3006 O O . GLY A 1 381 ? 4.964 -6.408 -29.568 1.00 84.88 381 GLY A O 1
ATOM 3007 N N . CYS A 1 382 ? 3.367 -7.680 -28.620 1.00 89.00 382 CYS A N 1
ATOM 3008 C CA . CYS A 1 382 ? 3.498 -7.169 -27.262 1.00 89.00 382 CYS A CA 1
ATOM 3009 C C . CYS A 1 382 ? 3.965 -8.275 -26.310 1.00 89.00 382 CYS A C 1
ATOM 3011 O O . CYS A 1 382 ? 3.462 -9.399 -26.349 1.00 89.00 382 CYS A O 1
ATOM 3013 N N . ILE A 1 383 ? 4.925 -7.971 -25.442 1.00 90.06 383 ILE A N 1
ATOM 3014 C CA . ILE A 1 383 ? 5.453 -8.945 -24.490 1.00 90.06 383 ILE A CA 1
ATOM 3015 C C . ILE A 1 383 ? 4.405 -9.276 -23.429 1.00 90.06 383 ILE A C 1
ATOM 3017 O O . ILE A 1 383 ? 3.788 -8.405 -22.816 1.00 90.06 383 ILE A O 1
ATOM 3021 N N . ARG A 1 384 ? 4.258 -10.573 -23.164 1.00 88.94 384 ARG A N 1
ATOM 3022 C CA . ARG A 1 384 ? 3.358 -11.169 -22.173 1.00 88.94 384 ARG A CA 1
ATOM 3023 C C . ARG A 1 384 ? 3.936 -11.103 -20.749 1.00 88.94 384 ARG A C 1
ATOM 3025 O O . ARG A 1 384 ? 3.893 -12.085 -20.012 1.00 88.94 384 ARG A O 1
ATOM 3032 N N . LYS A 1 385 ? 4.509 -9.965 -20.363 1.00 90.50 385 LYS A N 1
ATOM 3033 C CA . LYS A 1 385 ? 5.186 -9.782 -19.073 1.00 90.50 385 LYS A CA 1
ATOM 3034 C C . LYS A 1 385 ? 5.082 -8.330 -18.639 1.00 90.50 385 LYS A C 1
ATOM 3036 O O . LYS A 1 385 ? 5.466 -7.442 -19.391 1.00 90.50 385 LYS A O 1
ATOM 3041 N N . LEU A 1 386 ? 4.562 -8.100 -17.436 1.00 92.38 386 LEU A N 1
ATOM 3042 C CA . LEU A 1 386 ? 4.559 -6.783 -16.810 1.00 92.38 386 LEU A CA 1
ATOM 3043 C C . LEU A 1 386 ? 5.945 -6.485 -16.241 1.00 92.38 386 LEU A C 1
ATOM 3045 O O . LEU A 1 386 ? 6.430 -7.209 -15.373 1.00 92.38 386 LEU A O 1
ATOM 3049 N N . ILE A 1 387 ? 6.558 -5.401 -16.700 1.00 94.69 387 ILE A N 1
ATOM 3050 C CA . ILE A 1 387 ? 7.843 -4.944 -16.179 1.00 94.69 387 ILE A CA 1
ATOM 3051 C C . ILE A 1 387 ? 7.604 -3.864 -15.122 1.00 94.69 387 ILE A C 1
ATOM 3053 O O . ILE A 1 387 ? 7.132 -2.767 -15.417 1.00 94.69 387 ILE A O 1
ATOM 3057 N N . VAL A 1 388 ? 7.943 -4.166 -13.875 1.00 95.44 388 VAL A N 1
ATOM 3058 C CA . VAL A 1 388 ? 7.824 -3.244 -12.745 1.00 95.44 388 VAL A CA 1
ATOM 3059 C C . VAL A 1 388 ? 9.194 -2.641 -12.452 1.00 95.44 388 VAL A C 1
ATOM 3061 O O . VAL A 1 388 ? 10.167 -3.360 -12.248 1.00 95.44 388 VAL A O 1
ATOM 3064 N N . VAL A 1 389 ? 9.281 -1.316 -12.408 1.00 95.25 389 VAL A N 1
ATOM 3065 C CA . VAL A 1 389 ? 10.524 -0.570 -12.188 1.00 95.25 389 VAL A CA 1
ATOM 3066 C C . VAL A 1 389 ? 10.558 -0.029 -10.764 1.00 95.25 389 VAL A C 1
ATOM 3068 O O . VAL A 1 389 ? 9.758 0.825 -10.378 1.00 95.25 389 VAL A O 1
ATOM 3071 N N . TRP A 1 390 ? 11.499 -0.524 -9.971 1.00 93.88 390 TRP A N 1
ATOM 3072 C CA . TRP A 1 390 ? 11.868 0.031 -8.678 1.00 93.88 390 TRP A CA 1
ATOM 3073 C C . TRP A 1 390 ? 13.044 0.993 -8.857 1.00 93.88 390 TRP A C 1
ATOM 3075 O O . TRP A 1 390 ? 14.169 0.588 -9.139 1.00 93.88 390 TRP A O 1
ATOM 3085 N N . VAL A 1 391 ? 12.761 2.277 -8.655 1.00 92.25 391 VAL A N 1
ATOM 3086 C CA . VAL A 1 391 ? 13.757 3.349 -8.629 1.00 92.25 391 VAL A CA 1
ATOM 3087 C C . VAL A 1 391 ? 14.312 3.499 -7.210 1.00 92.25 391 VAL A C 1
ATOM 3089 O O . VAL A 1 391 ? 13.531 3.552 -6.258 1.00 92.25 391 VAL A O 1
ATOM 3092 N N . LYS A 1 392 ? 15.639 3.556 -7.049 1.00 90.56 392 LYS A N 1
ATOM 3093 C CA . LYS A 1 392 ? 16.318 3.599 -5.741 1.00 90.56 392 LYS A CA 1
ATOM 3094 C C . LYS A 1 392 ? 15.845 4.762 -4.876 1.00 90.56 392 LYS A C 1
ATOM 3096 O O . LYS A 1 392 ? 15.510 4.540 -3.713 1.00 90.56 392 LYS A O 1
ATOM 3101 N N . SER A 1 393 ? 15.775 5.965 -5.443 1.00 89.19 393 SER A N 1
ATOM 3102 C CA . SER A 1 393 ? 15.295 7.153 -4.732 1.00 89.19 393 SER A CA 1
ATOM 3103 C C . SER A 1 393 ? 13.843 7.036 -4.266 1.00 89.19 393 SER A C 1
ATOM 3105 O O . SER A 1 393 ? 13.438 7.777 -3.377 1.00 89.19 393 SER A O 1
ATOM 3107 N N . CYS A 1 394 ? 13.075 6.097 -4.835 1.00 89.81 394 CYS A N 1
ATOM 3108 C CA . CYS A 1 394 ? 11.619 5.990 -4.738 1.00 89.81 394 CYS A CA 1
ATOM 3109 C C . CYS A 1 394 ? 10.856 7.185 -5.341 1.00 89.81 394 CYS A C 1
ATOM 3111 O O . CYS A 1 394 ? 9.625 7.231 -5.246 1.00 89.81 394 CYS A O 1
ATOM 3113 N N . ASP A 1 395 ? 11.556 8.110 -6.001 1.00 87.00 395 ASP A N 1
ATOM 3114 C CA . ASP A 1 395 ? 10.944 9.194 -6.754 1.00 87.00 395 ASP A CA 1
ATOM 3115 C C . ASP A 1 395 ? 10.303 8.639 -8.032 1.00 87.00 395 ASP A C 1
ATOM 3117 O O . ASP A 1 395 ? 10.904 7.904 -8.818 1.00 87.00 395 ASP A O 1
ATOM 3121 N N . THR A 1 396 ? 9.028 8.966 -8.208 1.00 86.94 396 THR A N 1
ATOM 3122 C CA . THR A 1 396 ? 8.207 8.520 -9.337 1.00 86.94 396 THR A CA 1
ATOM 3123 C C . THR A 1 396 ? 7.417 9.675 -9.954 1.00 86.94 396 THR A C 1
ATOM 3125 O O . THR A 1 396 ? 6.434 9.434 -10.659 1.00 86.94 396 THR A O 1
ATOM 3128 N N . GLU A 1 397 ? 7.837 10.923 -9.698 1.00 84.81 397 GLU A N 1
ATOM 3129 C CA . GLU A 1 397 ? 7.231 12.127 -10.276 1.00 84.81 397 GLU A CA 1
ATOM 3130 C C . GLU A 1 397 ? 7.461 12.203 -11.790 1.00 84.81 397 GLU A C 1
ATOM 3132 O O . GLU A 1 397 ? 6.539 12.503 -12.555 1.00 84.81 397 GLU A O 1
ATOM 3137 N N . LYS A 1 398 ? 8.677 11.869 -12.245 1.00 87.19 398 LYS A N 1
ATOM 3138 C CA . LYS A 1 398 ? 9.007 11.793 -13.675 1.00 87.19 398 LYS A CA 1
ATOM 3139 C C . LYS A 1 398 ? 8.235 10.668 -14.352 1.00 87.19 398 LYS A C 1
ATOM 3141 O O . LYS A 1 398 ? 8.125 9.558 -13.823 1.00 87.19 398 LYS A O 1
ATOM 3146 N N . GLN A 1 399 ? 7.773 10.900 -15.578 1.00 88.81 399 GLN A N 1
ATOM 3147 C CA . GLN A 1 399 ? 7.174 9.826 -16.364 1.00 88.81 399 GLN A CA 1
ATOM 3148 C C . GLN A 1 399 ? 8.211 8.749 -16.670 1.00 88.81 399 GLN A C 1
ATOM 3150 O O . GLN A 1 399 ? 9.385 9.041 -16.886 1.00 88.81 399 GLN A O 1
ATOM 3155 N N . LEU A 1 400 ? 7.772 7.488 -16.715 1.00 91.00 400 LEU A N 1
ATOM 3156 C CA . LEU A 1 400 ? 8.694 6.364 -16.886 1.00 91.00 400 LEU A CA 1
ATOM 3157 C C . LEU A 1 400 ? 9.488 6.474 -18.195 1.00 91.00 400 LEU A C 1
ATOM 3159 O O . LEU A 1 400 ? 10.672 6.159 -18.222 1.00 91.00 400 LEU A O 1
ATOM 3163 N N . HIS A 1 401 ? 8.850 6.944 -19.270 1.00 90.50 401 HIS A N 1
ATOM 3164 C CA . HIS A 1 401 ? 9.498 7.101 -20.571 1.00 90.50 401 HIS A CA 1
ATOM 3165 C C . HIS A 1 401 ? 10.488 8.265 -20.626 1.00 90.50 401 HIS A C 1
ATOM 3167 O O . HIS A 1 401 ? 11.494 8.154 -21.327 1.00 90.50 401 HIS A O 1
ATOM 3173 N N . ASP A 1 402 ? 10.259 9.323 -19.847 1.00 90.44 402 ASP A N 1
ATOM 3174 C CA . ASP A 1 402 ? 11.216 10.418 -19.691 1.00 90.44 402 ASP A CA 1
ATOM 3175 C C . ASP A 1 402 ? 12.438 9.943 -18.906 1.00 90.44 402 ASP A C 1
ATOM 3177 O O . ASP A 1 402 ? 13.564 10.092 -19.377 1.00 90.44 402 ASP A O 1
ATOM 3181 N N . LEU A 1 403 ? 12.217 9.270 -17.769 1.00 90.62 403 LEU A N 1
ATOM 3182 C CA . LEU A 1 403 ? 13.291 8.691 -16.957 1.00 90.62 403 LEU A CA 1
ATOM 3183 C C . LEU A 1 403 ? 14.134 7.691 -17.762 1.00 90.62 403 LEU A C 1
ATOM 3185 O O . LEU A 1 403 ? 15.361 7.714 -17.700 1.00 90.62 403 LEU A O 1
ATOM 3189 N N . ALA A 1 404 ? 13.485 6.830 -18.551 1.00 89.50 404 ALA A N 1
ATOM 3190 C CA . ALA A 1 404 ? 14.176 5.864 -19.399 1.00 89.50 404 ALA A CA 1
ATOM 3191 C C . ALA A 1 404 ? 15.011 6.524 -20.509 1.00 89.50 404 ALA A C 1
ATOM 3193 O O . ALA A 1 404 ? 16.027 5.960 -20.917 1.00 89.50 404 ALA A O 1
ATOM 3194 N N . SER A 1 405 ? 14.606 7.709 -20.979 1.00 86.94 405 SER A N 1
ATOM 3195 C CA . SER A 1 405 ? 15.246 8.402 -22.103 1.00 86.94 405 SER A CA 1
ATOM 3196 C C . SER A 1 405 ? 16.308 9.429 -21.677 1.00 86.94 405 SER A C 1
ATOM 3198 O O . SER A 1 405 ? 17.150 9.785 -22.494 1.00 86.94 405 SER A O 1
ATOM 3200 N N . GLU A 1 406 ? 16.327 9.882 -20.417 1.00 85.44 406 GLU A N 1
ATOM 3201 C CA . GLU A 1 406 ? 17.183 10.982 -19.924 1.00 85.44 406 GLU A CA 1
ATOM 3202 C C . GLU A 1 406 ? 18.693 10.756 -20.135 1.00 85.44 406 GLU A C 1
ATOM 3204 O O . GLU A 1 406 ? 19.440 11.708 -20.350 1.00 85.44 406 GLU A O 1
ATOM 3209 N N . ARG A 1 407 ? 19.148 9.495 -20.113 1.00 83.25 407 ARG A N 1
ATOM 3210 C CA . ARG A 1 407 ? 20.564 9.111 -20.302 1.00 83.25 407 ARG A CA 1
ATOM 3211 C C . ARG A 1 407 ? 20.821 8.317 -21.587 1.00 83.25 407 ARG A C 1
ATOM 3213 O O . ARG A 1 407 ? 21.915 7.791 -21.782 1.00 83.25 407 ARG A O 1
ATOM 3220 N N . ALA A 1 408 ? 19.826 8.196 -22.462 1.00 80.88 408 ALA A N 1
ATOM 3221 C CA . ALA A 1 408 ? 19.926 7.403 -23.679 1.00 80.88 408 ALA A CA 1
ATOM 3222 C C . ALA A 1 408 ? 20.346 8.288 -24.867 1.00 80.88 408 ALA A C 1
ATOM 3224 O O . ALA A 1 408 ? 19.571 9.113 -25.335 1.00 80.88 408 ALA A O 1
ATOM 3225 N N . MET A 1 409 ? 21.569 8.110 -25.387 1.00 74.00 409 MET A N 1
ATOM 3226 C CA . MET A 1 409 ? 22.119 8.996 -26.432 1.00 74.00 409 MET A CA 1
ATOM 3227 C C . MET A 1 409 ? 21.318 9.008 -27.748 1.00 74.00 409 MET A C 1
ATOM 3229 O O . MET A 1 409 ? 21.188 10.062 -28.354 1.00 74.00 409 MET A O 1
ATOM 3233 N N . ASN A 1 410 ? 20.787 7.861 -28.197 1.00 76.56 410 ASN A N 1
ATOM 3234 C CA . ASN A 1 410 ? 20.101 7.723 -29.500 1.00 76.56 410 ASN A CA 1
ATOM 3235 C C . ASN A 1 410 ? 18.822 6.870 -29.450 1.00 76.56 410 ASN A C 1
ATOM 3237 O O . ASN A 1 410 ? 18.277 6.497 -30.490 1.00 76.56 410 ASN A O 1
ATOM 3241 N N . ARG A 1 411 ? 18.355 6.531 -28.248 1.00 81.31 411 ARG A N 1
ATOM 3242 C CA . ARG A 1 411 ? 17.183 5.678 -28.041 1.00 81.31 411 ARG A CA 1
ATOM 3243 C C . ARG A 1 411 ? 16.144 6.455 -27.265 1.00 81.31 411 ARG A C 1
ATOM 3245 O O . ARG A 1 411 ? 16.482 7.211 -26.359 1.00 81.31 411 ARG A O 1
ATOM 3252 N N . LYS A 1 412 ? 14.882 6.259 -27.623 1.00 86.25 412 LYS A N 1
ATOM 3253 C CA . LYS A 1 412 ? 13.764 6.903 -26.944 1.00 86.25 412 LYS A CA 1
ATOM 3254 C C . LYS A 1 412 ? 12.719 5.862 -26.597 1.00 86.25 412 LYS A C 1
ATOM 3256 O O . LYS A 1 412 ? 12.307 5.090 -27.463 1.00 86.25 412 LYS A O 1
ATOM 3261 N N . MET A 1 413 ? 12.283 5.879 -25.343 1.00 90.19 413 MET A N 1
ATOM 3262 C CA . MET A 1 413 ? 11.074 5.178 -24.940 1.00 90.19 413 MET A CA 1
ATOM 3263 C C . MET A 1 413 ? 9.871 6.076 -25.215 1.00 90.19 413 MET A C 1
ATOM 3265 O O . MET A 1 413 ? 9.888 7.265 -24.895 1.00 90.19 413 MET A O 1
ATOM 3269 N N . THR A 1 414 ? 8.821 5.522 -25.808 1.00 89.62 414 THR A N 1
ATOM 3270 C CA . THR A 1 414 ? 7.572 6.243 -26.071 1.00 89.62 414 THR A CA 1
ATOM 3271 C C . THR A 1 414 ? 6.401 5.508 -25.441 1.00 89.62 414 THR A C 1
ATOM 3273 O O . THR A 1 414 ? 6.332 4.281 -25.450 1.00 89.62 414 THR A O 1
ATOM 3276 N N . HIS A 1 415 ? 5.469 6.263 -24.859 1.00 91.75 415 HIS A N 1
ATOM 3277 C CA . HIS A 1 415 ? 4.188 5.731 -24.401 1.00 91.75 415 HIS A CA 1
ATOM 3278 C C . HIS A 1 415 ? 3.267 5.530 -25.609 1.00 91.75 415 HIS A C 1
ATOM 3280 O O . HIS A 1 415 ? 2.990 6.476 -26.343 1.00 91.75 415 HIS A O 1
ATOM 3286 N N . THR A 1 416 ? 2.814 4.298 -25.843 1.00 89.50 416 THR A N 1
ATOM 3287 C CA . THR A 1 416 ? 2.017 3.939 -27.034 1.00 89.50 416 THR A CA 1
ATOM 3288 C C . THR A 1 416 ? 0.530 3.806 -26.728 1.00 89.50 416 THR A C 1
ATOM 3290 O O . THR A 1 416 ? -0.321 3.894 -27.624 1.00 89.50 416 THR A O 1
ATOM 3293 N N . GLY A 1 417 ? 0.187 3.618 -25.456 1.00 89.81 417 GLY A N 1
ATOM 3294 C CA . GLY A 1 417 ? -1.186 3.550 -24.988 1.00 89.81 417 GLY A CA 1
ATOM 3295 C C . GLY A 1 417 ? -1.310 2.847 -23.648 1.00 89.81 417 GLY A C 1
ATOM 3296 O O . GLY A 1 417 ? -0.360 2.726 -22.879 1.00 89.81 417 GLY A O 1
ATOM 3297 N N . LYS A 1 418 ? -2.519 2.392 -23.352 1.00 89.88 418 LYS A N 1
ATOM 3298 C CA . LYS A 1 418 ? -2.821 1.622 -22.152 1.00 89.88 418 LYS A CA 1
ATOM 3299 C C . LYS A 1 418 ? -3.863 0.575 -22.481 1.00 89.88 418 LYS A C 1
ATOM 3301 O O . LYS A 1 418 ? -4.702 0.803 -23.354 1.00 89.88 418 LYS A O 1
ATOM 3306 N N . PHE A 1 419 ? -3.836 -0.523 -21.751 1.00 86.56 419 PHE A N 1
ATOM 3307 C CA . PHE A 1 419 ? -4.944 -1.458 -21.723 1.00 86.56 419 PHE A CA 1
ATOM 3308 C C . PHE A 1 419 ? -5.501 -1.563 -20.307 1.00 86.56 419 PHE A C 1
ATOM 3310 O O . PHE A 1 419 ? -4.814 -1.262 -19.329 1.00 86.56 419 PHE A O 1
ATOM 3317 N N . GLN A 1 420 ? -6.777 -1.919 -20.211 1.00 81.81 420 GLN A N 1
ATOM 3318 C CA . GLN A 1 420 ? -7.531 -1.869 -18.967 1.00 81.81 420 GLN A CA 1
ATOM 3319 C C . GLN A 1 420 ? -8.027 -3.262 -18.612 1.00 81.81 420 GLN A C 1
ATOM 3321 O O . GLN A 1 420 ? -8.699 -3.904 -19.414 1.00 81.81 420 GLN A O 1
ATOM 3326 N N . THR A 1 421 ? -7.738 -3.689 -17.389 1.00 77.38 421 THR A N 1
ATOM 3327 C CA . THR A 1 421 ? -8.396 -4.837 -16.760 1.00 77.38 421 THR A CA 1
ATOM 3328 C C . THR A 1 421 ? -9.409 -4.318 -15.741 1.00 77.38 421 THR A C 1
ATOM 3330 O O . THR A 1 421 ? -9.272 -3.208 -15.219 1.00 77.38 421 THR A O 1
ATOM 3333 N N . THR A 1 422 ? -10.469 -5.073 -15.487 1.00 71.88 422 THR A N 1
ATOM 3334 C CA . THR A 1 422 ? -11.506 -4.708 -14.513 1.00 71.88 422 THR A CA 1
ATOM 3335 C C . THR A 1 422 ? -11.732 -5.868 -13.569 1.00 71.88 422 THR A C 1
ATOM 3337 O O . THR A 1 422 ? -11.769 -7.015 -14.005 1.00 71.88 422 THR A O 1
ATOM 3340 N N . THR A 1 423 ? -11.923 -5.578 -12.286 1.00 70.38 423 THR A N 1
ATOM 3341 C CA . THR A 1 423 ? -12.354 -6.593 -11.320 1.00 70.38 423 THR A CA 1
ATOM 3342 C C . THR A 1 423 ? -13.867 -6.745 -11.324 1.00 70.38 423 THR A C 1
ATOM 3344 O O . THR A 1 423 ? -14.602 -5.788 -11.575 1.00 70.38 423 THR A O 1
ATOM 3347 N N . ASN A 1 424 ? -14.338 -7.916 -10.892 1.00 61.88 424 ASN A N 1
ATOM 3348 C CA . ASN A 1 424 ? -15.746 -8.158 -10.558 1.00 61.88 424 ASN A CA 1
ATOM 3349 C C . ASN A 1 424 ? -16.199 -7.443 -9.261 1.00 61.88 424 ASN A C 1
ATOM 3351 O O . ASN A 1 424 ? -17.252 -7.761 -8.716 1.00 61.88 424 ASN A O 1
ATOM 3355 N N . GLY A 1 425 ? -15.427 -6.464 -8.781 1.00 61.66 425 GLY A N 1
ATOM 3356 C CA . GLY A 1 425 ? -15.649 -5.738 -7.536 1.00 61.66 425 GLY A CA 1
ATOM 3357 C C . GLY A 1 425 ? -14.956 -6.359 -6.324 1.00 61.66 425 GLY A C 1
ATOM 3358 O O . GLY A 1 425 ? -14.920 -7.574 -6.196 1.00 61.66 425 GLY A O 1
ATOM 3359 N N . PHE A 1 426 ? -14.371 -5.516 -5.469 1.00 65.38 426 PHE A N 1
ATOM 3360 C CA . PHE A 1 426 ? -13.849 -5.880 -4.144 1.00 65.38 426 PHE A CA 1
ATOM 3361 C C . PHE A 1 426 ? -14.035 -4.699 -3.188 1.00 65.38 426 PHE A C 1
ATOM 3363 O O . PHE A 1 426 ? -13.780 -3.553 -3.569 1.00 65.38 426 PHE A O 1
ATOM 3370 N N . GLY A 1 427 ? -14.454 -4.968 -1.950 1.00 63.97 427 GLY A N 1
ATOM 3371 C CA . GLY A 1 427 ? -14.576 -3.969 -0.884 1.00 63.97 427 GLY A CA 1
ATOM 3372 C C . GLY A 1 427 ? -15.596 -2.865 -1.166 1.00 63.97 427 GLY A C 1
ATOM 3373 O O . GLY A 1 427 ? -15.423 -1.742 -0.686 1.00 63.97 427 GLY A O 1
ATOM 3374 N N . GLY A 1 428 ? -16.618 -3.158 -1.980 1.00 61.81 428 GLY A N 1
ATOM 3375 C CA . GLY A 1 428 ? -17.637 -2.185 -2.383 1.00 61.81 428 GLY A CA 1
ATOM 3376 C C . GLY A 1 428 ? -17.285 -1.331 -3.610 1.00 61.81 428 GLY A C 1
ATOM 3377 O O . GLY A 1 428 ? -18.005 -0.388 -3.924 1.00 61.81 428 GLY A O 1
ATOM 3378 N N . GLN A 1 429 ? -16.187 -1.626 -4.320 1.00 67.50 429 GLN A N 1
ATOM 3379 C CA . GLN A 1 429 ? -15.814 -0.939 -5.567 1.00 67.50 429 GLN A CA 1
ATOM 3380 C C . GLN A 1 429 ? -16.040 -1.846 -6.782 1.00 67.50 429 GLN A C 1
ATOM 3382 O O . GLN A 1 429 ? -15.127 -2.567 -7.191 1.00 67.50 429 GLN A O 1
ATOM 3387 N N . LYS A 1 430 ? -17.239 -1.817 -7.377 1.00 65.12 430 LYS A N 1
ATOM 3388 C CA . LYS A 1 430 ? -17.559 -2.584 -8.595 1.00 65.12 430 LYS A CA 1
ATOM 3389 C C . LYS A 1 430 ? -16.876 -1.995 -9.833 1.00 65.12 430 LYS A C 1
ATOM 3391 O O . LYS A 1 430 ? -16.802 -0.786 -10.010 1.00 65.12 430 LYS A O 1
ATOM 3396 N N . GLY A 1 431 ? -16.361 -2.866 -10.707 1.00 68.50 431 GLY A N 1
ATOM 3397 C CA . GLY A 1 431 ? -15.839 -2.465 -12.019 1.00 68.50 431 GLY A CA 1
ATOM 3398 C C . GLY A 1 431 ? -14.625 -1.532 -11.977 1.00 68.50 431 GLY A C 1
ATOM 3399 O O . GLY A 1 431 ? -14.412 -0.769 -12.920 1.00 68.50 431 GLY A O 1
ATOM 3400 N N . ARG A 1 432 ? -13.827 -1.566 -10.898 1.00 73.44 432 ARG A N 1
ATOM 3401 C CA . ARG A 1 432 ? -12.641 -0.712 -10.772 1.00 73.44 432 ARG A CA 1
ATOM 3402 C C . ARG A 1 432 ? -11.675 -0.971 -11.939 1.00 73.44 432 ARG A C 1
ATOM 3404 O O . ARG A 1 432 ? -11.227 -2.110 -12.100 1.00 73.44 432 ARG A O 1
ATOM 3411 N N . PRO A 1 433 ? -11.311 0.062 -12.720 1.00 77.81 433 PRO A N 1
ATOM 3412 C CA . PRO A 1 433 ? -10.360 -0.089 -13.808 1.00 77.81 433 PRO A CA 1
ATOM 3413 C C . PRO A 1 433 ? -8.918 -0.127 -13.285 1.00 77.81 433 PRO A C 1
ATOM 3415 O O . PRO A 1 433 ? -8.490 0.737 -12.513 1.00 77.81 433 PRO A O 1
ATOM 3418 N N . PHE A 1 434 ? -8.147 -1.099 -13.763 1.00 81.50 434 PHE A N 1
ATOM 3419 C CA . PHE A 1 434 ? -6.703 -1.192 -13.589 1.00 81.50 434 PHE A CA 1
ATOM 3420 C C . PHE A 1 434 ? -6.036 -0.994 -14.946 1.00 81.50 434 PHE A C 1
ATOM 3422 O O . PHE A 1 434 ? -6.132 -1.838 -15.837 1.00 81.50 434 PHE A O 1
ATOM 3429 N N . ASN A 1 435 ? -5.391 0.159 -15.099 1.00 85.19 435 ASN A N 1
ATOM 3430 C CA . ASN A 1 435 ? -4.745 0.558 -16.341 1.00 85.19 435 ASN A CA 1
ATOM 3431 C C . ASN A 1 435 ? -3.274 0.154 -16.321 1.00 85.19 435 ASN A C 1
ATOM 3433 O O . ASN A 1 435 ? -2.542 0.574 -15.426 1.00 85.19 435 ASN A O 1
ATOM 3437 N N . LEU A 1 436 ? -2.850 -0.580 -17.344 1.00 88.31 436 LEU A N 1
ATOM 3438 C CA . LEU A 1 436 ? -1.457 -0.918 -17.598 1.00 88.31 436 LEU A CA 1
ATOM 3439 C C . LEU A 1 436 ? -0.972 -0.126 -18.810 1.00 88.31 436 LEU A C 1
ATOM 3441 O O . LEU A 1 436 ? -1.541 -0.223 -19.900 1.00 88.31 436 LEU A O 1
ATOM 3445 N N . ASN A 1 437 ? 0.054 0.698 -18.604 1.00 91.69 437 ASN A N 1
ATOM 3446 C CA . ASN A 1 437 ? 0.647 1.504 -19.666 1.00 91.69 437 ASN A CA 1
ATOM 3447 C C . ASN A 1 437 ? 1.556 0.641 -20.540 1.00 91.69 437 ASN A C 1
ATOM 3449 O O . ASN A 1 437 ? 2.322 -0.172 -20.026 1.00 91.69 437 ASN A O 1
ATOM 3453 N N . VAL A 1 438 ? 1.491 0.866 -21.849 1.00 93.00 438 VAL A N 1
ATOM 3454 C CA . VAL A 1 438 ? 2.293 0.179 -22.860 1.00 93.00 438 VAL A CA 1
ATOM 3455 C C . VAL A 1 438 ? 3.289 1.155 -23.461 1.00 93.00 438 VAL A C 1
ATOM 3457 O O . VAL A 1 438 ? 2.956 2.313 -23.736 1.00 93.00 438 VAL A O 1
ATOM 3460 N N . TYR A 1 439 ? 4.508 0.671 -23.659 1.00 93.25 439 TYR A N 1
ATOM 3461 C CA . TYR A 1 439 ? 5.613 1.430 -24.220 1.00 93.25 439 TYR A CA 1
ATOM 3462 C C . TYR A 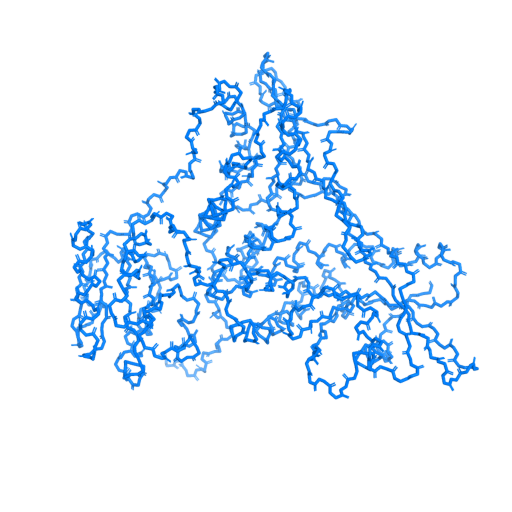1 439 ? 6.245 0.681 -25.386 1.00 93.25 439 TYR A C 1
ATOM 3464 O O . TYR A 1 439 ? 6.043 -0.522 -25.561 1.00 93.25 439 TYR A O 1
ATOM 3472 N N . GLU A 1 440 ? 7.017 1.413 -26.177 1.00 90.81 440 GLU A N 1
ATOM 3473 C CA . GLU A 1 440 ? 7.911 0.870 -27.192 1.00 90.81 440 GLU A CA 1
ATOM 3474 C C . GLU A 1 440 ? 9.259 1.592 -27.143 1.00 90.81 440 GLU A C 1
ATOM 3476 O O . GLU A 1 440 ? 9.363 2.715 -26.635 1.00 90.81 440 GLU A O 1
ATOM 3481 N N . PHE A 1 441 ? 10.282 0.957 -27.713 1.00 84.88 441 PHE A N 1
ATOM 3482 C CA . PHE A 1 441 ? 11.535 1.627 -28.032 1.00 84.88 441 PHE A CA 1
ATOM 3483 C C . PHE A 1 441 ? 11.578 2.007 -29.502 1.00 84.88 441 PHE A C 1
ATOM 3485 O O . PHE A 1 441 ? 11.335 1.185 -30.390 1.00 84.88 441 PHE A O 1
ATOM 3492 N N . ALA A 1 442 ? 11.943 3.258 -29.755 1.00 69.75 442 ALA A N 1
ATOM 3493 C CA . ALA A 1 442 ? 12.408 3.680 -31.059 1.00 69.75 442 ALA A CA 1
ATOM 3494 C C . ALA A 1 442 ? 13.926 3.468 -31.121 1.00 69.75 442 ALA A C 1
ATOM 3496 O O . ALA A 1 442 ? 14.688 4.266 -30.568 1.00 69.75 442 ALA A O 1
ATOM 3497 N N . ASP A 1 443 ? 14.359 2.393 -31.784 1.00 62.66 443 ASP A N 1
ATOM 3498 C CA . ASP A 1 443 ? 15.756 2.249 -32.189 1.00 62.66 443 ASP A CA 1
ATOM 3499 C C . ASP A 1 443 ? 15.974 2.989 -33.515 1.00 62.66 443 ASP A C 1
ATOM 3501 O O . ASP A 1 443 ? 15.525 2.562 -34.582 1.00 62.66 443 ASP A O 1
ATOM 3505 N N . ASN A 1 444 ? 16.637 4.143 -33.432 1.00 58.56 444 ASN A N 1
ATOM 3506 C CA . ASN A 1 444 ? 16.974 4.967 -34.591 1.00 58.56 444 ASN A CA 1
ATOM 3507 C C . ASN A 1 444 ? 18.295 4.543 -35.255 1.00 58.56 444 ASN A C 1
ATOM 3509 O O . ASN A 1 444 ? 18.662 5.113 -36.281 1.00 58.56 444 ASN A O 1
ATOM 3513 N N . SER A 1 445 ? 19.021 3.575 -34.684 1.00 57.28 445 SER A N 1
ATOM 3514 C CA . SER A 1 445 ? 20.351 3.177 -35.155 1.00 57.28 445 SER A CA 1
ATOM 3515 C C . SER A 1 445 ? 20.324 2.199 -36.335 1.00 57.28 445 SER A C 1
ATOM 3517 O O . SER A 1 445 ? 21.302 2.120 -37.078 1.00 57.28 445 SER A O 1
ATOM 3519 N N . ASN A 1 446 ? 19.207 1.494 -36.563 1.00 54.94 446 ASN A N 1
ATOM 3520 C CA . ASN A 1 446 ? 19.058 0.568 -37.687 1.00 54.94 446 ASN A CA 1
ATOM 3521 C C . ASN A 1 446 ? 17.643 0.625 -38.310 1.00 54.94 446 ASN A C 1
ATOM 3523 O O . ASN A 1 446 ? 16.759 -0.143 -37.917 1.00 54.94 446 ASN A O 1
ATOM 3527 N N . PRO A 1 447 ? 17.397 1.521 -39.288 1.00 54.12 447 PRO A N 1
ATOM 3528 C CA . PRO A 1 447 ? 16.069 1.732 -39.872 1.00 54.12 447 PRO A CA 1
ATOM 3529 C C . PRO A 1 447 ? 15.477 0.492 -40.567 1.00 54.12 447 PRO A C 1
ATOM 3531 O O . PRO A 1 447 ? 14.250 0.404 -40.669 1.00 54.12 447 PRO A O 1
ATOM 3534 N N . ASP A 1 448 ? 16.319 -0.471 -40.962 1.00 53.88 448 ASP A N 1
ATOM 3535 C CA . ASP A 1 448 ? 15.932 -1.698 -41.672 1.00 53.88 448 ASP A CA 1
ATOM 3536 C C . ASP A 1 448 ? 15.615 -2.882 -40.733 1.00 53.88 448 ASP A C 1
ATOM 3538 O O . ASP A 1 448 ? 15.035 -3.880 -41.161 1.00 53.88 448 ASP A O 1
ATOM 3542 N N . LYS A 1 449 ? 15.934 -2.780 -39.432 1.00 53.47 449 LYS A N 1
ATOM 3543 C CA . LYS A 1 449 ? 15.612 -3.784 -38.396 1.00 53.47 449 LYS A CA 1
ATOM 3544 C C . LYS A 1 449 ? 14.679 -3.208 -37.331 1.00 53.47 449 LYS A C 1
ATOM 3546 O O . LYS A 1 449 ? 14.971 -3.237 -36.140 1.00 53.47 449 LYS A O 1
ATOM 3551 N N . LYS A 1 450 ? 13.511 -2.711 -37.739 1.00 56.03 450 LYS A N 1
ATOM 3552 C CA . LYS A 1 450 ? 12.457 -2.287 -36.802 1.00 56.03 450 LYS A CA 1
ATOM 3553 C C . LYS A 1 450 ? 11.767 -3.492 -36.157 1.00 56.03 450 LYS A C 1
ATOM 3555 O O . LYS A 1 450 ? 10.592 -3.744 -36.412 1.00 56.03 450 LYS A O 1
ATOM 3560 N N . VAL A 1 451 ? 12.458 -4.228 -35.287 1.00 59.88 451 VAL A N 1
ATOM 3561 C CA . VAL A 1 451 ? 11.770 -5.133 -34.356 1.00 59.88 451 VAL A CA 1
ATOM 3562 C C . VAL A 1 451 ? 11.145 -4.262 -33.268 1.00 59.88 451 VAL A C 1
ATOM 3564 O O . VAL A 1 451 ? 11.690 -4.090 -32.184 1.00 59.88 451 VAL A O 1
ATOM 3567 N N . ARG A 1 452 ? 10.003 -3.647 -33.591 1.00 73.06 452 ARG A N 1
ATOM 3568 C CA . ARG A 1 452 ? 9.188 -2.932 -32.609 1.00 73.06 452 ARG A CA 1
ATOM 3569 C C . ARG A 1 452 ? 8.552 -3.976 -31.706 1.00 73.06 452 ARG A C 1
ATOM 3571 O O . ARG A 1 452 ? 7.742 -4.775 -32.170 1.00 73.06 452 ARG A O 1
ATOM 3578 N N . ARG A 1 453 ? 8.942 -3.987 -30.435 1.00 79.06 453 ARG A N 1
ATOM 3579 C CA . ARG A 1 453 ? 8.252 -4.754 -29.398 1.00 79.06 453 ARG A CA 1
ATOM 3580 C C . ARG A 1 453 ? 7.562 -3.785 -28.471 1.00 79.06 453 ARG A C 1
ATOM 3582 O O . ARG A 1 453 ? 8.180 -2.854 -27.957 1.00 79.06 453 ARG A O 1
ATOM 3589 N N . TRP A 1 454 ? 6.276 -4.017 -28.287 1.00 91.19 454 TRP A N 1
ATOM 3590 C CA . TRP A 1 454 ? 5.510 -3.335 -27.265 1.00 91.19 454 TRP A CA 1
ATOM 3591 C C . TRP A 1 454 ? 5.636 -4.094 -25.954 1.00 91.19 454 TRP A C 1
ATOM 3593 O O . TRP A 1 454 ? 5.797 -5.315 -25.943 1.00 91.19 454 TRP A O 1
ATOM 3603 N N . PHE A 1 455 ? 5.596 -3.382 -24.838 1.00 92.56 455 PHE A N 1
ATOM 3604 C CA . PHE A 1 455 ? 5.683 -4.010 -23.527 1.00 92.56 455 PHE A CA 1
ATOM 3605 C C . PHE A 1 455 ? 4.932 -3.191 -22.477 1.00 92.56 455 PHE A C 1
ATOM 3607 O O . PHE A 1 455 ? 4.983 -1.955 -22.503 1.00 92.56 455 PHE A O 1
ATOM 3614 N N . PRO A 1 456 ? 4.217 -3.848 -21.551 1.00 93.12 456 PRO A N 1
ATOM 3615 C CA . PRO A 1 456 ? 3.625 -3.164 -20.419 1.00 93.12 456 PRO A CA 1
ATOM 3616 C C . PRO A 1 456 ? 4.680 -2.894 -19.343 1.00 93.12 456 PRO A C 1
ATOM 3618 O O . PRO A 1 456 ? 5.413 -3.800 -18.938 1.00 93.12 456 PRO A O 1
ATOM 3621 N N . ALA A 1 457 ? 4.736 -1.654 -18.855 1.00 94.00 457 ALA A N 1
ATOM 3622 C CA . ALA A 1 457 ? 5.647 -1.280 -17.778 1.00 94.00 457 ALA A CA 1
ATOM 3623 C C . ALA A 1 457 ? 5.057 -0.251 -16.808 1.00 94.00 457 ALA A C 1
ATOM 3625 O O . ALA A 1 457 ? 4.191 0.558 -17.150 1.00 94.00 457 ALA A O 1
ATOM 3626 N N . GLU A 1 458 ? 5.547 -0.244 -15.575 1.00 93.19 458 GLU A N 1
ATOM 3627 C CA . GLU A 1 458 ? 5.134 0.724 -14.561 1.00 93.19 458 GLU A CA 1
ATOM 3628 C C . GLU A 1 458 ? 6.172 0.890 -13.455 1.00 93.19 458 GLU A C 1
ATOM 3630 O O . GLU A 1 458 ? 7.079 0.078 -13.315 1.00 93.19 458 GLU A O 1
ATOM 3635 N N . TYR A 1 459 ? 6.017 1.928 -12.634 1.00 93.62 459 TYR A N 1
ATOM 3636 C CA . TYR A 1 459 ? 6.767 2.024 -11.386 1.00 93.62 459 TYR A CA 1
ATOM 3637 C C . TYR A 1 459 ? 6.209 1.078 -10.324 1.00 93.62 459 TYR A C 1
ATOM 3639 O O . TYR A 1 459 ? 4.999 0.863 -10.228 1.00 93.62 459 TYR A O 1
ATOM 3647 N N . CYS A 1 460 ? 7.095 0.598 -9.456 1.00 92.75 460 CYS A N 1
ATOM 3648 C CA . CYS A 1 460 ? 6.744 -0.150 -8.260 1.00 92.75 460 CYS A CA 1
ATOM 3649 C C . CYS A 1 460 ? 5.980 0.755 -7.278 1.00 92.75 460 CYS A C 1
ATOM 3651 O O . CYS A 1 460 ? 6.580 1.509 -6.514 1.00 92.75 460 CYS A O 1
ATOM 3653 N N . THR A 1 461 ? 4.646 0.674 -7.284 1.00 90.38 461 THR A N 1
ATOM 3654 C CA . THR A 1 461 ? 3.772 1.511 -6.434 1.00 90.38 461 THR A CA 1
ATOM 3655 C C . THR A 1 461 ? 4.128 1.451 -4.934 1.00 90.38 461 THR A C 1
ATOM 3657 O O . THR A 1 461 ? 4.088 2.494 -4.279 1.00 90.38 461 THR A O 1
ATOM 3660 N N . PRO A 1 462 ? 4.534 0.298 -4.359 1.00 91.94 462 PRO A N 1
ATOM 3661 C CA . PRO A 1 462 ? 5.073 0.242 -2.998 1.00 91.94 462 PRO A CA 1
ATOM 3662 C C . PRO A 1 462 ? 6.232 1.200 -2.715 1.00 91.94 462 PRO A C 1
ATOM 3664 O O . PRO A 1 462 ? 6.327 1.719 -1.609 1.00 91.94 462 PRO A O 1
ATOM 3667 N N . MET A 1 463 ? 7.090 1.474 -3.696 1.00 90.38 463 MET A N 1
ATOM 3668 C CA . MET A 1 463 ? 8.208 2.407 -3.530 1.00 90.38 463 MET A CA 1
ATOM 3669 C C . MET A 1 463 ? 7.706 3.852 -3.505 1.00 90.38 463 MET A C 1
ATOM 3671 O O . MET A 1 463 ? 8.094 4.616 -2.629 1.00 90.38 463 MET A O 1
ATOM 3675 N N . THR A 1 464 ? 6.730 4.204 -4.348 1.00 87.25 464 THR A N 1
ATOM 3676 C CA . THR A 1 464 ? 6.029 5.499 -4.255 1.00 87.25 464 THR A CA 1
ATOM 3677 C C . THR A 1 464 ? 5.372 5.696 -2.879 1.00 87.25 464 THR A C 1
ATOM 3679 O O . THR A 1 464 ? 5.379 6.798 -2.324 1.00 87.25 464 THR A O 1
ATOM 3682 N N . CYS A 1 465 ? 4.831 4.624 -2.289 1.00 89.38 465 CYS A N 1
ATOM 3683 C CA . CYS A 1 465 ? 4.307 4.656 -0.923 1.00 89.38 465 CYS A CA 1
ATOM 3684 C C . CYS A 1 465 ? 5.415 4.965 0.096 1.00 89.38 465 CYS A C 1
ATOM 3686 O O . CYS A 1 465 ? 5.208 5.806 0.966 1.00 89.38 465 CYS A O 1
ATOM 3688 N N . LEU A 1 466 ? 6.601 4.359 -0.027 1.00 87.12 466 LEU A N 1
ATOM 3689 C CA . LEU A 1 466 ? 7.742 4.666 0.846 1.00 87.12 466 LEU A CA 1
ATOM 3690 C C . LEU A 1 466 ? 8.207 6.116 0.721 1.00 87.12 466 LEU A C 1
ATOM 3692 O O . LEU A 1 466 ? 8.532 6.729 1.735 1.00 87.12 466 LEU A O 1
ATOM 3696 N N . GLN A 1 467 ? 8.185 6.679 -0.489 1.00 87.31 467 GLN A N 1
ATOM 3697 C CA . GLN A 1 467 ? 8.480 8.097 -0.690 1.00 87.31 467 GLN A CA 1
ATOM 3698 C C . GLN A 1 467 ? 7.485 8.980 0.071 1.00 87.31 467 GLN A C 1
ATOM 3700 O O . GLN A 1 467 ? 7.882 9.907 0.771 1.00 87.31 467 GLN A O 1
ATOM 3705 N N . THR A 1 468 ? 6.194 8.638 0.009 1.00 83.00 468 THR A N 1
ATOM 3706 C CA . THR A 1 468 ? 5.156 9.342 0.778 1.00 83.00 468 THR A CA 1
ATOM 3707 C C . THR A 1 468 ? 5.419 9.222 2.278 1.00 83.00 468 THR A C 1
ATOM 3709 O O . THR A 1 468 ? 5.377 10.221 2.989 1.00 83.00 468 THR A O 1
ATOM 3712 N N . MET A 1 469 ? 5.747 8.019 2.757 1.00 80.44 469 MET A N 1
ATOM 3713 C CA . MET A 1 469 ? 6.055 7.749 4.165 1.00 80.44 469 MET A CA 1
ATOM 3714 C C . MET A 1 469 ? 7.274 8.527 4.679 1.00 80.44 469 MET A C 1
ATOM 3716 O O . MET A 1 469 ? 7.267 8.958 5.829 1.00 80.44 469 MET A O 1
ATOM 3720 N N . GLU A 1 470 ? 8.299 8.718 3.847 1.00 77.88 470 GLU A N 1
ATOM 3721 C CA . GLU A 1 470 ? 9.466 9.543 4.178 1.00 77.88 470 GLU A CA 1
ATOM 3722 C C . GLU A 1 470 ? 9.092 11.024 4.326 1.00 77.88 470 GLU A C 1
ATOM 3724 O O . GLU A 1 470 ? 9.540 11.686 5.262 1.00 77.88 470 GLU A O 1
ATOM 3729 N N . THR A 1 471 ? 8.256 11.541 3.421 1.00 73.88 471 THR A N 1
ATOM 3730 C CA . THR A 1 471 ? 7.826 12.949 3.444 1.00 73.88 471 THR A CA 1
ATOM 3731 C C . THR A 1 471 ? 6.757 13.249 4.499 1.00 73.88 471 THR A C 1
ATOM 3733 O O . THR A 1 471 ? 6.629 14.389 4.942 1.00 73.88 471 THR A O 1
ATOM 3736 N N . ASP A 1 472 ? 5.995 12.235 4.911 1.00 67.94 472 ASP A N 1
ATOM 3737 C CA . ASP A 1 472 ? 4.966 12.335 5.943 1.00 67.94 472 ASP A CA 1
ATOM 3738 C C . ASP A 1 472 ? 5.535 12.077 7.354 1.00 67.94 472 ASP A C 1
ATOM 3740 O O . ASP A 1 472 ? 6.728 11.910 7.599 1.00 67.94 472 ASP A O 1
ATOM 3744 N N . PHE A 1 473 ? 4.653 12.023 8.349 1.00 59.56 473 PHE A N 1
ATOM 3745 C CA . PHE A 1 473 ? 4.996 11.701 9.734 1.00 59.56 473 PHE A CA 1
ATOM 3746 C C . PHE A 1 473 ? 5.167 10.191 9.997 1.00 59.56 473 PHE A C 1
ATOM 3748 O O . PHE A 1 473 ? 5.164 9.772 11.156 1.00 59.56 473 PHE A O 1
ATOM 3755 N N . ALA A 1 474 ? 5.353 9.369 8.956 1.00 57.88 474 ALA A N 1
ATOM 3756 C CA . ALA A 1 474 ? 5.509 7.917 9.090 1.00 57.88 474 ALA A CA 1
ATOM 3757 C C . ALA A 1 474 ? 6.862 7.503 9.691 1.00 57.88 474 ALA A C 1
ATOM 3759 O O . ALA A 1 474 ? 7.065 6.322 9.941 1.00 57.88 474 ALA A O 1
ATOM 3760 N N . GLY A 1 475 ? 7.782 8.470 9.847 1.00 58.03 475 GLY A N 1
ATOM 3761 C CA . GLY A 1 475 ? 9.119 8.332 10.434 1.00 58.03 475 GLY A CA 1
ATOM 3762 C C . GLY A 1 475 ? 10.021 7.305 9.757 1.00 58.03 475 GLY A C 1
ATOM 3763 O O . GLY A 1 475 ? 10.858 6.680 10.407 1.00 58.03 475 GLY A O 1
ATOM 3764 N N . ILE A 1 476 ? 9.893 7.193 8.435 1.00 64.38 476 ILE A N 1
ATOM 3765 C CA . ILE A 1 476 ? 10.907 6.588 7.574 1.00 64.38 476 ILE A CA 1
ATOM 3766 C C . ILE A 1 476 ? 11.943 7.663 7.234 1.00 64.38 476 ILE A C 1
ATOM 3768 O O . ILE A 1 476 ? 11.595 8.726 6.733 1.00 64.38 476 ILE A O 1
ATOM 3772 N N . SER A 1 477 ? 13.221 7.403 7.515 1.00 65.81 477 SER A N 1
ATOM 3773 C CA . SER A 1 477 ? 14.327 8.239 7.029 1.00 65.81 477 SER A CA 1
ATOM 3774 C C . SER A 1 477 ? 14.794 7.785 5.645 1.00 65.81 477 SER A C 1
ATOM 3776 O O . SER A 1 477 ? 14.559 6.637 5.266 1.00 65.81 477 SER A O 1
ATOM 3778 N N . THR A 1 478 ? 15.550 8.624 4.935 1.00 73.81 478 THR A N 1
ATOM 3779 C CA . THR A 1 478 ? 16.194 8.253 3.662 1.00 73.81 478 THR A CA 1
ATOM 3780 C C . THR A 1 478 ? 17.039 6.986 3.795 1.00 73.81 478 THR A C 1
ATOM 3782 O O . THR A 1 478 ? 16.871 6.048 3.023 1.00 73.81 478 THR A O 1
ATOM 3785 N N . ALA A 1 479 ? 17.849 6.885 4.854 1.00 68.31 479 ALA A N 1
ATOM 3786 C CA . ALA A 1 479 ? 18.640 5.685 5.136 1.00 68.31 479 ALA A CA 1
ATOM 3787 C C . ALA A 1 479 ? 17.766 4.439 5.388 1.00 68.31 479 ALA A C 1
ATOM 3789 O O . ALA A 1 479 ? 18.109 3.329 4.985 1.00 68.31 479 ALA A O 1
ATOM 3790 N N . THR A 1 480 ? 16.608 4.597 6.038 1.00 68.12 480 THR A N 1
ATOM 3791 C CA . THR A 1 480 ? 15.668 3.482 6.250 1.00 68.12 480 THR A CA 1
ATOM 3792 C C . THR A 1 480 ? 15.027 3.057 4.929 1.00 68.12 480 THR A C 1
ATOM 3794 O O . THR A 1 480 ? 14.961 1.866 4.632 1.00 68.12 480 THR A O 1
ATOM 3797 N N . LYS A 1 481 ? 14.606 4.025 4.108 1.00 79.19 481 LYS A N 1
ATOM 3798 C CA . LYS A 1 481 ? 14.024 3.814 2.776 1.00 79.19 481 LYS A CA 1
ATOM 3799 C C . LYS A 1 481 ? 14.966 3.021 1.866 1.00 79.19 481 LYS A C 1
ATOM 3801 O O . LYS A 1 481 ? 14.541 2.042 1.255 1.00 79.19 481 LYS A O 1
ATOM 3806 N N . GLU A 1 482 ? 16.250 3.376 1.846 1.00 77.94 482 GLU A N 1
ATOM 3807 C CA . GLU A 1 482 ? 17.273 2.669 1.062 1.00 77.94 482 GLU A CA 1
ATOM 3808 C C . GLU A 1 482 ? 17.464 1.209 1.505 1.00 77.94 482 GLU A C 1
ATOM 3810 O O . GLU A 1 482 ? 17.665 0.331 0.666 1.00 77.94 482 GLU A O 1
ATOM 3815 N N . ASN A 1 483 ? 17.330 0.919 2.803 1.00 72.75 483 ASN A N 1
ATOM 3816 C CA . ASN A 1 483 ? 17.427 -0.442 3.342 1.00 72.75 483 ASN A CA 1
ATOM 3817 C C . ASN A 1 483 ? 16.166 -1.293 3.098 1.00 72.75 483 ASN A C 1
ATOM 3819 O O . ASN A 1 483 ? 16.247 -2.520 2.996 1.00 72.75 483 ASN A O 1
ATOM 3823 N N . ILE A 1 484 ? 14.997 -0.658 2.988 1.00 76.75 484 ILE A N 1
ATOM 3824 C CA . ILE A 1 484 ? 13.712 -1.332 2.752 1.00 76.75 484 ILE A CA 1
ATOM 3825 C C . ILE A 1 484 ? 13.643 -1.933 1.342 1.00 76.75 484 ILE A C 1
ATOM 3827 O O . ILE A 1 484 ? 13.090 -3.019 1.160 1.00 76.75 484 ILE A O 1
ATOM 3831 N N . GLY A 1 485 ? 14.211 -1.260 0.342 1.00 81.12 485 GLY A N 1
ATOM 3832 C CA . GLY A 1 485 ? 14.136 -1.687 -1.054 1.00 81.12 485 GLY A CA 1
ATOM 3833 C C . GLY A 1 485 ? 14.673 -3.108 -1.318 1.00 81.12 485 GLY A C 1
ATOM 3834 O O . GLY A 1 485 ? 13.933 -3.946 -1.842 1.00 81.12 485 GLY A O 1
ATOM 3835 N N . PRO A 1 486 ? 15.912 -3.452 -0.906 1.00 80.44 486 PRO A N 1
ATOM 3836 C CA . PRO A 1 486 ? 16.446 -4.809 -1.049 1.00 80.44 486 PRO A CA 1
ATOM 3837 C C . PRO A 1 486 ? 15.606 -5.875 -0.332 1.00 80.44 486 PRO A C 1
ATOM 3839 O O . PRO A 1 486 ? 15.414 -6.975 -0.855 1.00 80.44 486 PRO A O 1
ATOM 3842 N N . MET A 1 487 ? 15.061 -5.548 0.845 1.00 78.31 487 MET A N 1
ATOM 3843 C CA . MET A 1 487 ? 14.155 -6.438 1.578 1.00 78.31 487 MET A CA 1
ATOM 3844 C C . MET A 1 487 ? 12.854 -6.669 0.803 1.00 78.31 487 MET A C 1
ATOM 3846 O O . MET A 1 487 ? 12.383 -7.804 0.724 1.00 78.31 487 MET A O 1
ATOM 3850 N N . PHE A 1 488 ? 12.299 -5.615 0.198 1.00 85.50 488 PHE A N 1
ATOM 3851 C CA . PHE A 1 488 ? 11.124 -5.705 -0.661 1.00 85.50 488 PHE A CA 1
ATOM 3852 C C . PHE A 1 488 ? 11.387 -6.582 -1.880 1.00 85.50 488 PHE A C 1
ATOM 3854 O O . PHE A 1 488 ? 10.593 -7.477 -2.146 1.00 85.50 488 PHE A O 1
ATOM 3861 N N . LYS A 1 489 ? 12.509 -6.384 -2.584 1.00 87.00 489 LYS A N 1
ATOM 3862 C CA . LYS A 1 489 ? 12.879 -7.210 -3.743 1.00 87.00 489 LYS A CA 1
ATOM 3863 C C . LYS A 1 489 ? 12.976 -8.685 -3.375 1.00 87.00 489 LYS A C 1
ATOM 3865 O O . LYS A 1 489 ? 12.396 -9.520 -4.061 1.00 87.00 489 LYS A O 1
ATOM 3870 N N . LYS A 1 490 ? 13.659 -8.993 -2.270 1.00 80.94 490 LYS A N 1
ATOM 3871 C CA . LYS A 1 490 ? 13.787 -10.366 -1.780 1.00 80.94 490 LYS A CA 1
ATOM 3872 C C . LYS A 1 490 ? 12.419 -10.992 -1.501 1.00 80.94 490 LYS A C 1
ATOM 3874 O O . LYS A 1 490 ? 12.144 -12.079 -1.995 1.00 80.94 490 LYS A O 1
ATOM 3879 N N . LEU A 1 491 ? 11.556 -10.303 -0.751 1.00 81.38 491 LEU A N 1
ATOM 3880 C CA . LEU A 1 491 ? 10.223 -10.821 -0.440 1.00 81.38 491 LEU A CA 1
ATOM 3881 C C . LEU A 1 491 ? 9.349 -10.945 -1.696 1.00 81.38 491 LEU A C 1
ATOM 3883 O O . LEU A 1 491 ? 8.620 -11.920 -1.841 1.00 81.38 491 LEU A O 1
ATOM 3887 N N . PHE A 1 492 ? 9.444 -9.990 -2.620 1.00 88.19 492 PHE A N 1
ATOM 3888 C CA . PHE A 1 492 ? 8.742 -10.032 -3.897 1.00 88.19 492 PHE A CA 1
ATOM 3889 C C . PHE A 1 492 ? 9.109 -11.293 -4.682 1.00 88.19 492 PHE A C 1
ATOM 3891 O O . PHE A 1 492 ? 8.218 -12.045 -5.073 1.00 88.19 492 PHE A O 1
ATOM 3898 N N . ASP A 1 493 ? 10.408 -11.562 -4.839 1.00 86.12 493 ASP A N 1
ATOM 3899 C CA . ASP A 1 493 ? 10.925 -12.756 -5.517 1.00 86.12 493 ASP A CA 1
ATOM 3900 C C . ASP A 1 493 ? 10.466 -14.045 -4.820 1.00 86.12 493 ASP A C 1
ATOM 3902 O O . ASP A 1 493 ? 10.045 -15.007 -5.466 1.00 86.12 493 ASP A O 1
ATOM 3906 N N . GLU A 1 494 ? 10.493 -14.058 -3.485 1.00 82.75 494 GLU A N 1
ATOM 3907 C CA . GLU A 1 494 ? 10.002 -15.171 -2.668 1.00 82.75 494 GLU A CA 1
ATOM 3908 C C . GLU A 1 494 ? 8.494 -15.400 -2.794 1.00 82.75 494 GLU A C 1
ATOM 3910 O O . GLU A 1 494 ? 8.050 -16.525 -2.585 1.00 82.75 494 GLU A O 1
ATOM 3915 N N . ILE A 1 495 ? 7.691 -14.376 -3.094 1.00 84.00 495 ILE A N 1
ATOM 3916 C CA . ILE A 1 495 ? 6.247 -14.515 -3.321 1.00 84.00 495 ILE A CA 1
ATOM 3917 C C . ILE A 1 495 ? 5.990 -15.036 -4.733 1.00 84.00 495 ILE A C 1
ATOM 3919 O O . ILE A 1 495 ? 5.303 -16.045 -4.891 1.00 84.00 495 ILE A O 1
ATOM 3923 N N . VAL A 1 496 ? 6.562 -14.395 -5.758 1.00 86.62 496 VAL A N 1
ATOM 3924 C CA . VAL A 1 496 ? 6.312 -14.763 -7.165 1.00 86.62 496 VAL A CA 1
ATOM 3925 C C . VAL A 1 496 ? 6.858 -16.145 -7.527 1.00 86.62 496 VAL A C 1
ATOM 3927 O O . VAL A 1 496 ? 6.357 -16.781 -8.449 1.00 86.62 496 VAL A O 1
ATOM 3930 N N . SER A 1 497 ? 7.851 -16.643 -6.786 1.00 84.81 497 SER A N 1
ATOM 3931 C CA . SER A 1 497 ? 8.421 -17.978 -6.996 1.00 84.81 497 SER A CA 1
ATOM 3932 C C . SER A 1 497 ? 7.590 -19.127 -6.412 1.00 84.81 497 SER A C 1
ATOM 3934 O O . SER A 1 497 ? 7.881 -20.281 -6.738 1.00 84.81 497 SER A O 1
ATOM 3936 N N . ARG A 1 498 ? 6.561 -18.855 -5.593 1.00 83.06 498 ARG A N 1
ATOM 3937 C CA . ARG A 1 498 ? 5.757 -19.900 -4.929 1.00 83.06 498 ARG A CA 1
ATOM 3938 C C . ARG A 1 498 ? 4.859 -20.640 -5.906 1.00 83.06 498 ARG A C 1
ATOM 3940 O O . ARG A 1 498 ? 4.227 -20.027 -6.761 1.00 83.06 498 ARG A O 1
ATOM 3947 N N . ASP A 1 499 ? 4.701 -21.942 -5.697 1.00 82.06 499 ASP A N 1
ATOM 3948 C CA . ASP A 1 499 ? 3.934 -22.804 -6.603 1.00 82.06 499 ASP A CA 1
ATOM 3949 C C . ASP A 1 499 ? 2.482 -22.355 -6.769 1.00 82.06 499 ASP A C 1
ATOM 3951 O O . ASP A 1 499 ? 2.002 -22.249 -7.892 1.00 82.06 499 ASP A O 1
ATOM 3955 N N . TYR A 1 500 ? 1.786 -22.006 -5.682 1.00 81.19 500 TYR A N 1
ATOM 3956 C CA . TYR A 1 500 ? 0.402 -21.527 -5.783 1.00 81.19 500 TYR A CA 1
ATOM 3957 C C . TYR A 1 500 ? 0.299 -20.200 -6.561 1.00 81.19 500 TYR A C 1
ATOM 3959 O O . TYR A 1 500 ? -0.713 -19.933 -7.210 1.00 81.19 500 TYR A O 1
ATOM 3967 N N . VAL A 1 501 ? 1.342 -19.361 -6.507 1.00 81.25 501 VAL A N 1
ATOM 3968 C CA . VAL A 1 501 ? 1.412 -18.101 -7.257 1.00 81.25 501 VAL A CA 1
ATOM 3969 C C . VAL A 1 501 ? 1.646 -18.386 -8.729 1.00 81.25 501 VAL A C 1
ATOM 3971 O O . VAL A 1 501 ? 0.911 -17.864 -9.563 1.00 81.25 501 VAL A O 1
ATOM 3974 N N . LYS A 1 502 ? 2.596 -19.263 -9.049 1.00 83.75 502 LYS A N 1
ATOM 3975 C CA . LYS A 1 502 ? 2.852 -19.722 -10.419 1.00 83.75 502 LYS A CA 1
ATOM 3976 C C . LYS A 1 502 ? 1.633 -20.398 -11.034 1.00 83.75 502 LYS A C 1
ATOM 3978 O O . LYS A 1 502 ? 1.319 -20.141 -12.188 1.00 83.75 502 LYS A O 1
ATOM 3983 N N . GLN A 1 503 ? 0.890 -21.186 -10.259 1.00 83.00 503 GLN A N 1
ATOM 3984 C CA . GLN A 1 503 ? -0.371 -21.785 -10.701 1.00 83.00 503 GLN A CA 1
ATOM 3985 C C . GLN A 1 503 ? -1.432 -20.728 -11.033 1.00 83.00 503 GLN A C 1
ATOM 3987 O O . GLN A 1 503 ? -2.189 -20.911 -11.982 1.00 83.00 503 GLN A O 1
ATOM 3992 N N . LYS A 1 504 ? -1.494 -19.624 -10.274 1.00 81.19 504 LYS A N 1
ATOM 3993 C CA . LYS A 1 504 ? -2.474 -18.551 -10.504 1.00 81.19 504 LYS A CA 1
ATOM 3994 C C . LYS A 1 504 ? -2.070 -17.577 -11.611 1.00 81.19 504 LYS A C 1
ATOM 3996 O O . LYS A 1 504 ? -2.913 -17.227 -12.429 1.00 81.19 504 LYS A O 1
ATOM 4001 N N . LEU A 1 505 ? -0.827 -17.096 -11.620 1.00 81.19 505 LEU A N 1
ATOM 4002 C CA . LEU A 1 505 ? -0.358 -16.088 -12.580 1.00 81.19 505 LEU A CA 1
ATOM 4003 C C . LEU A 1 505 ? 0.184 -16.718 -13.869 1.00 81.19 505 LEU A C 1
ATOM 4005 O O . LEU A 1 505 ? 0.095 -16.116 -14.934 1.00 81.19 505 LEU A O 1
ATOM 4009 N N . GLY A 1 506 ? 0.728 -17.928 -13.791 1.00 78.12 506 GLY A N 1
ATOM 4010 C CA . GLY A 1 506 ? 1.641 -18.474 -14.790 1.00 78.12 506 GLY A CA 1
ATOM 4011 C C . GLY A 1 506 ? 3.083 -18.019 -14.547 1.00 78.12 506 GLY A C 1
ATOM 4012 O O . GLY A 1 506 ? 3.342 -17.018 -13.872 1.00 78.12 506 GLY A O 1
ATOM 4013 N N . ASP A 1 507 ? 4.034 -18.761 -15.109 1.00 80.00 507 ASP A N 1
ATOM 4014 C CA . ASP A 1 507 ? 5.453 -18.432 -14.997 1.00 80.00 507 ASP A CA 1
ATOM 4015 C C . ASP A 1 507 ? 5.816 -17.156 -15.778 1.00 80.00 507 ASP A C 1
ATOM 4017 O O . ASP A 1 507 ? 5.250 -16.859 -16.833 1.00 80.00 507 ASP A O 1
ATOM 4021 N N . ASN A 1 508 ? 6.786 -16.404 -15.246 1.00 81.75 508 ASN A N 1
ATOM 4022 C CA . ASN A 1 508 ? 7.430 -15.249 -15.890 1.00 81.75 508 ASN A CA 1
ATOM 4023 C C . ASN A 1 508 ? 6.474 -14.124 -16.362 1.00 81.75 508 ASN A C 1
ATOM 4025 O O . ASN A 1 508 ? 6.768 -13.407 -17.316 1.00 81.75 508 ASN A O 1
ATOM 4029 N N . LYS A 1 509 ? 5.324 -13.934 -15.698 1.00 87.50 509 LYS A N 1
ATOM 4030 C CA . LYS A 1 509 ? 4.363 -12.857 -16.027 1.00 87.50 509 LYS A CA 1
ATOM 4031 C C . LYS A 1 509 ? 4.724 -11.476 -15.492 1.00 87.50 509 LYS A C 1
ATOM 4033 O O . LYS A 1 509 ? 4.118 -10.490 -15.910 1.00 87.50 509 LYS A O 1
ATOM 4038 N N . VAL A 1 510 ? 5.670 -11.393 -14.565 1.00 91.62 510 VAL A N 1
ATOM 4039 C CA . VAL A 1 510 ? 6.107 -10.136 -13.959 1.00 91.62 510 VAL A CA 1
ATOM 4040 C C . VAL A 1 510 ? 7.605 -10.175 -13.690 1.00 91.62 510 VAL A C 1
ATOM 4042 O O . VAL A 1 510 ? 8.123 -11.204 -13.260 1.00 91.62 510 VAL A O 1
ATOM 4045 N N . SER A 1 511 ? 8.300 -9.062 -13.922 1.00 92.75 511 SER A N 1
ATOM 4046 C CA . SER A 1 511 ? 9.649 -8.835 -13.394 1.00 92.75 511 SER A CA 1
ATOM 4047 C C . SER A 1 511 ? 9.721 -7.531 -12.623 1.00 92.75 511 SER A C 1
ATOM 4049 O O . SER A 1 511 ? 9.005 -6.576 -12.912 1.00 92.75 511 SER A O 1
ATOM 4051 N N . LEU A 1 512 ? 10.600 -7.510 -11.624 1.00 94.88 512 LEU A N 1
ATOM 4052 C CA . LEU A 1 512 ? 10.933 -6.320 -10.858 1.00 94.88 512 LEU A CA 1
ATOM 4053 C C . LEU A 1 512 ? 12.377 -5.924 -11.177 1.00 94.88 512 LEU A C 1
ATOM 4055 O O . LEU A 1 512 ? 13.311 -6.629 -10.792 1.00 94.88 512 LEU A O 1
ATOM 4059 N N . ILE A 1 513 ? 12.552 -4.804 -11.874 1.00 94.50 513 ILE A N 1
ATOM 4060 C CA . ILE A 1 513 ? 13.852 -4.233 -12.231 1.00 94.50 513 ILE A CA 1
ATOM 4061 C C . ILE A 1 513 ? 14.229 -3.177 -11.198 1.00 94.50 513 ILE A C 1
ATOM 4063 O O . ILE A 1 513 ? 13.427 -2.301 -10.886 1.00 94.50 513 ILE A O 1
ATOM 4067 N N . TYR A 1 514 ? 15.461 -3.238 -10.703 1.00 93.31 514 TYR A N 1
ATOM 4068 C CA . TYR A 1 514 ? 16.050 -2.186 -9.882 1.00 93.31 514 TYR A CA 1
ATOM 4069 C C . TYR A 1 514 ? 16.807 -1.177 -10.753 1.00 93.31 514 TYR A C 1
ATOM 4071 O O . TYR A 1 514 ? 17.570 -1.581 -11.630 1.00 93.31 514 TYR A O 1
ATOM 4079 N N . PHE A 1 515 ? 16.632 0.116 -10.484 1.00 93.75 515 PHE A N 1
ATOM 4080 C CA . PHE A 1 515 ? 17.332 1.204 -11.160 1.00 93.75 515 PHE A CA 1
ATOM 4081 C C . PHE A 1 515 ? 17.829 2.253 -10.156 1.00 93.75 515 PHE A C 1
ATOM 4083 O O . PHE A 1 515 ? 17.039 2.816 -9.399 1.00 93.75 515 PHE A O 1
ATOM 4090 N N . ASP A 1 516 ? 19.138 2.527 -10.160 1.00 92.44 516 ASP A N 1
ATOM 4091 C CA . ASP A 1 516 ? 19.752 3.608 -9.377 1.00 92.44 516 ASP A CA 1
ATOM 4092 C C . ASP A 1 516 ? 19.720 4.921 -10.175 1.00 92.44 516 ASP A C 1
ATOM 4094 O O . ASP A 1 516 ? 20.586 5.217 -10.998 1.00 92.44 516 ASP A O 1
ATOM 4098 N N . ASP A 1 517 ? 18.701 5.735 -9.940 1.00 90.12 517 ASP A N 1
ATOM 4099 C CA . ASP A 1 517 ? 18.497 7.003 -10.634 1.00 90.12 517 ASP A CA 1
ATOM 4100 C C . ASP A 1 517 ? 19.506 8.100 -10.252 1.00 90.12 517 ASP A C 1
ATOM 4102 O O . ASP A 1 517 ? 19.629 9.094 -10.972 1.00 90.12 517 ASP A O 1
ATOM 4106 N N . HIS A 1 518 ? 20.309 7.914 -9.203 1.00 86.31 518 HIS A N 1
ATOM 4107 C CA . HIS A 1 518 ? 21.361 8.860 -8.826 1.00 86.31 518 HIS A CA 1
ATOM 4108 C C . HIS A 1 518 ? 22.682 8.568 -9.538 1.00 86.31 518 HIS A C 1
ATOM 4110 O O . HIS A 1 518 ? 23.322 9.487 -10.050 1.00 86.31 518 HIS A O 1
ATOM 4116 N N . HIS A 1 519 ? 23.071 7.294 -9.616 1.00 77.88 519 HIS A N 1
ATOM 4117 C CA . HIS A 1 519 ? 24.435 6.906 -9.994 1.00 77.88 519 HIS A CA 1
ATOM 4118 C C . HIS A 1 519 ? 24.520 5.768 -11.014 1.00 77.88 519 HIS A C 1
ATOM 4120 O O . HIS A 1 519 ? 25.603 5.233 -11.223 1.00 77.88 519 HIS A O 1
ATOM 4126 N N . SER A 1 520 ? 23.420 5.375 -11.667 1.00 74.38 520 SER A N 1
ATOM 4127 C CA . SER A 1 520 ? 23.506 4.273 -12.630 1.00 74.38 520 SER A CA 1
ATOM 4128 C C . SER A 1 520 ? 24.307 4.648 -13.880 1.00 74.38 520 SER A C 1
ATOM 4130 O O . SER A 1 520 ? 23.869 5.480 -14.685 1.00 74.38 520 SER A O 1
ATOM 4132 N N . ASP A 1 521 ? 25.432 3.948 -14.056 1.00 79.88 521 ASP A N 1
ATOM 4133 C CA . ASP A 1 521 ? 26.211 3.875 -15.298 1.00 79.88 521 ASP A CA 1
ATOM 4134 C C . ASP A 1 521 ? 25.436 3.164 -16.418 1.00 79.88 521 ASP A C 1
ATOM 4136 O O . ASP A 1 521 ? 25.730 3.343 -17.597 1.00 79.88 521 ASP A O 1
ATOM 4140 N N . THR A 1 522 ? 24.434 2.352 -16.057 1.00 87.50 522 THR A N 1
ATOM 4141 C CA . THR A 1 522 ? 23.554 1.657 -17.003 1.00 87.50 522 THR A CA 1
ATOM 4142 C C . THR A 1 522 ? 22.229 2.417 -17.139 1.00 87.50 522 THR A C 1
ATOM 4144 O O . THR A 1 522 ? 21.452 2.468 -16.179 1.00 87.50 522 THR A O 1
ATOM 4147 N N . PRO A 1 523 ? 21.929 3.017 -18.299 1.00 90.50 523 PRO A N 1
ATOM 4148 C CA . PRO A 1 523 ? 20.626 3.616 -18.567 1.00 90.50 523 PRO A CA 1
ATOM 4149 C C . PRO A 1 523 ? 19.465 2.644 -18.309 1.00 90.50 523 PRO A C 1
ATOM 4151 O O . PRO A 1 523 ? 19.544 1.459 -18.628 1.00 90.50 523 PRO A O 1
ATOM 4154 N N . LEU A 1 524 ? 18.341 3.147 -17.787 1.00 92.75 524 LEU A N 1
ATOM 4155 C CA . LEU A 1 524 ? 17.143 2.327 -17.549 1.00 92.75 524 LEU A CA 1
ATOM 4156 C C . LEU A 1 524 ? 16.656 1.630 -18.834 1.00 92.75 524 LEU A C 1
ATOM 4158 O O . LEU A 1 524 ? 16.187 0.496 -18.772 1.00 92.75 524 LEU A O 1
ATOM 4162 N N . ILE A 1 525 ? 16.818 2.270 -19.998 1.00 91.25 525 ILE A N 1
ATOM 4163 C CA . ILE A 1 525 ? 16.476 1.671 -21.293 1.00 91.25 525 ILE A CA 1
ATOM 4164 C C . ILE A 1 525 ? 17.233 0.361 -21.560 1.00 91.25 525 ILE A C 1
ATOM 4166 O O . ILE A 1 525 ? 16.627 -0.577 -22.061 1.00 91.25 525 ILE A O 1
ATOM 4170 N N . ASP A 1 526 ? 18.500 0.244 -21.146 1.00 89.69 526 ASP A N 1
ATOM 4171 C CA . ASP A 1 526 ? 19.294 -0.982 -21.315 1.00 89.69 526 ASP A CA 1
ATOM 4172 C C . ASP A 1 526 ? 18.776 -2.121 -20.432 1.00 89.69 526 ASP A C 1
ATOM 4174 O O . ASP A 1 526 ? 18.703 -3.275 -20.857 1.00 89.69 526 ASP A O 1
ATOM 4178 N N . LEU A 1 527 ? 18.377 -1.795 -19.198 1.00 92.75 527 LEU A N 1
ATOM 4179 C CA . LEU A 1 527 ? 17.802 -2.769 -18.268 1.00 92.75 527 LEU A CA 1
ATOM 4180 C C . LEU A 1 527 ? 16.457 -3.294 -18.776 1.00 92.75 527 LEU A C 1
ATOM 4182 O O . LEU A 1 527 ? 16.190 -4.492 -18.704 1.00 92.75 527 LEU A O 1
ATOM 4186 N N . LEU A 1 528 ? 15.625 -2.401 -19.313 1.00 92.31 528 LEU A N 1
ATOM 4187 C CA . LEU A 1 528 ? 14.346 -2.763 -19.912 1.00 92.31 528 LEU A CA 1
ATOM 4188 C C . LEU A 1 528 ? 14.544 -3.598 -21.185 1.00 92.31 528 LEU A C 1
ATOM 4190 O O . LEU A 1 528 ? 13.927 -4.652 -21.318 1.00 92.31 528 LEU A O 1
ATOM 4194 N N . GLU A 1 529 ? 15.418 -3.169 -22.103 1.00 88.44 529 GLU A N 1
ATOM 4195 C CA . GLU A 1 529 ? 15.720 -3.899 -23.342 1.00 88.44 529 GLU A CA 1
ATOM 4196 C C . GLU A 1 529 ? 16.198 -5.321 -23.062 1.00 88.44 529 GLU A C 1
ATOM 4198 O O . GLU A 1 529 ? 15.763 -6.246 -23.744 1.00 88.44 529 GLU A O 1
ATOM 4203 N N . LYS A 1 530 ? 17.022 -5.522 -22.029 1.00 89.62 530 LYS A N 1
ATOM 4204 C CA . LYS A 1 530 ? 17.456 -6.859 -21.612 1.00 89.62 530 LYS A CA 1
ATOM 4205 C C . LYS A 1 530 ? 16.277 -7.775 -21.268 1.00 89.62 530 LYS A C 1
ATOM 4207 O O . LYS A 1 530 ? 16.273 -8.928 -21.683 1.00 89.62 530 LYS A O 1
ATOM 4212 N N . GLU A 1 531 ? 15.279 -7.272 -20.546 1.00 89.75 531 GLU A N 1
ATOM 4213 C CA . GLU A 1 531 ? 14.074 -8.042 -20.200 1.00 89.75 531 GLU A CA 1
ATOM 4214 C C . GLU A 1 531 ? 13.155 -8.272 -21.409 1.00 89.75 531 GLU A C 1
ATOM 4216 O O . GLU A 1 531 ? 12.468 -9.286 -21.494 1.00 89.75 531 GLU A O 1
ATOM 4221 N N . ILE A 1 532 ? 13.139 -7.331 -22.353 1.00 87.56 532 ILE A N 1
ATOM 4222 C CA . ILE A 1 532 ? 12.286 -7.346 -23.553 1.00 87.56 532 ILE A CA 1
ATOM 4223 C C . ILE A 1 532 ? 12.847 -8.247 -24.655 1.00 87.56 532 ILE A C 1
ATOM 4225 O O . ILE A 1 532 ? 12.103 -8.854 -25.432 1.00 87.56 532 ILE A O 1
ATOM 4229 N N . MET A 1 533 ? 14.170 -8.309 -24.750 1.00 83.81 533 MET A N 1
ATOM 4230 C CA . MET A 1 533 ? 14.898 -9.101 -25.735 1.00 83.81 533 MET A CA 1
ATOM 4231 C C . MET A 1 533 ? 15.278 -10.488 -25.219 1.00 83.81 533 MET A C 1
ATOM 4233 O O . MET A 1 533 ? 15.880 -11.253 -25.972 1.00 83.81 533 MET A O 1
ATOM 4237 N N . ASP A 1 534 ? 14.898 -10.826 -23.985 1.00 83.12 534 ASP A N 1
ATOM 4238 C CA . ASP A 1 534 ? 15.024 -12.172 -23.436 1.00 83.12 534 ASP A CA 1
ATOM 4239 C C . ASP A 1 534 ? 14.395 -13.196 -24.409 1.00 83.12 534 ASP A C 1
ATOM 4241 O O . ASP A 1 534 ? 13.209 -13.078 -24.740 1.00 83.12 534 ASP A O 1
ATOM 4245 N N . PRO A 1 535 ? 15.163 -14.180 -24.919 1.00 76.94 535 PRO A N 1
ATOM 4246 C CA . PRO A 1 535 ? 14.646 -15.216 -25.810 1.00 76.94 535 PRO A CA 1
ATOM 4247 C C . PRO A 1 535 ? 13.494 -16.029 -25.209 1.00 76.94 535 PRO A C 1
ATOM 4249 O O . PRO A 1 535 ? 12.695 -16.588 -25.958 1.00 76.94 535 PRO A O 1
ATOM 4252 N N . GLU A 1 536 ? 13.399 -16.093 -23.878 1.00 80.50 536 GLU A N 1
ATOM 4253 C CA . GLU A 1 536 ? 12.320 -16.781 -23.165 1.00 80.50 536 GLU A CA 1
ATOM 4254 C C . GLU A 1 536 ? 11.066 -15.904 -22.989 1.00 80.50 536 GLU A C 1
ATOM 4256 O O . GLU A 1 536 ? 10.013 -16.386 -22.552 1.00 80.50 536 GLU A O 1
ATOM 4261 N N . ALA A 1 537 ? 11.129 -14.616 -23.351 1.00 80.56 537 ALA A N 1
ATOM 4262 C CA . ALA A 1 537 ? 9.980 -13.725 -23.285 1.00 80.56 537 ALA A CA 1
ATOM 4263 C C . ALA A 1 537 ? 8.904 -14.154 -24.293 1.00 80.56 537 ALA A C 1
ATOM 4265 O O . ALA A 1 537 ? 9.084 -14.119 -25.511 1.00 80.56 537 ALA A O 1
ATOM 4266 N N . THR A 1 538 ? 7.730 -14.516 -23.777 1.00 83.12 538 THR A N 1
ATOM 4267 C CA . THR A 1 538 ? 6.571 -14.823 -24.620 1.00 83.12 538 THR A CA 1
ATOM 4268 C C . THR A 1 538 ? 6.007 -13.535 -25.225 1.00 83.12 538 THR A C 1
ATOM 4270 O O . THR A 1 538 ? 5.736 -12.576 -24.503 1.00 83.12 538 THR A O 1
ATOM 4273 N N . VAL A 1 539 ? 5.775 -13.524 -26.539 1.00 83.19 539 VAL A N 1
ATOM 4274 C CA . VAL A 1 539 ? 5.203 -12.387 -27.278 1.00 83.19 539 VAL A CA 1
ATOM 4275 C C . VAL A 1 539 ? 3.810 -12.750 -27.793 1.00 83.19 539 VAL A C 1
ATOM 4277 O O . VAL A 1 539 ? 3.599 -13.845 -28.310 1.00 83.19 539 VAL A O 1
ATOM 4280 N N . ILE A 1 540 ? 2.859 -11.830 -27.639 1.00 81.75 540 ILE A N 1
ATOM 4281 C CA . ILE A 1 540 ? 1.497 -11.917 -28.178 1.00 81.75 540 ILE A CA 1
ATOM 4282 C C . ILE A 1 540 ? 1.424 -11.056 -29.435 1.00 81.75 540 ILE A C 1
ATOM 4284 O O . ILE A 1 540 ? 1.882 -9.916 -29.408 1.00 81.75 540 ILE A O 1
ATOM 4288 N N . TYR A 1 541 ? 0.832 -11.595 -30.498 1.00 81.56 541 TYR A N 1
ATOM 4289 C CA . TYR A 1 541 ? 0.600 -10.910 -31.770 1.00 81.56 541 TYR A CA 1
ATOM 4290 C C . TYR A 1 541 ? -0.888 -10.641 -31.988 1.00 81.56 541 TYR A C 1
ATOM 4292 O O . TYR A 1 541 ? -1.713 -11.478 -31.541 1.00 81.56 541 TYR A O 1
#

Foldseek 3Di:
DDDPDPPDPQQDPPDFLLLLLLLLLCCVVPVVQVLVVLVVVLVPDPQALQAEEAEFALLLDWDQALADDPDDAFDKGKDADVPQWDWTWDAAPHDTAIDIWGWIWIDGHPDIHTYTYWYRLLSVLLNCCVVVPVHLDDSNVSSLSNLLSNVLVCLVVVSPSHYAYFYAHDSVCSSVRVVVVRVVSVPDDSPPDDHPRPPPPCLLLQEEEEEDDPPCVVVSVLLVVLCVVVVRHYDYDDQPDQPPPDPDQLAHEYEAEDEPVLLPDPSSVVSVVVVPDVCVSVVRYAYEYEYEDPDDLVSDPPSCQSHWYHYPHDDPPSLVSVQVNCVSRVHSRNLPAAGPLRQNLSSLLSSCVPVPVLQCQQPCVQVQQVVVCVVVVDPAWEFLAEEEEEELQLDDSDDPQCQLCVPPPQKGKDFPAWTWGFDCGIRNDGGRIDIWTKIWMDDPPDPPPPNTYIYTYDYSSSSNSVVVCCVDRNRQDSVNSNVNVVVNQVVNCVVCPDPVNCVRRNPRRYDYDYDHSPDDPDRPNNSVVCSRVPPPTDIRD

Sequence (541 aa):
MSYTGPLRLTNLLPAGNVHFGLVYSHVSGFMGFVAEELIKYFKTNKKLVRKFLLIVPEDCNVPQDLVTADDSEGEIVISHDKGDELEFKRVHADKERTYKATVYRIKCGTEEYHVCAQVPTVLTAISHLAQNHLGKIDVQLEQQRFCQSYQQILDAKRWNDIVQIVTCKDEADLPSALFKVAKSLANSLPGNLQPHGPNQATTKLSSVYLYNSSTDLDMLDEIRNELDIHHIPNKTNLPGESILSGGDNREGWIVFVVSKASLESSETSFNMLKCITADVDEGRLGVLLVLRGEVEISDVPQCFRWVTYYRAKAVGDTSYTKRIVRTVSGYPVDIGRQLPAGNVVPGLCWAYFINYLMITLTSDLDKTIQIFLRQKNVECGCIRKLIVVWVKSCDTEKQLHDLASERAMNRKMTHTGKFQTTTNGFGGQKGRPFNLNVYEFADNSNPDKKVRRWFPAEYCTPMTCLQTMETDFAGISTATKENIGPMFKKLFDEIVSRDYVKQKLGDNKVSLIYFDDHHSDTPLIDLLEKEIMDPEATVIY

Organism: Dreissena polymorpha (NCBI:txid45954)